Protein AF-A0A941W195-F1 (afdb_monomer_lite)

Secondary structure (DSSP, 8-state):
-PPEEEEEE---HHIIIIIHHHHHTSTTEEEEEEE-SSHHHHHHHHHHHT-SEEESSHHHHHT-TT-SEEEE---GGGHHHHHHHHHHTT-EEEEPSSS-SSHHHHHHHHHHHHHTT--EEE--GGGGSHHHHHHHHHHHTTTT-SEEEEEEEEEEE---TTSGGG-GGGT-SHIIIIIHHHHHHHHHHHTS--SEEEEEEEE-TTT-SEEEEEEEEEEGGGEEEEEEEESEEEEEEEEEEEESSEEEEESSSSS--SSS-EEEEEEE---TTS---EEEEEE----SSGGG-S--S-TT--S---B--TT--SSS-BSS--TT-EETTEEHHHHH--EEEHIIIII--S-BTTB---S--GGG-TT--HHHHHHHHHHHHHHHHHHHT-SEEEEEHHHHS---SSHHHHHHHHHHHHHHHHHHHHHH--EEEEEE---SSSGGGTT-STT-SSHHHHHHHHHHHHHHHHHHHHTT-SEEEEE-TTSEES-GGG--HHHHHHHHHHHHHHHHHHHHHHT--SEEEEE--S-SSSSEESS-SHHHHHHHHHHTT-BTTEEEEEEHHHHHHTT--HHHHHHHHHHTT-EEEEE--B--TTSSS---BPP--HHHHHHHHHHHHHTTS-SS--EEE-----TT--STTHHHHHHHHHHHHHHHHHHHHHHHHHH-HHHHHHHHHHTTTTSHHHHHHHTS-S-HHHHHHHHHTT---PPP----HHHHHHHHHHHHHHHHHTT-

Foldseek 3Di:
DAAAEEEEEALDPCCLVPVLVVQVLDPRHDDQEYEHCAQVSQVVSCVVSVHNYYYNHLLVVLQDPRHQAYEYPDQQQCLLVSLLSSLVSLHAYAYEPPNHPDPVSNVSSVVSNVVSVHHYHYPQPLCPAPVNVVVLVCQVVCQLHDWAEKEKEFEAADPPCPDLLLAVSSVHAFCRPPVVNQLVSVCSNLVFHFPDKDKDFDADPPRRHTAKMWMKTATPPNHIYTYITGHHDHGAIKMWIHHPFWIKIFRDRGPDDLQAKGWMWTFGDDDPPPGTDIDIDIDGRDDPVNPPPPPAPCPVLVAAAEAPALPDDPDLHFHQDDQQDDFPRDGPLVQFQEAEELCQLQVDQLDDPVDDGQADHCLPDPPDDVLVSLLSSLVNVLSVCLSPVHAEYEEALCSNFPDDPDPVVSLVRSVVSLVVNLVSCVVRVHAYQEYEHPQDPDPLCQQHQLLRPDVVSVVVSLVRRLSRLVSCQSRVHQEYEDERQNLAAQDPVPHDVVSSLVSVLVSVVSSLVSCVVVVRNHAYEYEAAQCPPHPGHQSQALVSVVVSCVVSVNPPRYAYEYEQQRQVLSVHGSLVRLLVRLVSVRHAAYAAAHDDNVDNDDQLAQDQDLLSLLSSSLSCVVSVGHPSYHHYSSHHDNSPLHDSCSSSVRVSNSSSSNSLSSQLSSLCVVVCPVVVLVCVVCVVLVDPVNVCVVVVVADPVNVVVVVVVVPDDDDDDDPCVVVVSVVSVVSSVVSSVVSD

pLDDT: mean 94.27, std 8.82, range [36.81, 98.94]

Structure (mmCIF, N/CA/C/O backbone):
data_AF-A0A941W195-F1
#
_entry.id   AF-A0A941W195-F1
#
loop_
_atom_site.group_PDB
_atom_site.id
_atom_site.type_symbol
_atom_site.label_atom_id
_atom_site.label_alt_id
_atom_site.label_comp_id
_atom_site.label_asym_id
_atom_site.label_entity_id
_atom_site.label_seq_id
_atom_site.pdbx_PDB_ins_code
_atom_site.Cartn_x
_atom_site.Cartn_y
_atom_site.Cartn_z
_atom_site.occupancy
_atom_site.B_iso_or_equiv
_atom_site.auth_seq_id
_atom_site.auth_comp_id
_atom_site.auth_asym_id
_atom_site.auth_atom_id
_atom_site.pdbx_PDB_model_num
ATOM 1 N N . MET A 1 1 ? 7.583 -22.662 -2.771 1.00 48.88 1 MET A N 1
ATOM 2 C CA . MET A 1 1 ? 7.085 -22.812 -4.161 1.00 48.88 1 MET A CA 1
ATOM 3 C C . MET A 1 1 ? 7.620 -24.105 -4.757 1.00 48.88 1 MET A C 1
ATOM 5 O O . MET A 1 1 ? 8.729 -24.483 -4.404 1.00 48.88 1 MET A O 1
ATOM 9 N N . SER A 1 2 ? 6.851 -24.781 -5.613 1.00 63.50 2 SER A N 1
ATOM 10 C CA . SER A 1 2 ? 7.271 -26.014 -6.296 1.00 63.50 2 SER A CA 1
ATOM 11 C C . SER A 1 2 ? 8.257 -25.731 -7.438 1.00 63.50 2 SER A C 1
ATOM 13 O O . SER A 1 2 ? 8.111 -24.731 -8.142 1.00 63.50 2 SER A O 1
ATOM 15 N N . SER A 1 3 ? 9.244 -26.607 -7.633 1.00 84.81 3 SER A N 1
ATOM 16 C CA . SER A 1 3 ? 10.155 -26.578 -8.786 1.00 84.81 3 SER A CA 1
ATOM 17 C C . SER A 1 3 ? 9.402 -26.824 -10.096 1.00 84.81 3 SER A C 1
ATOM 19 O O . SER A 1 3 ? 8.462 -27.616 -10.132 1.00 84.81 3 SER A O 1
ATOM 21 N N . LEU A 1 4 ? 9.821 -26.162 -11.177 1.00 93.56 4 LEU A N 1
ATOM 22 C CA . LEU A 1 4 ? 9.287 -26.390 -12.519 1.00 93.56 4 LEU A CA 1
ATOM 23 C C . LEU A 1 4 ? 9.918 -27.658 -13.105 1.00 93.56 4 LEU A C 1
ATOM 25 O O . LEU A 1 4 ? 11.149 -27.756 -13.161 1.00 93.56 4 LEU A O 1
ATOM 29 N N . ARG A 1 5 ? 9.098 -28.618 -13.546 1.00 97.56 5 ARG A N 1
ATOM 30 C CA . ARG A 1 5 ? 9.568 -29.905 -14.076 1.00 97.56 5 ARG A CA 1
ATOM 31 C C . ARG A 1 5 ? 9.775 -29.825 -15.583 1.00 97.56 5 ARG A C 1
ATOM 33 O O . ARG A 1 5 ? 8.848 -29.554 -16.348 1.00 97.56 5 ARG A O 1
ATOM 40 N N . TRP A 1 6 ? 11.002 -30.085 -16.013 1.00 98.31 6 TRP A N 1
ATOM 41 C CA . TRP A 1 6 ? 11.460 -29.914 -17.384 1.00 98.31 6 TRP A CA 1
ATOM 42 C C . TRP A 1 6 ? 11.621 -31.237 -18.126 1.00 98.31 6 TRP A C 1
ATOM 44 O O . TRP A 1 6 ? 12.252 -32.180 -17.639 1.00 98.31 6 TRP A O 1
ATOM 54 N N . GLY A 1 7 ? 11.120 -31.254 -19.357 1.00 98.12 7 GLY A N 1
ATOM 55 C CA . GLY A 1 7 ? 11.477 -32.224 -20.382 1.00 98.12 7 GLY A CA 1
ATOM 56 C C . GLY A 1 7 ? 12.455 -31.634 -21.398 1.00 98.12 7 GLY A C 1
ATOM 57 O O . GLY A 1 7 ? 12.379 -30.454 -21.725 1.00 98.12 7 GLY A O 1
ATOM 58 N N . VAL A 1 8 ? 13.365 -32.443 -21.935 1.00 98.06 8 VAL A N 1
ATOM 59 C CA . VAL A 1 8 ? 14.277 -32.014 -23.007 1.00 98.06 8 VAL A CA 1
ATOM 60 C C . VAL A 1 8 ? 14.009 -32.799 -24.282 1.00 98.06 8 VAL A C 1
ATOM 62 O O . VAL A 1 8 ? 14.077 -34.029 -24.296 1.00 98.06 8 VAL A O 1
ATOM 65 N N . ILE A 1 9 ? 13.718 -32.079 -25.363 1.00 96.38 9 ILE A N 1
ATOM 66 C CA . ILE A 1 9 ? 13.390 -32.639 -26.673 1.00 96.38 9 ILE A CA 1
ATOM 67 C C . ILE A 1 9 ? 14.659 -32.657 -27.530 1.00 96.38 9 ILE A C 1
ATOM 69 O O . ILE A 1 9 ? 14.914 -31.717 -28.271 1.00 96.38 9 ILE A O 1
ATOM 73 N N . SER A 1 10 ? 15.433 -33.742 -27.396 1.00 95.50 10 SER A N 1
ATOM 74 C CA . SER A 1 10 ? 16.657 -34.151 -28.116 1.00 95.50 10 SER A CA 1
ATOM 75 C C . SER A 1 10 ? 17.821 -34.467 -27.170 1.00 95.50 10 SER A C 1
ATOM 77 O O . SER A 1 10 ? 17.783 -34.231 -25.966 1.00 95.50 10 SER A O 1
ATOM 79 N N . THR A 1 11 ? 18.888 -35.013 -27.753 1.00 92.94 11 THR A N 1
ATOM 80 C CA . THR A 1 11 ? 20.178 -35.266 -27.103 1.00 92.94 11 THR A CA 1
ATOM 81 C C . THR A 1 11 ? 21.284 -34.454 -27.785 1.00 92.94 11 THR A C 1
ATOM 83 O O . THR A 1 11 ? 22.360 -34.982 -28.051 1.00 92.94 11 THR A O 1
ATOM 86 N N . ALA A 1 12 ? 20.995 -33.207 -28.173 1.00 91.44 12 ALA A N 1
ATOM 87 C CA . ALA A 1 12 ? 21.966 -32.335 -28.832 1.00 91.44 12 ALA A CA 1
ATOM 88 C C . ALA A 1 12 ? 23.100 -31.922 -27.882 1.00 91.44 12 ALA A C 1
ATOM 90 O O . ALA A 1 12 ? 22.872 -31.676 -26.694 1.00 91.44 12 ALA A O 1
ATOM 91 N N . ASP A 1 13 ? 24.314 -31.778 -28.419 1.00 88.81 13 ASP A N 1
ATOM 92 C CA . ASP A 1 13 ? 25.511 -31.494 -27.620 1.00 88.81 13 ASP A CA 1
ATOM 93 C C . ASP A 1 13 ? 25.397 -30.203 -26.806 1.00 88.81 13 ASP A C 1
ATOM 95 O O . ASP A 1 13 ? 25.802 -30.184 -25.647 1.00 88.81 13 ASP A O 1
ATOM 99 N N . ILE A 1 14 ? 24.791 -29.144 -27.358 1.00 87.31 14 ILE A N 1
ATOM 100 C CA . ILE A 1 14 ? 24.572 -27.888 -26.622 1.00 87.31 14 ILE A CA 1
ATOM 101 C C . ILE A 1 14 ? 23.695 -28.105 -25.384 1.00 87.31 14 ILE A C 1
ATOM 103 O O . ILE A 1 14 ? 24.039 -27.665 -24.282 1.00 87.31 14 ILE A O 1
ATOM 107 N N . GLY A 1 15 ? 22.610 -28.866 -25.545 1.00 89.38 15 GLY A N 1
ATOM 108 C CA . GLY A 1 15 ? 21.710 -29.208 -24.457 1.00 89.38 15 GLY A CA 1
ATOM 109 C C . GLY A 1 15 ? 22.424 -30.042 -23.405 1.00 89.38 15 GLY A C 1
ATOM 110 O O . GLY A 1 15 ? 22.420 -29.694 -22.228 1.00 89.38 15 GLY A O 1
ATOM 111 N N . MET A 1 16 ? 23.117 -31.097 -23.827 1.00 93.75 16 MET A N 1
ATOM 112 C CA . MET A 1 16 ? 23.765 -32.010 -22.892 1.00 93.75 16 MET A CA 1
ATOM 113 C C . MET A 1 16 ? 25.005 -31.427 -22.201 1.00 93.75 16 MET A C 1
ATOM 115 O O . MET A 1 16 ? 25.273 -31.783 -21.058 1.00 93.75 16 MET A O 1
ATOM 119 N N . ALA A 1 17 ? 25.787 -30.585 -22.878 1.00 89.50 17 ALA A N 1
ATOM 120 C CA . ALA A 1 17 ? 27.058 -30.079 -22.357 1.00 89.50 17 ALA A CA 1
ATOM 121 C C . ALA A 1 17 ? 26.919 -28.751 -21.602 1.00 89.50 17 ALA A C 1
ATOM 123 O O . ALA A 1 17 ? 27.748 -28.456 -20.740 1.00 89.50 17 ALA A O 1
ATOM 124 N N . LYS A 1 18 ? 25.910 -27.929 -21.927 1.00 88.56 18 LYS A N 1
ATOM 125 C CA . LYS A 1 18 ? 25.767 -26.574 -21.370 1.00 88.56 18 LYS A CA 1
ATOM 126 C C . LYS A 1 18 ? 24.442 -26.378 -20.646 1.00 88.56 18 LYS A C 1
ATOM 128 O O . LYS A 1 18 ? 24.455 -26.066 -19.455 1.00 88.56 18 LYS A O 1
ATOM 133 N N . VAL A 1 19 ? 23.320 -26.569 -21.340 1.00 91.19 19 VAL A N 1
ATOM 134 C CA . VAL A 1 19 ? 22.011 -26.113 -20.844 1.00 91.19 19 VAL A CA 1
ATOM 135 C C . VAL A 1 19 ? 21.456 -27.024 -19.754 1.00 91.19 19 VAL A C 1
ATOM 137 O O . VAL A 1 19 ? 21.142 -26.533 -18.675 1.00 91.19 19 VAL A O 1
ATOM 140 N N . ILE A 1 20 ? 21.427 -28.344 -19.954 1.00 94.75 20 ILE A N 1
ATOM 141 C CA . ILE A 1 20 ? 20.923 -29.291 -18.946 1.00 94.75 20 ILE A CA 1
ATOM 142 C C . ILE A 1 20 ? 21.718 -29.198 -17.636 1.00 94.75 20 ILE A C 1
ATOM 144 O O . ILE A 1 20 ? 21.089 -29.026 -16.590 1.00 94.75 20 ILE A O 1
ATOM 148 N N . PRO A 1 21 ? 23.070 -29.216 -17.639 1.00 92.12 21 PRO A N 1
ATOM 149 C CA . PRO A 1 21 ? 23.823 -29.027 -16.403 1.00 92.12 21 PRO A CA 1
ATOM 150 C C . PRO A 1 21 ? 23.532 -27.684 -15.719 1.00 92.12 21 PRO A C 1
ATOM 152 O O . PRO A 1 21 ? 23.555 -27.604 -14.493 1.00 92.12 21 PRO A O 1
ATOM 155 N N . ALA A 1 22 ? 23.276 -26.615 -16.482 1.00 88.19 22 ALA A N 1
ATOM 156 C CA . ALA A 1 22 ? 22.894 -25.325 -15.914 1.00 88.19 22 ALA A CA 1
ATOM 157 C C . ALA A 1 22 ? 21.492 -25.368 -15.285 1.00 88.19 22 ALA A C 1
ATOM 159 O O . ALA A 1 22 ? 21.325 -24.876 -14.170 1.00 88.19 22 ALA A O 1
ATOM 160 N N . MET A 1 23 ? 20.524 -26.013 -15.945 1.00 92.00 23 MET A N 1
ATOM 161 C CA . MET A 1 23 ? 19.169 -26.222 -15.425 1.00 92.00 23 MET A CA 1
ATOM 162 C C . MET A 1 23 ? 19.186 -27.042 -14.133 1.00 92.00 23 MET A C 1
ATOM 164 O O . MET A 1 23 ? 18.558 -26.644 -13.165 1.00 92.00 23 MET A O 1
ATOM 168 N N . GLN A 1 24 ? 19.966 -28.123 -14.062 1.00 91.62 24 GLN A N 1
ATOM 169 C CA . GLN A 1 24 ? 20.084 -28.949 -12.849 1.00 91.62 24 GLN A CA 1
ATOM 170 C C . GLN A 1 24 ? 20.725 -28.211 -11.664 1.00 91.62 24 GLN A C 1
ATOM 172 O O . GLN A 1 24 ? 20.506 -28.572 -10.512 1.00 91.62 24 GLN A O 1
ATOM 177 N N . ARG A 1 25 ? 21.523 -27.168 -11.930 1.00 86.25 25 ARG A N 1
ATOM 178 C CA . ARG A 1 25 ? 22.077 -26.276 -10.898 1.00 86.25 25 ARG A CA 1
ATOM 179 C C . ARG A 1 25 ? 21.153 -25.103 -10.554 1.00 86.25 25 ARG A C 1
ATOM 181 O O . ARG A 1 25 ? 21.534 -24.277 -9.719 1.00 86.25 25 ARG A O 1
ATOM 188 N N . ALA A 1 26 ? 20.018 -24.945 -11.229 1.00 84.62 26 ALA A N 1
ATOM 189 C CA . ALA A 1 26 ? 19.065 -23.878 -10.957 1.00 84.62 26 ALA A CA 1
ATOM 190 C C . ALA A 1 26 ? 18.037 -24.357 -9.927 1.00 84.62 26 ALA A C 1
ATOM 192 O O . ALA A 1 26 ? 17.415 -25.397 -10.096 1.00 84.62 26 ALA A O 1
ATOM 193 N N . GLU A 1 27 ? 17.846 -23.580 -8.863 1.00 81.88 27 GLU A N 1
ATOM 194 C CA . GLU A 1 27 ? 17.037 -23.966 -7.697 1.00 81.88 27 GLU A CA 1
ATOM 195 C C . GLU A 1 27 ? 15.581 -24.314 -8.037 1.00 81.88 27 GLU A C 1
ATOM 197 O O . GLU A 1 27 ? 14.978 -25.166 -7.394 1.00 81.88 27 GLU A O 1
ATOM 202 N N . ARG A 1 28 ? 15.025 -23.677 -9.073 1.00 87.81 28 ARG A N 1
ATOM 203 C CA . ARG A 1 28 ? 13.616 -23.818 -9.467 1.00 87.81 28 ARG A CA 1
ATOM 204 C C . ARG A 1 28 ? 13.411 -24.704 -10.693 1.00 87.81 28 ARG A C 1
ATOM 206 O O . ARG A 1 28 ? 12.317 -24.707 -11.251 1.00 87.81 28 ARG A O 1
ATOM 213 N N . CYS A 1 29 ? 14.444 -25.418 -11.134 1.00 93.50 29 CYS A N 1
ATOM 214 C CA . CYS A 1 29 ? 14.376 -26.279 -12.307 1.00 93.50 29 CYS A CA 1
ATOM 215 C C . CYS A 1 29 ? 14.683 -27.718 -11.913 1.00 93.50 29 CYS A C 1
ATOM 217 O O . CYS A 1 29 ? 15.772 -28.032 -11.443 1.00 93.50 29 CYS A O 1
ATOM 219 N N . GLU A 1 30 ? 13.741 -28.609 -12.186 1.00 95.75 30 GLU A N 1
ATOM 220 C CA . GLU A 1 30 ? 13.945 -30.044 -12.054 1.00 95.75 30 GLU A CA 1
ATOM 221 C C . GLU A 1 30 ? 13.910 -30.673 -13.446 1.00 95.75 30 GLU A C 1
ATOM 223 O O . GLU A 1 30 ? 12.869 -30.693 -14.095 1.00 95.75 30 GLU A O 1
ATOM 228 N N . VAL A 1 31 ? 15.042 -31.169 -13.952 1.00 97.12 31 VAL A N 1
ATOM 229 C CA . VAL A 1 31 ? 15.068 -31.867 -15.248 1.00 97.12 31 VAL A CA 1
ATOM 230 C C . VAL A 1 31 ? 14.638 -33.314 -15.031 1.00 97.12 31 VAL A C 1
ATOM 232 O O . VAL A 1 31 ? 15.440 -34.151 -14.621 1.00 97.12 31 VAL A O 1
ATOM 235 N N . VAL A 1 32 ? 13.366 -33.602 -15.304 1.00 97.38 32 VAL A N 1
ATOM 236 C CA . VAL A 1 32 ? 12.740 -34.903 -15.014 1.00 97.38 32 VAL A CA 1
ATOM 237 C C . VAL A 1 32 ? 12.773 -35.861 -16.203 1.00 97.38 32 VAL A C 1
ATOM 239 O O . VAL A 1 32 ? 12.658 -37.073 -16.021 1.00 97.38 32 VAL A O 1
ATOM 242 N N . ALA A 1 33 ? 12.931 -35.351 -17.426 1.00 97.69 33 ALA A N 1
ATOM 243 C CA . ALA A 1 33 ? 12.857 -36.174 -18.626 1.00 97.69 33 ALA A CA 1
ATOM 244 C C . ALA A 1 33 ? 13.739 -35.688 -19.778 1.00 97.69 33 ALA A C 1
ATOM 246 O O . ALA A 1 33 ? 13.915 -34.491 -19.993 1.00 97.69 33 ALA A O 1
ATOM 247 N N . ILE A 1 34 ? 14.218 -36.633 -20.584 1.00 97.94 34 ILE A N 1
ATOM 248 C CA . ILE A 1 34 ? 14.858 -36.373 -21.876 1.00 97.94 34 ILE A CA 1
ATOM 249 C C . ILE A 1 34 ? 14.333 -37.344 -22.932 1.00 97.94 34 ILE A C 1
ATOM 251 O O . ILE A 1 34 ? 14.078 -38.515 -22.653 1.00 97.94 34 ILE A O 1
ATOM 255 N N . ALA A 1 35 ? 14.168 -36.863 -24.156 1.00 97.44 35 ALA A N 1
ATOM 256 C CA . ALA A 1 35 ? 13.704 -37.661 -25.278 1.00 97.44 35 ALA A CA 1
ATOM 257 C C . ALA A 1 35 ? 14.686 -37.617 -26.446 1.00 97.44 35 ALA A C 1
ATOM 259 O O . ALA A 1 35 ? 15.408 -36.646 -26.670 1.00 97.44 35 ALA A O 1
ATOM 260 N N . SER A 1 36 ? 14.676 -38.683 -27.233 1.00 95.19 36 SER A N 1
ATOM 261 C CA . SER A 1 36 ? 15.346 -38.775 -28.529 1.00 95.19 36 SER A CA 1
ATOM 262 C C . SER A 1 36 ? 14.421 -39.514 -29.491 1.00 95.19 36 SER A C 1
ATOM 264 O O . SER A 1 36 ? 13.454 -40.124 -29.056 1.00 95.19 36 SER A O 1
ATOM 266 N N . ARG A 1 37 ? 14.744 -39.541 -30.787 1.00 91.56 37 ARG A N 1
ATOM 267 C CA . ARG A 1 37 ? 14.024 -40.359 -31.791 1.00 91.56 37 ARG A CA 1
ATOM 268 C C . ARG A 1 37 ? 14.329 -41.866 -31.685 1.00 91.56 37 ARG A C 1
ATOM 270 O O . ARG A 1 37 ? 14.026 -42.632 -32.590 1.00 91.56 37 ARG A O 1
ATOM 277 N N . GLY A 1 38 ? 15.019 -42.279 -30.624 1.00 90.81 38 GLY A N 1
ATOM 278 C CA . GLY A 1 38 ? 15.396 -43.659 -30.362 1.00 90.81 38 GLY A CA 1
ATOM 279 C C . GLY A 1 38 ? 15.669 -43.856 -28.877 1.00 90.81 38 GLY A C 1
ATOM 280 O O . GLY A 1 38 ? 16.463 -43.121 -28.279 1.00 90.81 38 GLY A O 1
ATOM 281 N N . ARG A 1 39 ? 15.013 -44.862 -28.288 1.00 93.25 39 ARG A N 1
ATOM 282 C CA . ARG A 1 39 ? 15.031 -45.129 -26.843 1.00 93.25 39 ARG A CA 1
ATOM 283 C C . ARG A 1 39 ? 16.443 -45.287 -26.288 1.00 93.25 39 ARG A C 1
ATOM 285 O O . ARG A 1 39 ? 16.752 -44.686 -25.268 1.00 93.25 39 ARG A O 1
ATOM 292 N N . GLU A 1 40 ? 17.311 -46.016 -26.984 1.00 94.38 40 GLU A N 1
ATOM 293 C CA . GLU A 1 40 ? 18.691 -46.264 -26.543 1.00 94.38 40 GLU A CA 1
ATOM 294 C C . GLU A 1 40 ? 19.488 -44.967 -26.342 1.00 94.38 40 GLU A C 1
ATOM 296 O O . GLU A 1 40 ? 20.134 -44.790 -25.310 1.00 94.38 40 GLU A O 1
ATOM 301 N N . ARG A 1 41 ? 19.391 -44.015 -27.284 1.00 94.50 41 ARG A N 1
ATOM 302 C CA . ARG A 1 41 ? 20.074 -42.713 -27.181 1.00 94.50 41 ARG A CA 1
ATOM 303 C C . ARG A 1 41 ? 19.532 -41.879 -26.027 1.00 94.50 41 ARG A C 1
ATOM 305 O O . ARG A 1 41 ? 20.314 -41.273 -25.300 1.00 94.50 41 ARG A O 1
ATOM 312 N N . ALA A 1 42 ? 18.210 -41.861 -25.850 1.00 95.12 42 ALA A N 1
ATOM 313 C CA . ALA A 1 42 ? 17.579 -41.155 -24.739 1.00 95.12 42 ALA A CA 1
ATOM 314 C C . ALA A 1 42 ? 17.998 -41.753 -23.387 1.00 95.12 42 ALA A C 1
ATOM 316 O O . ALA A 1 42 ? 18.342 -41.013 -22.471 1.00 95.12 42 ALA A O 1
ATOM 317 N N . THR A 1 43 ? 18.040 -43.085 -23.272 1.00 96.06 43 THR A N 1
ATOM 318 C CA . THR A 1 43 ? 18.481 -43.784 -22.056 1.00 96.06 43 THR A CA 1
ATOM 319 C C . THR A 1 43 ? 19.952 -43.516 -21.749 1.00 96.06 43 THR A C 1
ATOM 321 O O . THR A 1 43 ? 20.281 -43.210 -20.606 1.00 96.06 43 THR A O 1
ATOM 324 N N . ALA A 1 44 ? 20.831 -43.553 -22.754 1.00 94.31 44 ALA A N 1
ATOM 325 C CA . ALA A 1 44 ? 22.243 -43.218 -22.571 1.00 94.31 44 ALA A CA 1
ATOM 326 C C . ALA A 1 44 ? 22.434 -41.759 -22.117 1.00 94.31 44 ALA A C 1
ATOM 328 O O . ALA A 1 44 ? 23.221 -41.481 -21.211 1.00 94.31 44 ALA A O 1
ATOM 329 N N . ALA A 1 45 ? 21.681 -40.826 -22.707 1.00 94.56 45 ALA A N 1
ATOM 330 C CA . ALA A 1 45 ? 21.696 -39.416 -22.329 1.00 94.56 45 ALA A CA 1
ATOM 331 C C . ALA A 1 45 ? 21.194 -39.184 -20.897 1.00 94.56 45 ALA A C 1
ATOM 333 O O . ALA A 1 45 ? 21.836 -38.464 -20.130 1.00 94.56 45 ALA A O 1
ATOM 334 N N . ALA A 1 46 ? 20.081 -39.825 -20.536 1.00 96.06 46 ALA A N 1
ATOM 335 C CA . ALA A 1 46 ? 19.497 -39.757 -19.205 1.00 96.06 46 ALA A CA 1
ATOM 336 C C . ALA A 1 46 ? 20.459 -40.301 -18.142 1.00 96.06 46 ALA A C 1
ATOM 338 O O . ALA A 1 46 ? 20.707 -39.628 -17.145 1.00 96.06 46 ALA A O 1
ATOM 339 N N . ALA A 1 47 ? 21.077 -41.459 -18.401 1.00 94.94 47 ALA A N 1
ATOM 340 C CA . ALA A 1 47 ? 22.075 -42.052 -17.516 1.00 94.94 47 ALA A CA 1
ATOM 341 C C . ALA A 1 47 ? 23.297 -41.139 -17.331 1.00 94.94 47 ALA A C 1
ATOM 343 O O . ALA A 1 47 ? 23.758 -40.950 -16.208 1.00 94.94 47 ALA A O 1
ATOM 344 N N . ARG A 1 48 ? 23.793 -40.520 -18.413 1.00 94.94 48 ARG A N 1
ATOM 345 C CA . ARG A 1 48 ? 24.951 -39.610 -18.363 1.00 94.94 48 ARG A CA 1
ATOM 346 C C . ARG A 1 48 ? 24.704 -38.369 -17.505 1.00 94.94 48 ARG A C 1
ATOM 348 O O . ARG A 1 48 ? 25.640 -37.865 -16.895 1.00 94.94 48 ARG A O 1
ATOM 355 N N . LEU A 1 49 ? 23.477 -37.853 -17.508 1.00 94.69 49 LEU A N 1
ATOM 356 C CA . LEU A 1 49 ? 23.120 -36.590 -16.858 1.00 94.69 49 LEU A CA 1
ATOM 357 C C . LEU A 1 49 ? 22.329 -36.783 -15.557 1.00 94.69 49 LEU A C 1
ATOM 359 O O . LEU A 1 49 ? 21.972 -35.796 -14.928 1.00 94.69 49 LEU A O 1
ATOM 363 N N . GLY A 1 50 ? 22.045 -38.021 -15.144 1.00 95.62 50 GLY A N 1
ATOM 364 C CA . GLY A 1 50 ? 21.241 -38.299 -13.950 1.00 95.62 50 GLY A CA 1
ATOM 365 C C . GLY A 1 50 ? 19.775 -37.865 -14.079 1.00 95.62 50 GLY A C 1
ATOM 366 O O . GLY A 1 50 ? 19.175 -37.441 -13.098 1.00 95.62 50 GLY A O 1
ATOM 367 N N . ILE A 1 51 ? 19.202 -37.931 -15.284 1.00 97.19 51 ILE A N 1
ATOM 368 C CA . ILE A 1 51 ? 17.795 -37.587 -15.541 1.00 97.19 51 ILE A CA 1
ATOM 369 C C . ILE A 1 51 ? 16.940 -38.841 -15.306 1.00 97.19 51 ILE A C 1
ATOM 371 O O . ILE A 1 51 ? 17.250 -39.891 -15.874 1.00 97.19 51 ILE A O 1
ATOM 375 N N . PRO A 1 52 ? 15.858 -38.774 -14.511 1.00 95.00 52 PRO A N 1
ATOM 376 C CA . PRO A 1 52 ? 15.157 -39.973 -14.059 1.00 95.00 52 PRO A CA 1
ATOM 377 C C . PRO A 1 52 ? 14.367 -40.686 -15.163 1.00 95.00 52 PRO A C 1
ATOM 379 O O . PRO A 1 52 ? 14.106 -41.884 -15.044 1.00 95.00 52 PRO A O 1
ATOM 382 N N . ARG A 1 53 ? 13.976 -39.991 -16.243 1.00 96.94 53 ARG A N 1
ATOM 383 C CA . ARG A 1 53 ? 13.160 -40.571 -17.322 1.00 96.94 53 ARG A CA 1
ATOM 384 C C . ARG A 1 53 ? 13.750 -40.323 -18.703 1.00 96.94 53 ARG A C 1
ATOM 386 O O . ARG A 1 53 ? 14.183 -39.221 -19.033 1.00 96.94 53 ARG A O 1
ATOM 393 N N . ALA A 1 54 ? 13.693 -41.360 -19.531 1.00 97.00 54 ALA A N 1
ATOM 394 C CA . ALA A 1 54 ? 14.044 -41.317 -20.942 1.00 97.00 54 ALA A CA 1
ATOM 395 C C . ALA A 1 54 ? 12.830 -41.727 -21.778 1.00 97.00 54 ALA A C 1
ATOM 397 O O . ALA A 1 54 ? 12.200 -42.734 -21.454 1.00 97.00 54 ALA A O 1
ATOM 398 N N . TYR A 1 55 ? 12.536 -40.998 -22.853 1.00 96.81 55 TYR A N 1
ATOM 399 C CA . TYR A 1 55 ? 11.453 -41.311 -23.794 1.00 96.81 55 TYR A CA 1
ATOM 400 C C . TYR A 1 55 ? 11.999 -41.646 -25.187 1.00 96.81 55 TYR A C 1
ATOM 402 O O . TYR A 1 55 ? 13.016 -41.094 -25.618 1.00 96.81 55 TYR A O 1
ATOM 410 N N . GLY A 1 56 ? 11.357 -42.606 -25.865 1.00 95.69 56 GLY A N 1
ATOM 411 C CA . GLY A 1 56 ? 11.793 -43.109 -27.176 1.00 95.69 56 GLY A CA 1
ATOM 412 C C . GLY A 1 56 ? 11.306 -42.267 -28.355 1.00 95.69 56 GLY A C 1
ATOM 413 O O . GLY A 1 56 ? 11.794 -42.452 -29.469 1.00 95.69 56 GLY A O 1
ATOM 414 N N . SER A 1 57 ? 10.378 -41.348 -28.089 1.00 96.94 57 SER A N 1
ATOM 415 C CA . SER A 1 57 ? 9.876 -40.334 -29.010 1.00 96.94 57 SER A CA 1
ATOM 416 C C . SER A 1 57 ? 9.650 -39.012 -28.272 1.00 96.94 57 SER A C 1
ATOM 418 O O . SER A 1 57 ? 9.604 -38.956 -27.039 1.00 96.94 57 SER A O 1
ATOM 420 N N . TYR A 1 58 ? 9.535 -37.927 -29.030 1.00 97.94 58 TYR A N 1
ATOM 421 C CA . TYR A 1 58 ? 9.242 -36.606 -28.481 1.00 97.94 58 TYR A CA 1
ATOM 422 C C . TYR A 1 58 ? 7.763 -36.489 -28.078 1.00 97.94 58 TYR A C 1
ATOM 424 O O . TYR A 1 58 ? 7.459 -35.869 -27.062 1.00 97.94 58 TYR A O 1
ATOM 432 N N . GLU A 1 59 ? 6.856 -37.151 -28.800 1.00 97.50 59 GLU A N 1
ATOM 433 C CA . GLU A 1 59 ? 5.431 -37.250 -28.468 1.00 97.50 59 GLU A CA 1
ATOM 434 C C . GLU A 1 59 ? 5.193 -37.920 -27.112 1.00 97.50 59 GLU A C 1
ATOM 436 O O . GLU A 1 59 ? 4.409 -37.412 -26.314 1.00 97.50 59 GLU A O 1
ATOM 441 N N . GLU A 1 60 ? 5.899 -39.019 -26.815 1.00 96.69 60 GLU A N 1
ATOM 442 C CA . GLU A 1 60 ? 5.831 -39.678 -25.502 1.00 96.69 60 GLU A CA 1
ATOM 443 C C . GLU A 1 60 ? 6.192 -38.718 -24.360 1.00 96.69 60 GLU A C 1
ATOM 445 O O . GLU A 1 60 ? 5.552 -38.733 -23.308 1.00 96.69 60 GLU A O 1
ATOM 450 N N . LEU A 1 61 ? 7.204 -37.869 -24.568 1.00 97.94 61 LEU A N 1
ATOM 451 C CA . LEU A 1 61 ? 7.598 -36.859 -23.591 1.00 97.94 61 LEU A CA 1
ATOM 452 C C . LEU A 1 61 ? 6.508 -35.793 -23.447 1.00 97.94 61 LEU A C 1
ATOM 454 O O . LEU A 1 61 ? 6.114 -35.480 -22.326 1.00 97.94 61 LEU A O 1
ATOM 458 N N . LEU A 1 62 ? 5.982 -35.265 -24.553 1.00 97.94 62 LEU A N 1
ATOM 459 C CA . LEU A 1 62 ? 4.938 -34.235 -24.525 1.00 97.94 62 LEU A CA 1
ATOM 460 C C . LEU A 1 62 ? 3.631 -34.719 -23.878 1.00 97.94 62 LEU A C 1
ATOM 462 O O . LEU A 1 62 ? 2.976 -33.941 -23.186 1.00 97.94 62 LEU A O 1
ATOM 466 N N . ALA A 1 63 ? 3.293 -36.002 -24.020 1.00 97.06 63 ALA A N 1
ATOM 467 C CA . ALA A 1 63 ? 2.119 -36.613 -23.395 1.00 97.06 63 ALA A CA 1
ATOM 468 C C . ALA A 1 63 ? 2.240 -36.785 -21.865 1.00 97.06 63 ALA A C 1
ATOM 470 O O . ALA A 1 63 ? 1.248 -37.058 -21.189 1.00 97.06 63 ALA A O 1
ATOM 471 N N . SER A 1 64 ? 3.438 -36.633 -21.290 1.00 96.25 64 SER A N 1
ATOM 472 C CA . SER A 1 64 ? 3.663 -36.808 -19.853 1.00 96.25 64 SER A CA 1
ATOM 473 C C . SER A 1 64 ? 3.012 -35.689 -19.032 1.00 96.25 64 SER A C 1
ATOM 475 O O . SER A 1 64 ? 3.358 -34.514 -19.169 1.00 96.25 64 SER A O 1
ATOM 477 N N . ALA A 1 65 ? 2.135 -36.050 -18.090 1.00 93.25 65 ALA A N 1
ATOM 478 C CA . ALA A 1 65 ? 1.558 -35.118 -17.110 1.00 93.25 65 ALA A CA 1
ATOM 479 C C . ALA A 1 65 ? 2.582 -34.605 -16.073 1.00 93.25 65 ALA A C 1
ATOM 481 O O . ALA A 1 65 ? 2.303 -33.687 -15.305 1.00 93.25 65 ALA A O 1
ATOM 482 N N . GLU A 1 66 ? 3.779 -35.191 -16.045 1.00 93.56 66 GLU A N 1
ATOM 483 C CA . GLU A 1 66 ? 4.839 -34.821 -15.105 1.00 93.56 66 GLU A CA 1
ATOM 484 C C . GLU A 1 66 ? 5.786 -33.735 -15.616 1.00 93.56 66 GLU A C 1
ATOM 486 O O . GLU A 1 66 ? 6.757 -33.395 -14.948 1.00 93.56 66 GLU A O 1
ATOM 491 N N . ILE A 1 67 ? 5.533 -33.219 -16.816 1.00 97.62 67 ILE A N 1
ATOM 492 C CA . ILE A 1 67 ? 6.354 -32.191 -17.446 1.00 97.62 67 ILE A CA 1
ATOM 493 C C . ILE A 1 67 ? 5.528 -30.920 -17.542 1.00 97.62 67 ILE A C 1
ATOM 495 O O . ILE A 1 67 ? 4.433 -30.941 -18.102 1.00 97.62 67 ILE A O 1
ATOM 499 N N . ASP A 1 68 ? 6.072 -29.830 -17.020 1.00 97.38 68 ASP A N 1
ATOM 500 C CA . ASP A 1 68 ? 5.442 -28.510 -17.028 1.00 97.38 68 ASP A CA 1
ATOM 501 C C . ASP A 1 68 ? 5.981 -27.661 -18.193 1.00 97.38 68 ASP A C 1
ATOM 503 O O . ASP A 1 68 ? 5.250 -26.903 -18.833 1.00 97.38 68 ASP A O 1
ATOM 507 N N . ALA A 1 69 ? 7.271 -27.823 -18.504 1.00 98.00 69 ALA A N 1
ATOM 508 C CA . ALA A 1 69 ? 7.967 -27.078 -19.545 1.00 98.00 69 ALA A CA 1
ATOM 509 C C . ALA A 1 69 ? 8.920 -27.969 -20.349 1.00 98.00 69 ALA A C 1
ATOM 511 O O . ALA A 1 69 ? 9.443 -28.962 -19.842 1.00 98.00 69 ALA A O 1
ATOM 512 N N . VAL A 1 70 ? 9.189 -27.595 -21.598 1.00 98.44 70 VAL A N 1
ATOM 513 C CA . VAL A 1 70 ? 10.163 -28.265 -22.456 1.00 98.44 70 VAL A CA 1
ATOM 514 C C . VAL A 1 70 ? 11.247 -27.325 -22.951 1.00 98.44 70 VAL A C 1
ATOM 516 O O . VAL A 1 70 ? 10.992 -26.171 -23.293 1.00 98.44 70 VAL A O 1
ATOM 519 N N . TYR A 1 71 ? 12.464 -27.851 -23.019 1.00 98.38 71 TYR A N 1
ATOM 520 C CA . TYR A 1 71 ? 13.567 -27.248 -23.754 1.00 98.38 71 TYR A CA 1
ATOM 521 C C . TYR A 1 71 ? 13.725 -27.963 -25.100 1.00 98.38 71 TYR A C 1
ATOM 523 O O . TYR A 1 71 ? 13.780 -29.197 -25.142 1.00 98.38 71 TYR A O 1
ATOM 531 N N . VAL A 1 72 ? 13.795 -27.195 -26.191 1.00 98.06 72 VAL A N 1
ATOM 532 C CA . VAL A 1 72 ? 13.808 -27.697 -27.576 1.00 98.06 72 VAL A CA 1
ATOM 533 C C . VAL A 1 72 ? 15.146 -27.373 -28.261 1.00 98.06 72 VAL A C 1
ATOM 535 O O . VAL A 1 72 ? 15.215 -26.428 -29.043 1.00 98.06 72 VAL A O 1
ATOM 538 N N . PRO A 1 73 ? 16.226 -28.133 -27.983 1.00 96.00 73 PRO A N 1
ATOM 539 C CA . PRO A 1 73 ? 17.506 -28.020 -28.682 1.00 96.00 73 PRO A CA 1
ATOM 540 C C . PRO A 1 73 ? 17.531 -28.893 -29.938 1.00 96.00 73 PRO A C 1
ATOM 542 O O . PRO A 1 73 ? 18.268 -29.883 -30.020 1.00 96.00 73 PRO A O 1
ATOM 545 N N . LEU A 1 74 ? 16.673 -28.572 -30.898 1.00 95.19 74 LEU A N 1
ATOM 546 C CA . LEU A 1 74 ? 16.623 -29.256 -32.187 1.00 95.19 74 LEU A CA 1
ATOM 547 C C . LEU A 1 74 ? 17.367 -28.441 -33.260 1.00 95.19 74 LEU A C 1
ATOM 549 O O . LEU A 1 74 ? 17.828 -27.340 -32.992 1.00 95.19 74 LEU A O 1
ATOM 553 N N . PRO A 1 75 ? 17.574 -28.993 -34.463 1.00 93.81 75 PRO A N 1
ATOM 554 C CA . PRO A 1 75 ? 17.939 -28.192 -35.626 1.00 93.81 75 PRO A CA 1
ATOM 555 C C . PRO A 1 75 ? 16.860 -27.145 -35.956 1.00 93.81 75 PRO A C 1
ATOM 557 O O . PRO A 1 75 ? 15.679 -27.353 -35.657 1.00 93.81 75 PRO A O 1
ATOM 560 N N . ASN A 1 76 ? 17.258 -26.042 -36.599 1.00 95.00 76 ASN A N 1
ATOM 561 C CA . ASN A 1 76 ? 16.408 -24.861 -36.800 1.00 95.00 76 ASN A CA 1
ATOM 562 C C . ASN A 1 76 ? 15.116 -25.182 -37.569 1.00 95.00 76 ASN A C 1
ATOM 564 O O . ASN A 1 76 ? 14.063 -24.607 -37.290 1.00 95.00 76 ASN A O 1
ATOM 568 N N . ASP A 1 77 ? 15.177 -26.123 -38.515 1.00 95.81 77 ASP A N 1
ATOM 569 C CA . ASP A 1 77 ? 14.037 -26.585 -39.312 1.00 95.81 77 ASP A CA 1
ATOM 570 C C . ASP A 1 77 ? 12.943 -27.265 -38.477 1.00 95.81 77 ASP A C 1
ATOM 572 O O . ASP A 1 77 ? 11.771 -27.234 -38.850 1.00 95.81 77 ASP A O 1
ATOM 576 N N . ALA A 1 78 ? 13.299 -27.814 -37.315 1.00 96.62 78 ALA A N 1
ATOM 577 C CA . ALA A 1 78 ? 12.386 -28.552 -36.450 1.00 96.62 78 ALA A CA 1
ATOM 578 C C . ALA A 1 78 ? 11.803 -27.701 -35.302 1.00 96.62 78 ALA A C 1
ATOM 580 O O . ALA A 1 78 ? 10.855 -28.127 -34.641 1.00 96.62 78 ALA A O 1
ATOM 581 N N . HIS A 1 79 ? 12.322 -26.496 -35.051 1.00 97.75 79 HIS A N 1
ATOM 582 C CA . HIS A 1 79 ? 11.884 -25.650 -33.932 1.00 97.75 79 HIS A CA 1
ATOM 583 C C . HIS A 1 79 ? 10.381 -25.358 -33.940 1.00 97.75 79 HIS A C 1
ATOM 585 O O . HIS A 1 79 ? 9.714 -25.506 -32.911 1.00 97.75 79 HIS A O 1
ATOM 591 N N . ALA A 1 80 ? 9.845 -24.978 -35.102 1.00 98.12 80 ALA A N 1
ATOM 592 C CA . ALA A 1 80 ? 8.449 -24.580 -35.234 1.00 98.12 80 ALA A CA 1
ATOM 593 C C . ALA A 1 80 ? 7.490 -25.740 -34.950 1.00 98.12 80 ALA A C 1
ATOM 595 O O . ALA A 1 80 ? 6.584 -25.596 -34.132 1.00 98.12 80 ALA A O 1
ATOM 596 N N . GLU A 1 81 ? 7.731 -26.901 -35.565 1.00 98.00 81 GLU A N 1
ATOM 597 C CA . GLU A 1 81 ? 6.908 -28.098 -35.372 1.00 98.00 81 GLU A CA 1
ATOM 598 C C . GLU A 1 81 ? 6.830 -28.484 -33.891 1.00 98.00 81 GLU A C 1
ATOM 600 O O . GLU A 1 81 ? 5.742 -28.641 -33.336 1.00 98.00 81 GLU A O 1
ATOM 605 N N . TRP A 1 82 ? 7.984 -28.607 -33.232 1.00 98.38 82 TRP A N 1
ATOM 606 C CA . TRP A 1 82 ? 8.041 -29.125 -31.866 1.00 98.38 82 TRP A CA 1
ATOM 607 C C . TRP A 1 82 ? 7.621 -28.111 -30.815 1.00 98.38 82 TRP A C 1
ATOM 609 O O . TRP A 1 82 ? 7.081 -28.505 -29.785 1.00 98.38 82 TRP A O 1
ATOM 619 N N . THR A 1 83 ? 7.789 -26.820 -31.088 1.00 98.62 83 THR A N 1
ATOM 620 C CA . THR A 1 83 ? 7.223 -25.769 -30.238 1.00 98.62 83 THR A CA 1
ATOM 621 C C . THR A 1 83 ? 5.701 -25.758 -30.310 1.00 98.62 83 THR A C 1
ATOM 623 O O . THR A 1 83 ? 5.052 -25.695 -29.270 1.00 98.62 83 THR A O 1
ATOM 626 N N . ILE A 1 84 ? 5.123 -25.864 -31.511 1.00 98.62 84 ILE A N 1
ATOM 627 C CA . ILE A 1 84 ? 3.664 -25.885 -31.688 1.00 98.62 84 ILE A CA 1
ATOM 628 C C . ILE A 1 84 ? 3.071 -27.135 -31.030 1.00 98.62 84 ILE A C 1
ATOM 630 O O . ILE A 1 84 ? 2.166 -27.007 -30.210 1.00 98.62 84 ILE A O 1
ATOM 634 N N . LYS A 1 85 ? 3.643 -28.322 -31.276 1.00 98.56 85 LYS A N 1
ATOM 635 C CA . LYS A 1 85 ? 3.216 -29.567 -30.611 1.00 98.56 85 LYS A CA 1
ATOM 636 C C . LYS A 1 85 ? 3.335 -29.489 -29.085 1.00 98.56 85 LYS A C 1
ATOM 638 O O . LYS A 1 85 ? 2.478 -30.000 -28.369 1.00 98.56 85 LYS A O 1
ATOM 643 N N . ALA A 1 86 ? 4.392 -28.860 -28.566 1.00 98.56 86 ALA A N 1
ATOM 644 C CA . ALA A 1 86 ? 4.554 -28.670 -27.127 1.00 98.56 86 ALA A CA 1
ATOM 645 C C . ALA A 1 86 ? 3.486 -27.736 -26.543 1.00 98.56 86 ALA A C 1
ATOM 647 O O . ALA A 1 86 ? 2.941 -28.025 -25.477 1.00 98.56 86 ALA A O 1
ATOM 648 N N . ALA A 1 87 ? 3.152 -26.662 -27.260 1.00 98.19 87 ALA A N 1
ATOM 649 C CA . ALA A 1 87 ? 2.080 -25.755 -26.878 1.00 98.19 87 ALA A CA 1
ATOM 650 C C . ALA A 1 87 ? 0.713 -26.449 -26.879 1.00 98.19 87 ALA A C 1
ATOM 652 O O . ALA A 1 87 ? -0.024 -26.336 -25.905 1.00 98.19 87 ALA A O 1
ATOM 653 N N . GLU A 1 88 ? 0.404 -27.229 -27.917 1.00 98.12 88 GLU A N 1
ATOM 654 C CA . GLU A 1 88 ? -0.820 -28.041 -28.004 1.00 98.12 88 GLU A CA 1
ATOM 655 C C . GLU A 1 88 ? -0.927 -29.063 -26.860 1.00 98.12 88 GLU A C 1
ATOM 657 O O . GLU A 1 88 ? -2.021 -29.342 -26.375 1.00 98.12 88 GLU A O 1
ATOM 662 N N . ALA A 1 89 ? 0.209 -29.573 -26.373 1.00 98.00 89 ALA A N 1
ATOM 663 C CA . ALA A 1 89 ? 0.292 -30.437 -25.194 1.00 98.00 89 ALA A CA 1
ATOM 664 C C . ALA A 1 89 ? 0.272 -29.674 -23.848 1.00 98.00 89 ALA A C 1
ATOM 666 O O . ALA A 1 89 ? 0.479 -30.277 -22.789 1.00 98.00 89 ALA A O 1
ATOM 667 N N . GLY A 1 90 ? 0.056 -28.354 -23.868 1.00 97.56 90 GLY A N 1
ATOM 668 C CA . GLY A 1 90 ? -0.027 -27.504 -22.680 1.00 97.56 90 GLY A CA 1
ATOM 669 C C . GLY A 1 90 ? 1.309 -27.286 -21.964 1.00 97.56 90 GLY A C 1
ATOM 670 O O . GLY A 1 90 ? 1.317 -27.022 -20.764 1.00 97.56 90 GLY A O 1
ATOM 671 N N . LYS A 1 91 ? 2.446 -27.422 -22.661 1.00 98.19 91 LYS A N 1
ATOM 672 C CA . LYS A 1 91 ? 3.789 -27.263 -22.079 1.00 98.19 91 LYS A CA 1
ATOM 673 C C . LYS A 1 91 ? 4.345 -25.871 -22.360 1.00 98.19 91 LYS A C 1
ATOM 675 O O . LYS A 1 91 ? 4.261 -25.379 -23.483 1.00 98.19 91 LYS A O 1
ATOM 680 N N . HIS A 1 92 ? 4.969 -25.242 -21.365 1.00 98.31 92 HIS A N 1
ATOM 681 C CA . HIS A 1 92 ? 5.783 -24.045 -21.609 1.00 98.31 92 HIS A CA 1
ATOM 682 C C . HIS A 1 92 ? 7.013 -24.396 -22.453 1.00 98.31 92 HIS A C 1
ATOM 684 O O . HIS A 1 92 ? 7.547 -25.496 -22.327 1.00 98.31 92 HIS A O 1
ATOM 690 N N . VAL A 1 93 ? 7.483 -23.480 -23.302 1.00 98.62 93 VAL A N 1
ATOM 691 C CA . VAL A 1 93 ? 8.539 -23.779 -24.280 1.00 98.62 93 VAL A CA 1
ATOM 692 C C . VAL A 1 93 ? 9.716 -22.818 -24.149 1.00 98.62 93 VAL A C 1
ATOM 694 O O . VAL A 1 93 ? 9.563 -21.605 -24.294 1.00 98.62 93 VAL A O 1
ATOM 697 N N . LEU A 1 94 ? 10.906 -23.383 -23.942 1.00 97.94 94 LEU A N 1
ATOM 698 C CA . LEU A 1 94 ? 12.190 -22.737 -24.193 1.00 97.94 94 LEU A CA 1
ATOM 699 C C . LEU A 1 94 ? 12.763 -23.313 -25.494 1.00 97.94 94 LEU A C 1
ATOM 701 O O . LEU A 1 94 ? 13.261 -24.438 -25.518 1.00 97.94 94 LEU A O 1
ATOM 705 N N . CYS A 1 95 ? 12.665 -22.564 -26.585 1.00 97.94 95 CYS A N 1
ATOM 706 C CA . CYS A 1 95 ? 13.148 -22.987 -27.896 1.00 97.94 95 CYS A CA 1
ATOM 707 C C . CYS A 1 95 ? 14.579 -22.500 -28.120 1.00 97.94 95 CYS A C 1
ATOM 709 O O . CYS A 1 95 ? 14.889 -21.354 -27.788 1.00 97.94 95 CYS A O 1
ATOM 711 N N . GLU A 1 96 ? 15.447 -23.342 -28.688 1.00 95.06 96 GLU A N 1
ATOM 712 C CA . GLU A 1 96 ? 16.780 -22.887 -29.084 1.00 95.06 96 GLU A CA 1
ATOM 713 C C . GLU A 1 96 ? 16.729 -21.757 -30.116 1.00 95.06 96 GLU A C 1
ATOM 715 O O . GLU A 1 96 ? 15.749 -21.590 -30.847 1.00 95.06 96 GLU A O 1
ATOM 720 N N . LYS A 1 97 ? 17.803 -20.964 -30.146 1.00 94.56 97 LYS A N 1
ATOM 721 C CA . LYS A 1 97 ? 17.972 -19.898 -31.135 1.00 94.56 97 LYS A CA 1
ATOM 722 C C . LYS A 1 97 ? 18.517 -20.483 -32.448 1.00 94.56 97 LYS A C 1
ATOM 724 O O . LYS A 1 97 ? 19.359 -21.387 -32.401 1.00 94.56 97 LYS A O 1
ATOM 729 N N . PRO A 1 98 ? 18.152 -19.915 -33.607 1.00 94.88 98 PRO A N 1
ATOM 730 C CA . PRO A 1 98 ? 17.124 -18.900 -33.807 1.00 94.88 98 PRO A CA 1
ATOM 731 C C . PRO A 1 98 ? 15.728 -19.528 -33.698 1.00 94.88 98 PRO A C 1
ATOM 733 O O . PRO A 1 98 ? 15.549 -20.703 -34.011 1.00 94.88 98 PRO A O 1
ATOM 736 N N . LEU A 1 99 ? 14.730 -18.745 -33.288 1.00 95.75 99 LEU A N 1
ATOM 737 C CA . LEU A 1 99 ? 13.394 -19.255 -32.969 1.00 95.75 99 LEU A CA 1
ATOM 738 C C . LEU A 1 99 ? 12.768 -20.081 -34.107 1.00 95.75 99 LEU A C 1
ATOM 740 O O . LEU A 1 99 ? 12.142 -21.099 -33.844 1.00 95.75 99 LEU A O 1
ATOM 744 N N . ALA A 1 100 ? 12.937 -19.666 -35.365 1.00 96.50 100 ALA A N 1
ATOM 745 C CA . ALA A 1 100 ? 12.399 -20.373 -36.527 1.00 96.50 100 ALA A CA 1
ATOM 746 C C . ALA A 1 100 ? 13.196 -20.081 -37.808 1.00 96.50 100 ALA A C 1
ATOM 748 O O . ALA A 1 100 ? 13.982 -19.135 -37.860 1.00 96.50 100 ALA A O 1
ATOM 749 N N . MET A 1 101 ? 12.923 -20.843 -38.874 1.00 95.06 101 MET A N 1
ATOM 750 C CA . MET A 1 101 ? 13.510 -20.638 -40.208 1.00 95.06 101 MET A CA 1
ATOM 751 C C . MET A 1 101 ? 12.921 -19.450 -40.971 1.00 95.06 101 MET A C 1
ATOM 753 O O . MET A 1 101 ? 13.499 -18.987 -41.952 1.00 95.06 101 MET A O 1
ATOM 757 N N . SER A 1 102 ? 11.751 -18.967 -40.558 1.00 95.56 102 SER A N 1
ATOM 758 C CA . SER A 1 102 ? 11.078 -17.841 -41.199 1.00 95.56 102 SER A CA 1
ATOM 759 C C . SER A 1 102 ? 10.243 -17.038 -40.199 1.00 95.56 102 SER A C 1
ATOM 761 O O . SER A 1 102 ? 9.776 -17.598 -39.200 1.00 95.56 102 SER A O 1
ATOM 763 N N . PRO A 1 103 ? 9.970 -15.751 -40.487 1.00 93.88 103 PRO A N 1
ATOM 764 C CA . PRO A 1 103 ? 9.060 -14.942 -39.679 1.00 93.88 103 PRO A CA 1
ATOM 765 C C . PRO A 1 103 ? 7.668 -15.570 -39.547 1.00 93.88 103 PRO A C 1
ATOM 767 O O . PRO A 1 103 ? 7.113 -15.615 -38.455 1.00 93.88 103 PRO A O 1
ATOM 770 N N . THR A 1 104 ? 7.129 -16.142 -40.630 1.00 97.62 104 THR A N 1
ATOM 771 C CA . THR A 1 104 ? 5.808 -16.790 -40.622 1.00 97.62 104 THR A CA 1
ATOM 772 C C . THR A 1 104 ? 5.743 -17.956 -39.639 1.00 97.62 104 THR A C 1
ATOM 774 O O . THR A 1 104 ? 4.759 -18.089 -38.913 1.00 97.62 104 THR A O 1
ATOM 777 N N . GLN A 1 105 ? 6.786 -18.786 -39.580 1.00 97.94 105 GLN A N 1
ATOM 778 C CA . GLN A 1 105 ? 6.859 -19.871 -38.602 1.00 97.94 105 GLN A CA 1
ATOM 779 C C . GLN A 1 105 ? 6.996 -19.344 -37.170 1.00 97.94 105 GLN A C 1
ATOM 781 O O . GLN A 1 105 ? 6.297 -19.828 -36.284 1.00 97.94 105 GLN A O 1
ATOM 786 N N . ALA A 1 106 ? 7.828 -18.323 -36.941 1.00 97.00 106 ALA A N 1
ATOM 787 C CA . ALA A 1 106 ? 7.946 -17.696 -35.624 1.00 97.00 106 ALA A CA 1
ATOM 788 C C . ALA A 1 106 ? 6.591 -17.146 -35.137 1.00 97.00 106 ALA A C 1
ATOM 790 O O . ALA A 1 106 ? 6.191 -17.382 -33.998 1.00 97.00 106 ALA A O 1
ATOM 791 N N . GLU A 1 107 ? 5.828 -16.486 -36.012 1.00 97.38 107 GLU A N 1
ATOM 792 C CA . GLU A 1 107 ? 4.472 -16.032 -35.695 1.00 97.38 107 GLU A CA 1
ATOM 793 C C . GLU A 1 107 ? 3.508 -17.187 -35.396 1.00 97.38 107 GLU A C 1
ATOM 795 O O . GLU A 1 107 ? 2.663 -17.069 -34.510 1.00 97.38 107 GLU A O 1
ATOM 800 N N . GLN A 1 108 ? 3.602 -18.304 -36.128 1.00 98.19 108 GLN A N 1
ATOM 801 C CA . GLN A 1 108 ? 2.793 -19.496 -35.857 1.00 98.19 108 GLN A CA 1
ATOM 802 C C . GLN A 1 108 ? 3.084 -20.059 -34.463 1.00 98.19 108 GLN A C 1
ATOM 804 O O . GLN A 1 108 ? 2.142 -20.362 -33.734 1.00 98.19 108 GLN A O 1
ATOM 809 N N . MET A 1 109 ? 4.357 -20.126 -34.066 1.00 98.50 109 MET A N 1
ATOM 810 C CA . MET A 1 109 ? 4.764 -20.560 -32.726 1.00 98.50 109 MET A CA 1
ATOM 811 C C . MET A 1 109 ? 4.190 -19.641 -31.642 1.00 98.50 109 MET A C 1
ATOM 813 O O . MET A 1 109 ? 3.595 -20.122 -30.681 1.00 98.50 109 MET A O 1
ATOM 817 N N . VAL A 1 110 ? 4.303 -18.317 -31.817 1.00 97.81 110 VAL A N 1
ATOM 818 C CA . VAL A 1 110 ? 3.746 -17.330 -30.875 1.00 97.81 110 VAL A CA 1
ATOM 819 C C . VAL A 1 110 ? 2.228 -17.481 -30.753 1.00 97.81 110 VAL A C 1
ATOM 821 O O . VAL A 1 110 ? 1.707 -17.521 -29.637 1.00 97.81 110 VAL A O 1
ATOM 824 N N . ARG A 1 111 ? 1.514 -17.611 -31.881 1.00 97.88 111 ARG A N 1
ATOM 825 C CA . ARG A 1 111 ? 0.054 -17.806 -31.892 1.00 97.88 111 ARG A CA 1
ATOM 826 C C . ARG A 1 111 ? -0.359 -19.102 -31.194 1.00 97.88 111 ARG A C 1
ATOM 828 O O . ARG A 1 111 ? -1.300 -19.071 -30.407 1.00 97.88 111 ARG A O 1
ATOM 835 N N . ALA A 1 112 ? 0.342 -20.208 -31.443 1.00 98.38 112 ALA A N 1
ATOM 836 C CA . ALA A 1 112 ? 0.051 -21.496 -30.815 1.00 98.38 112 ALA A CA 1
ATOM 837 C C . ALA A 1 112 ? 0.240 -21.444 -29.290 1.00 98.38 112 ALA A C 1
ATOM 839 O O . ALA A 1 112 ? -0.660 -21.829 -28.545 1.00 98.38 112 ALA A O 1
ATOM 840 N N . CYS A 1 113 ? 1.362 -20.891 -28.814 1.00 98.25 113 CYS A N 1
ATOM 841 C CA . CYS A 1 113 ? 1.616 -20.751 -27.379 1.00 98.25 113 CYS A CA 1
ATOM 842 C C . CYS A 1 113 ? 0.598 -19.831 -26.692 1.00 98.25 113 CYS A C 1
ATOM 844 O O . CYS A 1 113 ? 0.090 -20.169 -25.623 1.00 98.25 113 CYS A O 1
ATOM 846 N N . ALA A 1 114 ? 0.250 -18.703 -27.321 1.00 95.19 114 ALA A N 1
ATOM 847 C CA . ALA A 1 114 ? -0.765 -17.791 -26.798 1.00 95.19 114 ALA A CA 1
ATOM 848 C C . ALA A 1 114 ? -2.150 -18.453 -26.713 1.00 95.19 114 ALA A C 1
ATOM 850 O O . ALA A 1 114 ? -2.822 -18.322 -25.692 1.00 95.19 114 ALA A O 1
ATOM 851 N N . ALA A 1 115 ? -2.555 -19.202 -27.745 1.00 96.56 115 ALA A N 1
ATOM 852 C CA . ALA A 1 115 ? -3.832 -19.916 -27.768 1.00 96.56 115 ALA A CA 1
ATOM 853 C C . ALA A 1 115 ? -3.926 -21.005 -26.686 1.00 96.56 115 ALA A C 1
ATOM 855 O O . ALA A 1 115 ? -4.990 -21.201 -26.105 1.00 96.56 115 ALA A O 1
ATOM 856 N N . ALA A 1 116 ? -2.814 -21.679 -26.384 1.00 97.19 116 ALA A N 1
ATOM 857 C CA . ALA A 1 116 ? -2.740 -22.689 -25.331 1.00 97.19 116 ALA A CA 1
ATOM 858 C C . ALA A 1 116 ? -2.510 -22.109 -23.919 1.00 97.19 116 ALA A C 1
ATOM 860 O O . ALA A 1 116 ? -2.461 -22.862 -22.949 1.00 97.19 116 ALA A O 1
ATOM 861 N N . GLY A 1 117 ? -2.347 -20.787 -23.778 1.00 96.19 117 GLY A N 1
ATOM 862 C CA . GLY A 1 117 ? -2.071 -20.146 -22.488 1.00 96.19 117 GLY A CA 1
ATOM 863 C C . GLY A 1 117 ? -0.683 -20.462 -21.912 1.00 96.19 117 GLY A C 1
ATOM 864 O O . GLY A 1 117 ? -0.466 -20.320 -20.709 1.00 96.19 117 GLY A O 1
ATOM 865 N N . VAL A 1 118 ? 0.272 -20.885 -22.747 1.00 97.81 118 VAL A N 1
ATOM 866 C CA . VAL A 1 118 ? 1.629 -21.266 -22.326 1.00 97.81 118 VAL A CA 1
ATOM 867 C C . VAL A 1 118 ? 2.667 -20.208 -22.705 1.00 97.81 118 VAL A C 1
ATOM 869 O O . VAL A 1 118 ? 2.507 -19.450 -23.660 1.00 97.81 118 VAL A O 1
ATOM 872 N N . LYS A 1 119 ? 3.772 -20.144 -21.954 1.00 97.44 119 LYS A N 1
ATOM 873 C CA . LYS A 1 119 ? 4.876 -19.216 -22.232 1.00 97.44 119 LYS A CA 1
ATOM 874 C C . LYS A 1 119 ? 5.809 -19.772 -23.315 1.00 97.44 119 LYS A C 1
ATOM 876 O O . LYS A 1 119 ? 6.106 -20.965 -23.320 1.00 97.44 119 LYS A O 1
ATOM 881 N N . LEU A 1 120 ? 6.299 -18.886 -24.183 1.00 97.94 120 LEU A N 1
ATOM 882 C CA . LEU A 1 120 ? 7.333 -19.149 -25.186 1.00 97.94 120 LEU A CA 1
ATOM 883 C C . LEU A 1 120 ? 8.528 -18.229 -24.934 1.00 97.94 120 LEU A C 1
ATOM 885 O O . LEU A 1 120 ? 8.353 -17.017 -24.805 1.00 97.94 120 LEU A O 1
ATOM 889 N N . ALA A 1 121 ? 9.730 -18.796 -24.897 1.00 96.38 121 ALA A N 1
ATOM 890 C CA . ALA A 1 121 ? 10.982 -18.057 -24.827 1.00 96.38 121 ALA A CA 1
ATOM 891 C C . ALA A 1 121 ? 11.994 -18.605 -25.841 1.00 96.38 121 ALA A C 1
ATOM 893 O O . ALA A 1 121 ? 12.098 -19.814 -26.039 1.00 96.38 121 ALA A O 1
ATOM 894 N N . GLU A 1 122 ? 12.759 -17.707 -26.455 1.00 95.38 122 GLU A N 1
ATOM 895 C CA . GLU A 1 122 ? 13.907 -18.041 -27.301 1.00 95.38 122 GLU A CA 1
ATOM 896 C C . GLU A 1 122 ? 15.187 -18.067 -26.450 1.00 95.38 122 GLU A C 1
ATOM 898 O O . GLU A 1 122 ? 15.404 -17.175 -25.626 1.00 95.38 122 GLU A O 1
ATOM 903 N N . ALA A 1 123 ? 16.046 -19.071 -26.638 1.00 93.81 123 ALA A N 1
ATOM 904 C CA . ALA A 1 123 ? 17.189 -19.368 -25.770 1.00 93.81 123 ALA A CA 1
ATOM 905 C C . ALA A 1 123 ? 18.414 -18.441 -25.958 1.00 93.81 123 ALA A C 1
ATOM 907 O O . ALA A 1 123 ? 19.560 -18.887 -26.019 1.00 93.81 123 ALA A O 1
ATOM 908 N N . PHE A 1 124 ? 18.211 -17.122 -25.987 1.00 94.00 124 PHE A N 1
ATOM 909 C CA . PHE A 1 124 ? 19.294 -16.131 -25.972 1.00 94.00 124 PHE A CA 1
ATOM 910 C C . PHE A 1 124 ? 19.851 -15.898 -24.558 1.00 94.00 124 PHE A C 1
ATOM 912 O O . PHE A 1 124 ? 19.653 -14.852 -23.938 1.00 94.00 124 PHE A O 1
ATOM 919 N N . MET A 1 125 ? 20.600 -16.879 -24.056 1.00 90.31 125 MET A N 1
ATOM 920 C CA . MET A 1 125 ? 21.120 -16.923 -22.682 1.00 90.31 125 MET A CA 1
ATOM 921 C C . MET A 1 125 ? 21.966 -15.712 -22.261 1.00 90.31 125 MET A C 1
ATOM 923 O O . MET A 1 125 ? 21.908 -15.299 -21.104 1.00 90.31 125 MET A O 1
ATOM 927 N N . TYR A 1 126 ? 22.734 -15.123 -23.183 1.00 91.56 126 TYR A N 1
ATOM 928 C CA . TYR A 1 126 ? 23.667 -14.033 -22.876 1.00 91.56 126 TYR A CA 1
ATOM 929 C C . TYR A 1 126 ? 22.970 -12.801 -22.275 1.00 91.56 126 TYR A C 1
ATOM 931 O O . TYR A 1 126 ? 23.568 -12.097 -21.464 1.00 91.56 126 TYR A O 1
ATOM 939 N N . ARG A 1 127 ? 21.688 -12.580 -22.610 1.00 91.31 127 ARG A N 1
ATOM 940 C CA . ARG A 1 127 ? 20.872 -11.462 -22.109 1.00 91.31 127 ARG A CA 1
ATOM 941 C C . ARG A 1 127 ? 20.748 -11.439 -20.589 1.00 91.31 127 ARG A C 1
ATOM 943 O O . ARG A 1 127 ? 20.543 -10.379 -20.010 1.00 91.31 127 ARG A O 1
ATOM 950 N N . HIS A 1 128 ? 20.851 -12.606 -19.963 1.00 87.88 128 HIS A N 1
ATOM 951 C CA . HIS A 1 128 ? 20.689 -12.775 -18.524 1.00 87.88 128 HIS A CA 1
ATOM 952 C C . HIS A 1 128 ? 22.019 -12.713 -17.768 1.00 87.88 128 HIS A C 1
ATOM 954 O O . HIS A 1 128 ? 22.030 -12.809 -16.543 1.00 87.88 128 HIS A O 1
ATOM 960 N N . HIS A 1 129 ? 23.146 -12.576 -18.471 1.00 88.75 129 HIS A N 1
ATOM 961 C CA . HIS A 1 129 ? 24.439 -12.471 -17.816 1.00 88.75 129 HIS A CA 1
ATOM 962 C C . HIS A 1 129 ? 24.609 -11.080 -17.174 1.00 88.75 129 HIS A C 1
ATOM 964 O O . HIS A 1 129 ? 24.294 -10.082 -17.830 1.00 88.75 129 HIS A O 1
ATOM 970 N N . PRO A 1 130 ? 25.154 -10.974 -15.944 1.00 86.69 130 PRO A N 1
ATOM 971 C CA . PRO A 1 130 ? 25.342 -9.694 -15.255 1.00 86.69 130 PRO A CA 1
ATOM 972 C C . PRO A 1 130 ? 26.074 -8.632 -16.080 1.00 86.69 130 PRO A C 1
ATOM 974 O O . PRO A 1 130 ? 25.703 -7.463 -16.037 1.00 86.69 130 PRO A O 1
ATOM 977 N N . SER A 1 131 ? 27.053 -9.034 -16.900 1.00 92.38 131 SER A N 1
ATOM 978 C CA . SER A 1 131 ? 27.761 -8.102 -17.790 1.00 92.38 131 SER A CA 1
ATOM 979 C C . SER A 1 131 ? 26.831 -7.402 -18.784 1.00 92.38 131 SER A C 1
ATOM 981 O O . SER A 1 131 ? 27.015 -6.220 -19.072 1.00 92.38 131 SER A O 1
ATOM 983 N N . TRP A 1 132 ? 25.809 -8.097 -19.287 1.00 94.56 132 TRP A N 1
ATOM 984 C CA . TRP A 1 132 ? 24.842 -7.540 -20.229 1.00 94.56 132 TRP A CA 1
ATOM 985 C C . TRP A 1 132 ? 23.739 -6.753 -19.551 1.00 94.56 132 TRP A C 1
ATOM 987 O O . TRP A 1 132 ? 23.355 -5.707 -20.070 1.00 94.56 132 TRP A O 1
ATOM 997 N N . VAL A 1 133 ? 23.283 -7.208 -18.383 1.00 90.31 133 VAL A N 1
ATOM 998 C CA . VAL A 1 133 ? 22.372 -6.431 -17.532 1.00 90.31 133 VAL A CA 1
ATOM 999 C C . VAL A 1 133 ? 22.996 -5.067 -17.231 1.00 90.31 133 VAL A C 1
ATOM 1001 O O . VAL A 1 133 ? 22.365 -4.032 -17.447 1.00 90.31 133 VAL A O 1
ATOM 1004 N N . GLU A 1 134 ? 24.270 -5.060 -16.840 1.00 90.75 134 GLU A N 1
ATOM 1005 C CA . GLU A 1 134 ? 25.012 -3.840 -16.546 1.00 90.75 134 GLU A CA 1
ATOM 1006 C C . GLU A 1 134 ? 25.291 -3.000 -17.796 1.00 90.75 134 GLU A C 1
ATOM 1008 O O . GLU A 1 134 ? 25.080 -1.791 -17.786 1.00 90.75 134 GLU A O 1
ATOM 1013 N N . THR A 1 135 ? 25.697 -3.620 -18.907 1.00 95.38 135 THR A N 1
ATOM 1014 C CA . THR A 1 135 ? 25.920 -2.899 -20.172 1.00 95.38 135 THR A CA 1
ATOM 1015 C C . THR A 1 135 ? 24.654 -2.177 -20.636 1.00 95.38 135 THR A C 1
ATOM 1017 O O . THR A 1 135 ? 24.708 -1.002 -20.996 1.00 95.38 135 THR A O 1
ATOM 1020 N N . VAL A 1 136 ? 23.495 -2.842 -20.583 1.00 94.56 136 VAL A N 1
ATOM 1021 C CA . VAL A 1 136 ? 22.204 -2.231 -20.932 1.00 94.56 136 VAL A CA 1
ATOM 1022 C C . VAL A 1 136 ? 21.851 -1.106 -19.958 1.00 94.56 136 VAL A C 1
ATOM 1024 O O . VAL A 1 136 ? 21.404 -0.047 -20.401 1.00 94.56 136 VAL A O 1
ATOM 1027 N N . ARG A 1 137 ? 22.086 -1.290 -18.650 1.00 92.81 137 ARG A N 1
ATOM 1028 C CA . ARG A 1 137 ? 21.884 -0.239 -17.640 1.00 92.81 137 ARG A CA 1
ATOM 1029 C C . ARG A 1 137 ? 22.731 0.999 -17.942 1.00 92.81 137 ARG A C 1
ATOM 1031 O O . ARG A 1 137 ? 22.193 2.099 -17.928 1.00 92.81 137 ARG A O 1
ATOM 1038 N N . LEU A 1 138 ? 24.016 0.826 -18.257 1.00 90.75 138 LEU A N 1
ATOM 1039 C CA . LEU A 1 138 ? 24.950 1.915 -18.576 1.00 90.75 138 LEU A CA 1
ATOM 1040 C C . LEU A 1 138 ? 24.555 2.668 -19.852 1.00 90.75 138 LEU A C 1
ATOM 1042 O O . LEU A 1 138 ? 24.567 3.898 -19.880 1.00 90.75 138 LEU A O 1
ATOM 1046 N N . VAL A 1 139 ? 24.161 1.944 -20.902 1.00 91.88 139 VAL A N 1
ATOM 1047 C CA . VAL A 1 139 ? 23.643 2.561 -22.133 1.00 91.88 139 VAL A CA 1
ATOM 1048 C C . VAL A 1 139 ? 22.399 3.401 -21.829 1.00 91.88 139 VAL A C 1
ATOM 1050 O O . VAL A 1 139 ? 22.303 4.539 -22.282 1.00 91.88 139 VAL A O 1
ATOM 1053 N N . ARG A 1 140 ? 21.467 2.873 -21.025 1.00 88.69 140 ARG A N 1
ATOM 1054 C CA . ARG A 1 140 ? 20.210 3.556 -20.677 1.00 88.69 140 ARG A CA 1
ATOM 1055 C C . ARG A 1 140 ? 20.384 4.702 -19.684 1.00 88.69 140 ARG A C 1
ATOM 1057 O O . ARG A 1 140 ? 19.622 5.656 -19.746 1.00 88.69 140 ARG A O 1
ATOM 1064 N N . SER A 1 141 ? 21.385 4.646 -18.805 1.00 85.06 141 SER A N 1
ATOM 1065 C CA . SER A 1 141 ? 21.660 5.716 -17.838 1.00 85.06 141 SER A CA 1
ATOM 1066 C C . SER A 1 141 ? 22.264 6.967 -18.481 1.00 85.06 141 SER A C 1
ATOM 1068 O O . SER A 1 141 ? 22.490 7.954 -17.789 1.00 85.06 141 SER A O 1
ATOM 1070 N N . GLY A 1 142 ? 22.596 6.920 -19.776 1.00 87.56 142 GLY A N 1
ATOM 1071 C CA . GLY A 1 142 ? 23.207 8.033 -20.496 1.00 87.56 142 GLY A CA 1
ATOM 1072 C C . GLY A 1 142 ? 24.686 8.250 -20.174 1.00 87.56 142 GLY A C 1
ATOM 1073 O O . GLY A 1 142 ? 25.226 9.291 -20.538 1.00 87.56 142 GLY A O 1
ATOM 1074 N N . VAL A 1 143 ? 25.372 7.286 -19.541 1.00 87.69 143 VAL A N 1
ATOM 1075 C CA . VAL A 1 143 ? 26.791 7.446 -19.153 1.00 87.69 143 VAL A CA 1
ATOM 1076 C C . VAL A 1 143 ? 27.706 7.664 -20.365 1.00 87.69 143 VAL A C 1
ATOM 1078 O O . VAL A 1 143 ? 28.679 8.407 -20.292 1.00 87.69 143 VAL A O 1
ATOM 1081 N N . ILE A 1 144 ? 27.359 7.058 -21.505 1.00 91.50 144 ILE A N 1
ATOM 1082 C CA . ILE A 1 144 ? 28.038 7.255 -22.794 1.00 91.50 144 ILE A CA 1
ATOM 1083 C C . ILE A 1 144 ? 27.310 8.259 -23.700 1.00 91.50 144 ILE A C 1
ATOM 1085 O O . ILE A 1 144 ? 27.627 8.377 -24.884 1.00 91.50 144 ILE A O 1
ATOM 1089 N N . GLY A 1 14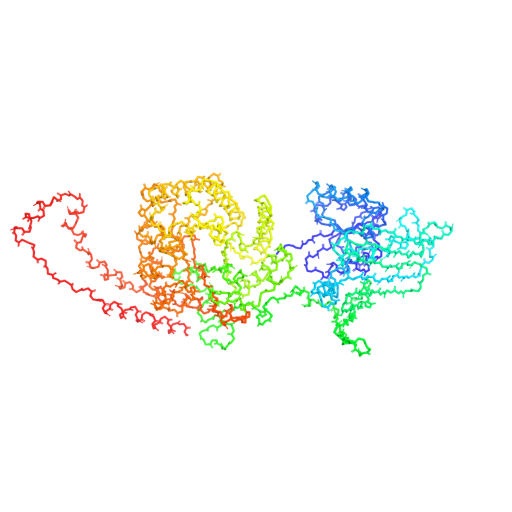5 ? 26.324 8.979 -23.164 1.00 92.81 145 GLY A N 1
ATOM 1090 C CA . GLY A 1 145 ? 25.409 9.813 -23.933 1.00 92.81 145 GLY A CA 1
ATOM 1091 C C . GLY A 1 145 ? 24.419 8.976 -24.746 1.00 92.81 145 GLY A C 1
ATOM 1092 O O . GLY A 1 145 ? 24.130 7.826 -24.415 1.00 92.81 145 GLY A O 1
ATOM 1093 N N . ARG A 1 146 ? 23.887 9.547 -25.831 1.00 94.00 146 ARG A N 1
ATOM 1094 C CA . ARG A 1 146 ? 22.945 8.843 -26.714 1.00 94.00 146 ARG A CA 1
ATOM 1095 C C . ARG A 1 146 ? 23.695 7.794 -27.531 1.00 94.00 146 ARG A C 1
ATOM 1097 O O . ARG A 1 146 ? 24.660 8.145 -28.202 1.00 94.00 146 ARG A O 1
ATOM 1104 N N . LEU A 1 147 ? 23.240 6.540 -27.529 1.00 97.19 147 LEU A N 1
ATOM 1105 C CA . LEU A 1 147 ? 23.831 5.478 -28.352 1.00 97.19 147 LEU A CA 1
ATOM 1106 C C . LEU A 1 147 ? 23.744 5.847 -29.845 1.00 97.19 147 LEU A C 1
ATOM 1108 O O . LEU A 1 147 ? 22.693 6.265 -30.331 1.00 97.19 147 LEU A O 1
ATOM 1112 N N . GLN A 1 148 ? 24.857 5.742 -30.566 1.00 97.62 148 GLN A N 1
ATOM 1113 C CA . GLN A 1 148 ? 24.961 6.067 -31.993 1.00 97.62 148 GLN A CA 1
ATOM 1114 C C . GLN A 1 148 ? 25.316 4.838 -32.823 1.00 97.62 148 GLN A C 1
ATOM 1116 O O . GLN A 1 148 ? 24.690 4.612 -33.852 1.00 97.62 148 GLN A O 1
ATOM 1121 N N . ALA A 1 149 ? 26.282 4.033 -32.376 1.00 98.25 149 ALA A N 1
ATOM 1122 C CA . ALA A 1 149 ? 26.734 2.875 -33.134 1.00 98.25 149 ALA A CA 1
ATOM 1123 C C . ALA A 1 149 ? 26.947 1.634 -32.261 1.00 98.25 149 ALA A C 1
ATOM 1125 O O . ALA A 1 149 ? 27.484 1.722 -31.156 1.00 98.25 149 ALA A O 1
ATOM 1126 N N . VAL A 1 150 ? 26.576 0.471 -32.796 1.00 98.62 150 VAL A N 1
ATOM 1127 C CA . VAL A 1 150 ? 26.884 -0.853 -32.239 1.00 98.62 150 VAL A CA 1
ATOM 1128 C C . VAL A 1 150 ? 27.699 -1.632 -33.262 1.00 98.62 150 VAL A C 1
ATOM 1130 O O . VAL A 1 150 ? 27.177 -1.997 -34.313 1.00 98.62 150 VAL A O 1
ATOM 1133 N N . GLN A 1 151 ? 28.961 -1.912 -32.959 1.00 98.56 151 GLN A N 1
ATOM 1134 C CA . GLN A 1 151 ? 29.820 -2.756 -33.784 1.00 98.56 151 GLN A CA 1
ATOM 1135 C C . GLN A 1 151 ? 29.975 -4.123 -33.133 1.00 98.56 151 GLN A C 1
ATOM 1137 O O . GLN A 1 151 ? 30.363 -4.200 -31.970 1.00 98.56 151 GLN A O 1
ATOM 1142 N N . SER A 1 152 ? 29.688 -5.201 -33.860 1.00 98.19 152 SER A N 1
ATOM 1143 C CA . SER A 1 152 ? 29.882 -6.555 -33.335 1.00 98.19 152 SER A CA 1
ATOM 1144 C C . SER A 1 152 ? 30.559 -7.489 -34.329 1.00 98.19 152 SER A C 1
ATOM 1146 O O . SER A 1 152 ? 30.321 -7.437 -35.533 1.00 98.19 152 SER A O 1
ATOM 1148 N N . PHE A 1 153 ? 31.421 -8.357 -33.817 1.00 98.31 153 PHE A N 1
ATOM 1149 C CA . PHE A 1 153 ? 32.041 -9.421 -34.593 1.00 98.31 153 PHE A CA 1
ATOM 1150 C C . PHE A 1 153 ? 31.781 -10.738 -33.880 1.00 98.31 153 PHE A C 1
ATOM 1152 O O . PHE A 1 153 ? 31.907 -10.791 -32.655 1.00 98.31 153 PHE A O 1
ATOM 1159 N N . PHE A 1 154 ? 31.423 -11.786 -34.620 1.00 98.19 154 PHE A N 1
ATOM 1160 C CA . PHE A 1 154 ? 31.309 -13.127 -34.057 1.00 98.19 154 PHE A CA 1
ATOM 1161 C C . PHE A 1 154 ? 31.681 -14.193 -35.087 1.00 98.19 154 PHE A C 1
ATOM 1163 O O . PHE A 1 154 ? 31.038 -14.315 -36.126 1.00 98.19 154 PHE A O 1
ATOM 1170 N N . SER A 1 155 ? 32.710 -14.983 -34.812 1.00 98.12 155 SER A N 1
ATOM 1171 C CA . SER A 1 155 ? 33.167 -16.029 -35.716 1.00 98.12 155 SER A CA 1
ATOM 1172 C C . SER A 1 155 ? 33.680 -17.271 -35.014 1.00 98.12 155 SER A C 1
ATOM 1174 O O . SER A 1 155 ? 34.048 -17.238 -33.840 1.00 98.12 155 SER A O 1
ATOM 1176 N N . TYR A 1 156 ? 33.716 -18.361 -35.774 1.00 96.69 156 TYR A N 1
ATOM 1177 C CA . TYR A 1 156 ? 34.496 -19.566 -35.514 1.00 96.69 156 TYR A CA 1
ATOM 1178 C C . TYR A 1 156 ? 34.726 -20.319 -36.831 1.00 96.69 156 TYR A C 1
ATOM 1180 O O . TYR A 1 156 ? 34.149 -19.972 -37.863 1.00 96.69 156 TYR A O 1
ATOM 1188 N N . TYR A 1 157 ? 35.571 -21.349 -36.804 1.00 95.81 157 TYR A N 1
ATOM 1189 C CA . TYR A 1 157 ? 35.880 -22.155 -37.982 1.00 95.81 157 TYR A CA 1
ATOM 1190 C C . TYR A 1 157 ? 35.242 -23.543 -37.870 1.00 95.81 157 TYR A C 1
ATOM 1192 O O . TYR A 1 157 ? 35.472 -24.248 -36.888 1.00 95.81 157 TYR A O 1
ATOM 1200 N N . ASN A 1 158 ? 34.435 -23.933 -38.859 1.00 93.62 158 ASN A N 1
ATOM 1201 C CA . ASN A 1 158 ? 33.862 -25.277 -38.964 1.00 93.62 158 ASN A CA 1
ATOM 1202 C C . ASN A 1 158 ? 33.516 -25.618 -40.416 1.00 93.62 158 ASN A C 1
ATOM 1204 O O . ASN A 1 158 ? 32.467 -25.214 -40.910 1.00 93.62 158 ASN A O 1
ATOM 1208 N N . ASP A 1 159 ? 34.351 -26.403 -41.077 1.00 92.94 159 ASP A N 1
ATOM 1209 C CA . ASP A 1 159 ? 34.175 -26.862 -42.455 1.00 92.94 159 ASP A CA 1
ATOM 1210 C C . ASP A 1 159 ? 33.618 -28.292 -42.565 1.00 92.94 159 ASP A C 1
ATOM 1212 O O . ASP A 1 159 ? 33.478 -28.798 -43.674 1.00 92.94 159 ASP A O 1
ATOM 1216 N N . ASP A 1 160 ? 33.241 -28.932 -41.450 1.00 94.12 160 ASP A N 1
ATOM 1217 C CA . ASP A 1 160 ? 32.714 -30.301 -41.459 1.00 94.12 160 ASP A CA 1
ATOM 1218 C C . ASP A 1 160 ? 31.368 -30.376 -42.214 1.00 94.12 160 ASP A C 1
ATOM 1220 O O . ASP A 1 160 ? 30.352 -29.877 -41.704 1.00 94.12 160 ASP A O 1
ATOM 1224 N N . PRO A 1 161 ? 31.307 -31.027 -43.394 1.00 89.94 161 PRO A N 1
ATOM 1225 C CA . PRO A 1 161 ? 30.080 -31.131 -44.184 1.00 89.94 161 PRO A CA 1
ATOM 1226 C C . PRO A 1 161 ? 28.998 -31.964 -43.482 1.00 89.94 161 PRO A C 1
ATOM 1228 O O . PRO A 1 161 ? 27.809 -31.853 -43.794 1.00 89.94 161 PRO A O 1
ATOM 1231 N N . ALA A 1 162 ? 29.372 -32.810 -42.516 1.00 91.94 162 ALA A N 1
ATOM 1232 C CA . ALA A 1 162 ? 28.415 -33.605 -41.762 1.00 91.94 162 ALA A CA 1
ATOM 1233 C C . ALA A 1 162 ? 27.673 -32.780 -40.697 1.00 91.94 162 ALA A C 1
ATOM 1235 O O . ALA A 1 162 ? 26.624 -33.224 -40.224 1.00 91.94 162 ALA A O 1
ATOM 1236 N N . ASN A 1 163 ? 28.162 -31.592 -40.339 1.00 92.94 163 ASN A N 1
ATOM 1237 C CA . ASN A 1 163 ? 27.566 -30.761 -39.302 1.00 92.94 163 ASN A CA 1
ATOM 1238 C C . ASN A 1 163 ? 26.244 -30.128 -39.764 1.00 92.94 163 ASN A C 1
ATOM 1240 O O . ASN A 1 163 ? 26.164 -29.570 -40.854 1.00 92.94 163 ASN A O 1
ATOM 1244 N N . ILE A 1 164 ? 25.218 -30.124 -38.905 1.00 92.19 164 ILE A N 1
ATOM 1245 C CA . ILE A 1 164 ? 23.904 -29.528 -39.218 1.00 92.19 164 ILE A CA 1
ATOM 1246 C C . ILE A 1 164 ? 23.990 -28.040 -39.582 1.00 92.19 164 ILE A C 1
ATOM 1248 O O . ILE A 1 164 ? 23.212 -27.557 -40.396 1.00 92.19 164 ILE A O 1
ATOM 1252 N N . ARG A 1 165 ? 24.975 -27.317 -39.035 1.00 92.88 165 ARG A N 1
ATOM 1253 C CA . ARG A 1 165 ? 25.197 -25.896 -39.337 1.00 92.88 165 ARG A CA 1
ATOM 1254 C C . ARG A 1 165 ? 25.740 -25.662 -40.743 1.00 92.88 165 ARG A C 1
ATOM 1256 O O . ARG A 1 165 ? 25.697 -24.533 -41.217 1.00 92.88 165 ARG A O 1
ATOM 1263 N N . ASN A 1 166 ? 26.229 -26.720 -41.388 1.00 94.56 166 ASN A N 1
ATOM 1264 C CA . ASN A 1 166 ? 26.723 -26.717 -42.756 1.00 94.56 166 ASN A CA 1
ATOM 1265 C C . ASN A 1 166 ? 25.693 -27.274 -43.765 1.00 94.56 166 ASN A C 1
ATOM 1267 O O . ASN A 1 166 ? 26.021 -27.492 -44.927 1.00 94.56 166 ASN A O 1
ATOM 1271 N N . ARG A 1 167 ? 24.436 -27.491 -43.344 1.00 94.25 167 ARG A N 1
ATOM 1272 C CA . ARG A 1 167 ? 23.355 -28.022 -44.189 1.00 94.25 167 ARG A CA 1
ATOM 1273 C C . ARG A 1 167 ? 22.244 -26.995 -44.361 1.00 94.25 167 ARG A C 1
ATOM 1275 O O . ARG A 1 167 ? 21.599 -26.604 -43.389 1.00 94.25 167 ARG A O 1
ATOM 1282 N N . LEU A 1 168 ? 21.989 -26.591 -45.604 1.00 93.00 168 LEU A N 1
ATOM 1283 C CA . LEU A 1 168 ? 20.988 -25.569 -45.925 1.00 93.00 168 LEU A CA 1
ATOM 1284 C C . LEU A 1 168 ? 19.574 -25.962 -45.465 1.00 93.00 168 LEU A C 1
ATOM 1286 O O . LEU A 1 168 ? 18.858 -25.146 -44.893 1.00 93.00 168 LEU A O 1
ATOM 1290 N N . GLU A 1 169 ? 19.201 -27.226 -45.657 1.00 93.44 169 GLU A N 1
ATOM 1291 C CA . GLU A 1 169 ? 17.902 -27.788 -45.258 1.00 93.44 169 GLU A CA 1
ATOM 1292 C C . GLU A 1 169 ? 17.633 -27.726 -43.747 1.00 93.44 169 GLU A C 1
ATOM 1294 O O . GLU A 1 169 ? 16.477 -27.638 -43.346 1.00 93.44 169 GLU A O 1
ATOM 1299 N N . ASN A 1 170 ? 18.682 -27.695 -42.916 1.00 94.06 170 ASN A N 1
ATOM 1300 C CA . ASN A 1 170 ? 18.566 -27.544 -41.463 1.00 94.06 170 ASN A CA 1
ATOM 1301 C C . ASN A 1 170 ? 18.644 -26.087 -40.989 1.00 94.06 170 ASN A C 1
ATOM 1303 O O . ASN A 1 170 ? 18.731 -25.833 -39.786 1.00 94.06 170 ASN A O 1
ATOM 1307 N N . GLY A 1 171 ? 18.683 -25.125 -41.914 1.00 93.50 171 GLY A N 1
ATOM 1308 C CA . GLY A 1 171 ? 18.937 -23.728 -41.578 1.00 93.50 171 GLY A CA 1
ATOM 1309 C C . GLY A 1 171 ? 20.365 -23.427 -41.185 1.00 93.50 171 GLY A C 1
ATOM 1310 O O . GLY A 1 171 ? 20.586 -22.579 -40.322 1.00 93.50 171 GLY A O 1
ATOM 1311 N N . GLY A 1 172 ? 21.318 -24.142 -41.780 1.00 93.62 172 GLY A N 1
ATOM 1312 C CA . GLY A 1 172 ? 22.735 -23.860 -41.634 1.00 93.62 172 GLY A CA 1
ATOM 1313 C C . GLY A 1 172 ? 23.139 -22.505 -42.220 1.00 93.62 172 GLY A C 1
ATOM 1314 O O . GLY A 1 172 ? 22.458 -21.951 -43.084 1.00 93.62 172 GLY A O 1
ATOM 1315 N N . GLY A 1 173 ? 24.274 -21.993 -41.751 1.00 96.81 173 GLY A N 1
ATOM 1316 C CA . GLY A 1 173 ? 24.825 -20.702 -42.153 1.00 96.81 173 GLY A CA 1
ATOM 1317 C C . GLY A 1 173 ? 25.195 -19.800 -40.977 1.00 96.81 173 GLY A C 1
ATOM 1318 O O . GLY A 1 173 ? 24.714 -19.968 -39.851 1.00 96.81 173 GLY A O 1
ATOM 1319 N N . ALA A 1 174 ? 26.083 -18.840 -41.233 1.00 97.25 174 ALA A N 1
ATOM 1320 C CA . ALA A 1 174 ? 26.614 -17.938 -40.219 1.00 97.25 174 ALA A CA 1
ATOM 1321 C C . ALA A 1 174 ? 25.528 -17.045 -39.615 1.00 97.25 174 ALA A C 1
ATOM 1323 O O . ALA A 1 174 ? 25.503 -16.870 -38.397 1.00 97.25 174 ALA A O 1
ATOM 1324 N N . ILE A 1 175 ? 24.600 -16.529 -40.425 1.00 96.44 175 ILE A N 1
ATOM 1325 C CA . ILE A 1 175 ? 23.502 -15.678 -39.957 1.00 96.44 175 ILE A CA 1
ATOM 1326 C C . ILE A 1 175 ? 22.586 -16.432 -38.999 1.00 96.44 175 ILE A C 1
ATOM 1328 O O . ILE A 1 175 ? 22.292 -15.923 -37.918 1.00 96.44 175 ILE A O 1
ATOM 1332 N N . MET A 1 176 ? 22.167 -17.642 -39.365 1.00 94.88 176 MET A N 1
ATOM 1333 C CA . MET A 1 176 ? 21.230 -18.420 -38.554 1.00 94.88 176 MET A CA 1
ATOM 1334 C C . MET A 1 176 ? 21.873 -18.952 -37.273 1.00 94.88 176 MET A C 1
ATOM 1336 O O . MET A 1 176 ? 21.205 -19.026 -36.248 1.00 94.88 176 MET A O 1
ATOM 1340 N N . ASP A 1 177 ? 23.163 -19.292 -37.284 1.00 94.44 177 ASP A N 1
ATOM 1341 C CA . ASP A 1 177 ? 23.825 -19.790 -36.078 1.00 94.44 177 ASP A CA 1
ATOM 1342 C C . ASP A 1 177 ? 24.307 -18.664 -35.151 1.00 94.44 177 ASP A C 1
ATOM 1344 O O . ASP A 1 177 ? 23.995 -18.666 -33.962 1.00 94.44 177 ASP A O 1
ATOM 1348 N N . ILE A 1 178 ? 25.073 -17.700 -35.658 1.00 95.75 178 ILE A N 1
ATOM 1349 C CA . ILE A 1 178 ? 25.761 -16.712 -34.812 1.00 95.75 178 ILE A CA 1
ATOM 1350 C C . ILE A 1 178 ? 25.416 -15.259 -35.146 1.00 95.75 178 ILE A C 1
ATOM 1352 O O . ILE A 1 178 ? 25.403 -14.420 -34.247 1.00 95.75 178 ILE A O 1
ATOM 1356 N N . GLY A 1 179 ? 25.048 -14.946 -36.389 1.00 96.94 179 GLY A N 1
ATOM 1357 C CA . GLY A 1 179 ? 24.601 -13.605 -36.775 1.00 96.94 179 GLY A CA 1
ATOM 1358 C C . GLY A 1 179 ? 23.291 -13.193 -36.099 1.00 96.94 179 GLY A C 1
ATOM 1359 O O . GLY A 1 179 ? 23.085 -12.012 -35.818 1.00 96.94 179 GLY A O 1
ATOM 1360 N N . CYS A 1 180 ? 22.443 -14.155 -35.730 1.00 96.50 180 CYS A N 1
ATOM 1361 C CA . CYS A 1 180 ? 21.223 -13.904 -34.971 1.00 96.50 180 CYS A CA 1
ATOM 1362 C C . CYS A 1 180 ? 21.508 -13.268 -33.599 1.00 96.50 180 CYS A C 1
ATOM 1364 O O . CYS A 1 180 ? 20.689 -12.481 -33.132 1.00 96.50 180 CYS A O 1
ATOM 1366 N N . TYR A 1 181 ? 22.674 -13.519 -32.982 1.00 97.44 181 TYR A N 1
ATOM 1367 C CA . TYR A 1 181 ? 23.093 -12.825 -31.757 1.00 97.44 181 TYR A CA 1
ATOM 1368 C C . TYR A 1 181 ? 23.355 -11.344 -32.010 1.00 97.44 181 TYR A C 1
ATOM 1370 O O . TYR A 1 181 ? 22.909 -10.510 -31.228 1.00 97.44 181 TYR A O 1
ATOM 1378 N N . CYS A 1 182 ? 24.033 -11.008 -33.109 1.00 97.62 182 CYS A N 1
ATOM 1379 C CA . CYS A 1 182 ? 24.301 -9.624 -33.488 1.00 97.62 182 CYS A CA 1
ATOM 1380 C C . CYS A 1 182 ? 22.991 -8.857 -33.708 1.00 97.62 182 CYS A C 1
ATOM 1382 O O . CYS A 1 182 ? 22.795 -7.795 -33.127 1.00 97.62 182 CYS A O 1
ATOM 1384 N N . VAL A 1 183 ? 22.047 -9.435 -34.459 1.00 96.81 183 VAL A N 1
ATOM 1385 C CA . VAL A 1 183 ? 20.726 -8.825 -34.696 1.00 96.81 183 VAL A CA 1
ATOM 1386 C C . VAL A 1 183 ? 19.935 -8.684 -33.391 1.00 96.81 183 VAL A C 1
ATOM 1388 O O . VAL A 1 183 ? 19.373 -7.625 -33.099 1.00 96.81 183 VAL A O 1
ATOM 1391 N N . ASN A 1 184 ? 19.901 -9.744 -32.581 1.00 96.75 184 ASN A N 1
ATOM 1392 C CA . ASN A 1 184 ? 19.183 -9.771 -31.310 1.00 96.75 184 ASN A CA 1
ATOM 1393 C C . ASN A 1 184 ? 19.740 -8.749 -30.304 1.00 96.75 184 ASN A C 1
ATOM 1395 O O . ASN A 1 184 ? 18.971 -8.107 -29.582 1.00 96.75 184 ASN A O 1
ATOM 1399 N N . LEU A 1 185 ? 21.062 -8.577 -30.287 1.00 97.31 185 LEU A N 1
ATOM 1400 C CA . LEU A 1 185 ? 21.769 -7.617 -29.455 1.00 97.31 185 LEU A CA 1
ATOM 1401 C C . LEU A 1 185 ? 21.464 -6.177 -29.863 1.00 97.31 185 LEU A C 1
ATOM 1403 O O . LEU A 1 185 ? 21.174 -5.350 -29.000 1.00 97.31 185 LEU A O 1
ATOM 1407 N N . SER A 1 186 ? 21.500 -5.868 -31.156 1.00 97.12 186 SER A N 1
ATOM 1408 C CA . SER A 1 186 ? 21.254 -4.504 -31.630 1.00 97.12 186 SER A CA 1
ATOM 1409 C C . SER A 1 186 ? 19.836 -4.046 -31.293 1.00 97.12 186 SER A C 1
ATOM 1411 O O . SER A 1 186 ? 19.659 -2.948 -30.769 1.00 97.12 186 SER A O 1
ATOM 1413 N N . ARG A 1 187 ? 18.840 -4.930 -31.454 1.00 96.56 187 ARG A N 1
ATOM 1414 C CA . ARG A 1 187 ? 17.454 -4.679 -31.015 1.00 96.56 187 ARG A CA 1
ATOM 1415 C C . ARG A 1 187 ? 17.351 -4.452 -29.505 1.00 96.56 187 ARG A C 1
ATOM 1417 O O . ARG A 1 187 ? 16.620 -3.570 -29.067 1.00 96.56 187 ARG A O 1
ATOM 1424 N N . LEU A 1 188 ? 18.098 -5.214 -28.699 1.00 95.25 188 LEU A N 1
ATOM 1425 C CA . LEU A 1 188 ? 18.129 -5.050 -27.239 1.00 95.25 188 LEU A CA 1
ATOM 1426 C C . LEU A 1 188 ? 18.680 -3.678 -26.817 1.00 95.25 188 LEU A C 1
ATOM 1428 O O . LEU A 1 188 ? 18.131 -3.052 -25.910 1.00 95.25 188 LEU A O 1
ATOM 1432 N N . LEU A 1 189 ? 19.763 -3.232 -27.455 1.00 96.62 189 LEU A N 1
ATOM 1433 C CA . LEU A 1 189 ? 20.466 -2.000 -27.095 1.00 96.62 189 LEU A CA 1
ATOM 1434 C C . LEU A 1 189 ? 19.734 -0.742 -27.562 1.00 96.62 189 LEU A C 1
ATOM 1436 O O . LEU A 1 189 ? 19.639 0.216 -26.799 1.00 96.62 189 LEU A O 1
ATOM 1440 N N . PHE A 1 190 ? 19.196 -0.753 -28.784 1.00 95.69 190 PHE A N 1
ATOM 1441 C CA . PHE A 1 190 ? 18.404 0.364 -29.306 1.00 95.69 190 PHE A CA 1
ATOM 1442 C C . PHE A 1 190 ? 16.949 0.353 -28.825 1.00 95.69 190 PHE A C 1
ATOM 1444 O O . PHE A 1 190 ? 16.269 1.364 -28.964 1.00 95.69 190 PHE A O 1
ATOM 1451 N N . ALA A 1 191 ? 16.472 -0.762 -28.255 1.00 93.75 191 ALA A N 1
ATOM 1452 C CA . ALA A 1 191 ? 15.081 -0.957 -27.837 1.00 93.75 191 ALA A CA 1
ATOM 1453 C C . ALA A 1 191 ? 14.064 -0.642 -28.955 1.00 93.75 191 ALA A C 1
ATOM 1455 O O . ALA A 1 191 ? 12.988 -0.104 -28.706 1.00 93.75 191 ALA A O 1
ATOM 1456 N N . ALA A 1 192 ? 14.424 -0.977 -30.194 1.00 93.25 192 ALA A N 1
ATOM 1457 C CA . ALA A 1 192 ? 13.645 -0.701 -31.393 1.00 93.25 192 ALA A CA 1
ATOM 1458 C C . ALA A 1 192 ? 13.875 -1.789 -32.452 1.00 93.25 192 ALA A C 1
ATOM 1460 O O . ALA A 1 192 ? 14.823 -2.572 -32.359 1.00 93.25 192 ALA A O 1
ATOM 1461 N N . GLU A 1 193 ? 13.019 -1.815 -33.472 1.00 95.25 193 GLU A N 1
ATOM 1462 C CA . GLU A 1 193 ? 13.235 -2.607 -34.685 1.00 95.25 193 GLU A CA 1
ATOM 1463 C C . GLU A 1 193 ? 14.073 -1.823 -35.705 1.00 95.25 193 GLU A C 1
ATOM 1465 O O . GLU A 1 193 ? 13.967 -0.591 -35.755 1.00 95.25 193 GLU A O 1
ATOM 1470 N N . PRO A 1 194 ? 14.896 -2.501 -36.526 1.00 96.38 194 PRO A N 1
ATOM 1471 C CA . PRO A 1 194 ? 15.636 -1.831 -37.582 1.00 96.38 194 PRO A CA 1
ATOM 1472 C C . PRO A 1 194 ? 14.699 -1.326 -38.692 1.00 96.38 194 PRO A C 1
ATOM 1474 O O . PRO A 1 194 ? 13.743 -2.001 -39.073 1.00 96.38 194 PRO A O 1
ATOM 1477 N N . THR A 1 195 ? 14.992 -0.147 -39.236 1.00 96.94 195 THR A N 1
ATOM 1478 C CA . THR A 1 195 ? 14.247 0.501 -40.330 1.00 96.94 195 THR A CA 1
ATOM 1479 C C . THR A 1 195 ? 14.852 0.247 -41.709 1.00 96.94 195 THR A C 1
ATOM 1481 O O . THR A 1 195 ? 14.175 0.447 -42.715 1.00 96.94 195 THR A O 1
ATOM 1484 N N . GLY A 1 196 ? 16.111 -0.192 -41.765 1.00 95.31 196 GLY A N 1
ATOM 1485 C CA . GLY A 1 196 ? 16.852 -0.442 -43.000 1.00 95.31 196 GLY A CA 1
ATOM 1486 C C . GLY A 1 196 ? 17.966 -1.462 -42.783 1.00 95.31 196 GLY A C 1
ATOM 1487 O O . GLY A 1 196 ? 18.476 -1.598 -41.668 1.00 95.31 196 GLY A O 1
ATOM 1488 N N . ILE A 1 197 ? 18.305 -2.213 -43.835 1.00 97.06 197 ILE A N 1
ATOM 1489 C CA . ILE A 1 197 ? 19.347 -3.246 -43.807 1.00 97.06 197 ILE A CA 1
ATOM 1490 C C . ILE A 1 197 ? 20.116 -3.240 -45.128 1.00 97.06 197 ILE A C 1
ATOM 1492 O O . ILE A 1 197 ? 19.513 -3.367 -46.193 1.00 97.06 197 ILE A O 1
ATOM 1496 N N . GLU A 1 198 ? 21.443 -3.204 -45.046 1.00 98.00 198 GLU A N 1
ATOM 1497 C CA . GLU A 1 198 ? 22.348 -3.498 -46.160 1.00 98.00 198 GLU A CA 1
ATOM 1498 C C . GLU A 1 198 ? 23.316 -4.614 -45.757 1.00 98.00 198 GLU A C 1
ATOM 1500 O O . GLU A 1 198 ? 23.830 -4.615 -44.638 1.00 98.00 198 GLU A O 1
ATOM 1505 N N . ALA A 1 199 ? 23.565 -5.584 -46.641 1.00 97.81 199 ALA A N 1
ATOM 1506 C CA . ALA A 1 199 ? 24.417 -6.728 -46.323 1.00 97.81 199 ALA A CA 1
ATOM 1507 C C . ALA A 1 199 ? 25.228 -7.231 -47.521 1.00 97.81 199 ALA A C 1
ATOM 1509 O O . ALA A 1 199 ? 24.746 -7.272 -48.654 1.00 97.81 199 ALA A O 1
ATOM 1510 N N . VAL A 1 200 ? 26.443 -7.699 -47.236 1.00 98.31 200 VAL A N 1
ATOM 1511 C CA . VAL A 1 200 ? 27.293 -8.464 -48.152 1.00 98.31 200 VAL A CA 1
ATOM 1512 C C . VAL A 1 200 ? 27.393 -9.887 -47.617 1.00 98.31 200 VAL A C 1
ATOM 1514 O O . VAL A 1 200 ? 27.820 -10.104 -46.484 1.00 98.31 200 VAL A O 1
ATOM 1517 N N . VAL A 1 201 ? 26.987 -10.855 -48.439 1.00 98.06 201 VAL A N 1
ATOM 1518 C CA . VAL A 1 201 ? 26.886 -12.267 -48.054 1.00 98.06 201 VAL A CA 1
ATOM 1519 C C . VAL A 1 201 ? 27.759 -13.106 -48.975 1.00 98.06 201 VAL A C 1
ATOM 1521 O O . VAL A 1 201 ? 27.497 -13.188 -50.177 1.00 98.06 201 VAL A O 1
ATOM 1524 N N . HIS A 1 202 ? 28.765 -13.770 -48.412 1.00 97.88 202 HIS A N 1
ATOM 1525 C CA . HIS A 1 202 ? 29.532 -14.796 -49.102 1.00 97.88 202 HIS A CA 1
ATOM 1526 C C . HIS A 1 202 ? 28.982 -16.176 -48.743 1.00 97.88 202 HIS A C 1
ATOM 1528 O O . HIS A 1 202 ? 28.887 -16.535 -47.565 1.00 97.88 202 HIS A O 1
ATOM 1534 N N . ARG A 1 203 ? 28.600 -16.938 -49.769 1.00 97.88 203 ARG A N 1
ATOM 1535 C CA . ARG A 1 203 ? 28.058 -18.289 -49.626 1.00 97.88 203 ARG A CA 1
ATOM 1536 C C . ARG A 1 203 ? 29.075 -19.322 -50.060 1.00 97.88 203 ARG A C 1
ATOM 1538 O O . ARG A 1 203 ? 29.833 -19.088 -50.999 1.00 97.88 203 ARG A O 1
ATOM 1545 N N . ASP A 1 204 ? 29.032 -20.460 -49.388 1.00 96.25 204 ASP A N 1
ATOM 1546 C CA . ASP A 1 204 ? 29.756 -21.641 -49.826 1.00 96.25 204 ASP A CA 1
ATOM 1547 C C . ASP A 1 204 ? 29.187 -22.110 -51.182 1.00 96.25 204 ASP A C 1
ATOM 1549 O O . ASP A 1 204 ? 27.962 -22.226 -51.310 1.00 96.25 204 ASP A O 1
ATOM 1553 N N . PRO A 1 205 ? 30.026 -22.340 -52.207 1.00 93.12 205 PRO A N 1
ATOM 1554 C CA . PRO A 1 205 ? 29.551 -22.698 -53.540 1.00 93.12 205 PRO A CA 1
ATOM 1555 C C . PRO A 1 205 ? 28.925 -24.096 -53.609 1.00 93.12 205 PRO A C 1
ATOM 1557 O O . PRO A 1 205 ? 28.107 -24.337 -54.495 1.00 93.12 205 PRO A O 1
ATOM 1560 N N . GLU A 1 206 ? 29.288 -25.006 -52.701 1.00 92.19 206 GLU A N 1
ATOM 1561 C CA . GLU A 1 206 ? 28.774 -26.378 -52.680 1.00 92.19 206 GLU A CA 1
ATOM 1562 C C . GLU A 1 206 ? 27.576 -26.503 -51.735 1.00 92.19 206 GLU A C 1
ATOM 1564 O O . GLU A 1 206 ? 26.538 -27.049 -52.108 1.00 92.19 206 GLU A O 1
ATOM 1569 N N . MET A 1 207 ? 27.695 -25.964 -50.518 1.00 92.62 207 MET A N 1
ATOM 1570 C CA . MET A 1 207 ? 26.671 -26.105 -49.475 1.00 92.62 207 MET A CA 1
ATOM 1571 C C . MET A 1 207 ? 25.545 -25.066 -49.588 1.00 92.62 207 MET A C 1
ATOM 1573 O O . MET A 1 207 ? 24.473 -25.257 -49.015 1.00 92.62 207 MET A O 1
ATOM 1577 N N . GLY A 1 208 ? 25.776 -23.943 -50.277 1.00 94.50 208 GLY A N 1
ATOM 1578 C CA . GLY A 1 208 ? 24.786 -22.880 -50.501 1.00 94.50 208 GLY A CA 1
ATOM 1579 C C . GLY A 1 208 ? 24.418 -22.037 -49.270 1.00 94.50 208 GLY A C 1
ATOM 1580 O O . GLY A 1 208 ? 23.658 -21.074 -49.391 1.00 94.50 208 GLY A O 1
ATOM 1581 N N . ILE A 1 209 ? 24.953 -22.364 -48.095 1.00 96.44 209 ILE A N 1
ATOM 1582 C CA . ILE A 1 209 ? 24.800 -21.601 -46.848 1.00 96.44 209 ILE A CA 1
ATOM 1583 C C . ILE A 1 209 ? 25.661 -20.334 -46.865 1.00 96.44 209 ILE A C 1
ATOM 1585 O O . ILE A 1 209 ? 26.688 -20.279 -47.546 1.00 96.44 209 ILE A O 1
ATOM 1589 N N . ASP A 1 210 ? 25.297 -19.325 -46.076 1.00 97.50 210 ASP A N 1
ATOM 1590 C CA . ASP A 1 210 ? 26.189 -18.193 -45.840 1.00 97.50 210 ASP A CA 1
ATOM 1591 C C . ASP A 1 210 ? 27.330 -18.574 -44.883 1.00 97.50 210 ASP A C 1
ATOM 1593 O O . ASP A 1 210 ? 27.110 -19.173 -43.833 1.00 97.50 210 ASP A O 1
ATOM 1597 N N . ILE A 1 211 ? 28.566 -18.237 -45.250 1.00 97.94 211 ILE A N 1
ATOM 1598 C CA . ILE A 1 211 ? 29.772 -18.586 -44.477 1.00 97.94 211 ILE A CA 1
ATOM 1599 C C . ILE A 1 211 ? 30.511 -17.369 -43.920 1.00 97.94 211 ILE A C 1
ATOM 1601 O O . ILE A 1 211 ? 31.267 -17.483 -42.949 1.00 97.94 211 ILE A O 1
ATOM 1605 N N . LEU A 1 212 ? 30.280 -16.201 -44.516 1.00 98.25 212 LEU A N 1
ATOM 1606 C CA . LEU A 1 212 ? 30.756 -14.906 -44.054 1.00 98.25 212 LEU A CA 1
ATOM 1607 C C . LEU A 1 212 ? 29.736 -13.849 -44.473 1.00 98.25 212 LEU A C 1
ATOM 1609 O O . LEU A 1 212 ? 29.487 -13.661 -45.665 1.00 98.25 212 LEU A O 1
ATOM 1613 N N . THR A 1 213 ? 29.179 -13.151 -43.491 1.00 98.56 213 THR A N 1
ATOM 1614 C CA . THR A 1 213 ? 28.189 -12.099 -43.713 1.00 98.56 213 THR A CA 1
ATOM 1615 C C . THR A 1 213 ? 28.568 -10.855 -42.926 1.00 98.56 213 THR A C 1
ATOM 1617 O O . THR A 1 213 ? 28.760 -10.930 -41.712 1.00 98.56 213 THR A O 1
ATOM 1620 N N . SER A 1 214 ? 28.614 -9.711 -43.607 1.00 98.50 214 SER A N 1
ATOM 1621 C CA . SER A 1 214 ? 28.708 -8.386 -42.987 1.00 98.50 214 SER A CA 1
ATOM 1622 C C . SER A 1 214 ? 27.443 -7.594 -43.296 1.00 98.50 214 SER A C 1
ATOM 1624 O O . SER A 1 214 ? 27.011 -7.568 -44.448 1.00 98.50 214 SER A O 1
ATOM 1626 N N . ALA A 1 215 ? 26.850 -6.950 -42.293 1.00 98.25 215 ALA A N 1
ATOM 1627 C CA . ALA A 1 215 ? 25.617 -6.186 -42.461 1.00 98.25 215 ALA A CA 1
ATOM 1628 C C . ALA A 1 215 ? 25.600 -4.904 -41.623 1.00 98.25 215 ALA A C 1
ATOM 1630 O O . ALA A 1 215 ? 26.197 -4.845 -40.546 1.00 98.25 215 ALA A O 1
ATOM 1631 N N . VAL A 1 216 ? 24.878 -3.901 -42.122 1.00 98.62 216 VAL A N 1
ATOM 1632 C CA . VAL A 1 216 ? 24.532 -2.665 -41.421 1.00 98.62 216 VAL A CA 1
ATOM 1633 C C . VAL A 1 216 ? 23.017 -2.615 -41.249 1.00 98.62 216 VAL A C 1
ATOM 1635 O O . VAL A 1 216 ? 22.269 -2.787 -42.207 1.00 98.62 216 VAL A O 1
ATOM 1638 N N . LEU A 1 217 ? 22.580 -2.398 -40.013 1.00 98.44 217 LEU A N 1
ATOM 1639 C CA . LEU A 1 217 ? 21.197 -2.189 -39.611 1.00 98.44 217 LEU A CA 1
ATOM 1640 C C . LEU A 1 217 ? 21.023 -0.726 -39.207 1.00 98.44 217 LEU A C 1
ATOM 1642 O O . LEU A 1 217 ? 21.797 -0.210 -38.397 1.00 98.44 217 LEU A O 1
ATOM 1646 N N . GLU A 1 218 ? 19.990 -0.079 -39.721 1.00 98.25 218 GLU A N 1
ATOM 1647 C CA . GLU A 1 218 ? 19.595 1.269 -39.318 1.00 98.25 218 GLU A CA 1
ATOM 1648 C C . GLU A 1 218 ? 18.476 1.202 -38.286 1.00 98.25 218 GLU A C 1
ATOM 1650 O O . GLU A 1 218 ? 17.570 0.384 -38.417 1.00 98.25 218 GLU A O 1
ATOM 1655 N N . PHE A 1 219 ? 18.517 2.067 -37.278 1.00 97.50 219 PHE A N 1
ATOM 1656 C CA . PHE A 1 219 ? 17.505 2.176 -36.233 1.00 97.50 219 PHE A CA 1
ATOM 1657 C C . PHE A 1 219 ? 16.938 3.603 -36.168 1.00 97.50 219 PHE A C 1
ATOM 1659 O O . PHE A 1 219 ? 17.601 4.566 -36.577 1.00 97.50 219 PHE A O 1
ATOM 1666 N N . PRO A 1 220 ? 15.726 3.778 -35.608 1.00 91.12 220 PRO A N 1
ATOM 1667 C CA . PRO A 1 220 ? 15.148 5.098 -35.383 1.00 91.12 220 PRO A CA 1
ATOM 1668 C C . PRO A 1 220 ? 16.101 6.050 -34.641 1.00 91.12 220 PRO A C 1
ATOM 1670 O O . PRO A 1 220 ? 16.861 5.643 -33.763 1.00 91.12 220 PRO A O 1
ATOM 1673 N N . GLY A 1 221 ? 16.060 7.340 -34.988 1.00 86.31 221 GLY A N 1
ATOM 1674 C CA . GLY A 1 221 ? 16.918 8.360 -34.367 1.00 86.31 221 GLY A CA 1
ATOM 1675 C C . GLY A 1 221 ? 18.359 8.401 -34.892 1.00 86.31 221 GLY A C 1
ATOM 1676 O O . GLY A 1 221 ? 19.208 9.046 -34.275 1.00 86.31 221 GLY A O 1
ATOM 1677 N N . GLY A 1 222 ? 18.632 7.735 -36.021 1.00 90.12 222 GLY A N 1
ATOM 1678 C CA . GLY A 1 222 ? 19.938 7.737 -36.690 1.00 90.12 222 GLY A CA 1
ATOM 1679 C C . GLY A 1 222 ? 20.965 6.786 -36.070 1.00 90.12 222 GLY A C 1
ATOM 1680 O O . GLY A 1 222 ? 22.148 6.885 -36.382 1.00 90.12 222 GLY A O 1
ATOM 1681 N N . GLY A 1 223 ? 20.533 5.891 -35.176 1.00 96.25 223 GLY A N 1
ATOM 1682 C CA . GLY A 1 223 ? 21.386 4.843 -34.624 1.00 96.25 223 GLY A CA 1
ATOM 1683 C C . GLY A 1 223 ? 21.696 3.773 -35.667 1.00 96.25 223 GLY A C 1
ATOM 1684 O O . GLY A 1 223 ? 20.843 3.426 -36.482 1.00 96.25 223 GLY A O 1
ATOM 1685 N N . GLN A 1 224 ? 22.908 3.229 -35.642 1.00 98.12 224 GLN A N 1
ATOM 1686 C CA . GLN A 1 224 ? 23.333 2.188 -36.574 1.00 98.12 224 GLN A CA 1
ATOM 1687 C C . GLN A 1 224 ? 23.943 0.998 -35.839 1.00 98.12 224 GLN A C 1
ATOM 1689 O O . GLN A 1 224 ? 24.591 1.134 -34.801 1.00 98.12 224 GLN A O 1
ATOM 1694 N N . SER A 1 225 ? 23.787 -0.194 -36.400 1.00 98.38 225 SER A N 1
ATOM 1695 C CA . SER A 1 225 ? 24.561 -1.356 -35.992 1.00 98.38 225 SER A CA 1
ATOM 1696 C C . SER A 1 225 ? 25.264 -1.969 -37.185 1.00 98.38 225 SER A C 1
ATOM 1698 O O . SER A 1 225 ? 24.616 -2.305 -38.162 1.00 98.38 225 SER A O 1
ATOM 1700 N N . ALA A 1 226 ? 26.576 -2.152 -37.088 1.00 98.56 226 ALA A N 1
ATOM 1701 C CA . ALA A 1 226 ? 27.358 -2.890 -38.066 1.00 98.56 226 ALA A CA 1
ATOM 1702 C C . ALA A 1 226 ? 27.837 -4.198 -37.439 1.00 98.56 226 ALA A C 1
ATOM 1704 O O . ALA A 1 226 ? 28.372 -4.201 -36.327 1.00 98.56 226 ALA A O 1
ATOM 1705 N N . PHE A 1 227 ? 27.673 -5.316 -38.135 1.00 98.56 227 PHE A N 1
ATOM 1706 C CA . PHE A 1 227 ? 28.205 -6.582 -37.657 1.00 98.56 227 PHE A CA 1
ATOM 1707 C C . PHE A 1 227 ? 28.829 -7.427 -38.750 1.00 98.56 227 PHE A C 1
ATOM 1709 O O . PHE A 1 227 ? 28.497 -7.297 -39.925 1.00 98.56 227 PHE A O 1
ATOM 1716 N N . THR A 1 228 ? 29.745 -8.303 -38.344 1.00 98.56 228 THR A N 1
ATOM 1717 C CA . THR A 1 228 ? 30.282 -9.371 -39.189 1.00 98.56 228 THR A CA 1
ATOM 1718 C C . THR A 1 228 ? 30.185 -10.694 -38.453 1.00 98.56 228 THR A C 1
ATOM 1720 O O . THR A 1 228 ? 30.576 -10.795 -37.289 1.00 98.56 228 THR A O 1
ATOM 1723 N N . CYS A 1 229 ? 29.670 -11.710 -39.138 1.00 98.31 229 CYS A N 1
ATOM 1724 C CA . CYS A 1 229 ? 29.614 -13.067 -38.625 1.00 98.31 229 CYS A CA 1
ATOM 1725 C C . CYS A 1 229 ? 30.175 -14.079 -39.625 1.00 98.31 229 CYS A C 1
ATOM 1727 O O . CYS A 1 229 ? 30.011 -13.919 -40.836 1.00 98.31 229 CYS A O 1
ATOM 1729 N N . SER A 1 230 ? 30.876 -15.103 -39.131 1.00 98.12 230 SER A N 1
ATOM 1730 C CA . SER A 1 230 ? 31.517 -16.099 -39.995 1.00 98.12 230 SER A CA 1
ATOM 1731 C C . SER A 1 230 ? 31.670 -17.464 -39.336 1.00 98.12 230 SER A C 1
ATOM 1733 O O . SER A 1 230 ? 32.114 -17.560 -38.197 1.00 98.12 230 SER A O 1
ATOM 1735 N N . ILE A 1 231 ? 31.386 -18.522 -40.093 1.00 97.31 231 ILE A N 1
ATOM 1736 C CA . ILE A 1 231 ? 31.631 -19.920 -39.692 1.00 97.31 231 ILE A CA 1
ATOM 1737 C C . ILE A 1 231 ? 32.854 -20.526 -40.411 1.00 97.31 231 ILE A C 1
ATOM 1739 O O . ILE A 1 231 ? 33.033 -21.747 -40.458 1.00 97.31 231 ILE A O 1
ATOM 1743 N N . ARG A 1 232 ? 33.682 -19.664 -41.019 1.00 96.25 232 ARG A N 1
ATOM 1744 C CA . ARG A 1 232 ? 34.920 -19.996 -41.748 1.00 96.25 232 ARG A CA 1
ATOM 1745 C C . ARG A 1 232 ? 36.088 -19.076 -41.363 1.00 96.25 232 ARG A C 1
ATOM 1747 O O . ARG A 1 232 ? 37.055 -18.969 -42.111 1.00 96.25 232 ARG A O 1
ATOM 1754 N N . ALA A 1 233 ? 36.010 -18.413 -40.211 1.00 96.50 233 ALA A N 1
ATOM 1755 C CA . ALA A 1 233 ? 37.047 -17.503 -39.723 1.00 96.50 233 ALA A CA 1
ATOM 1756 C C . ALA A 1 233 ? 37.509 -17.888 -38.313 1.00 96.50 233 ALA A C 1
ATOM 1758 O O . ALA A 1 233 ? 36.840 -18.648 -37.620 1.00 96.50 233 ALA A O 1
ATOM 1759 N N . GLU A 1 234 ? 38.655 -17.362 -37.884 1.00 96.62 234 GLU A N 1
ATOM 1760 C CA . GLU A 1 234 ? 39.215 -17.619 -36.550 1.00 96.62 234 GLU A CA 1
ATOM 1761 C C . GLU A 1 234 ? 38.181 -17.340 -35.440 1.00 96.62 234 GLU A C 1
ATOM 1763 O O . GLU A 1 234 ? 37.466 -16.336 -35.538 1.00 96.62 234 GLU A O 1
ATOM 1768 N N . PRO A 1 235 ? 38.074 -18.186 -34.394 1.00 96.56 235 PRO A N 1
ATOM 1769 C CA . PRO A 1 235 ? 37.221 -17.925 -33.242 1.00 96.56 235 PRO A CA 1
ATOM 1770 C C . PRO A 1 235 ? 37.443 -16.541 -32.628 1.00 96.56 235 PRO A C 1
ATOM 1772 O O . PRO A 1 235 ? 38.467 -16.266 -32.006 1.00 96.56 235 PRO A O 1
ATOM 1775 N N . TYR A 1 236 ? 36.451 -15.666 -32.771 1.00 96.69 236 TYR A N 1
ATOM 1776 C CA . TYR A 1 236 ? 36.521 -14.302 -32.262 1.00 96.69 236 TYR A CA 1
ATOM 1777 C C . TYR A 1 236 ? 35.135 -13.786 -31.911 1.00 96.69 236 TYR A C 1
ATOM 1779 O O . TYR A 1 236 ? 34.143 -14.102 -32.563 1.00 96.69 236 TYR A O 1
ATOM 1787 N N . GLN A 1 237 ? 35.063 -12.970 -30.869 1.00 97.00 237 GLN A N 1
ATOM 1788 C CA . GLN A 1 237 ? 33.860 -12.235 -30.527 1.00 97.00 237 GLN A CA 1
ATOM 1789 C C . GLN A 1 237 ? 34.236 -10.917 -29.864 1.00 97.00 237 GLN A C 1
ATOM 1791 O O . GLN A 1 237 ? 35.170 -10.874 -29.063 1.00 97.00 237 GLN A O 1
ATOM 1796 N N . ARG A 1 238 ? 33.515 -9.849 -30.203 1.00 97.69 238 ARG A N 1
ATOM 1797 C CA . ARG A 1 238 ? 33.636 -8.550 -29.533 1.00 97.69 238 ARG A CA 1
ATOM 1798 C C . ARG A 1 238 ? 32.439 -7.673 -29.849 1.00 97.69 238 ARG A C 1
ATOM 1800 O O . ARG A 1 238 ? 31.889 -7.758 -30.948 1.00 97.69 238 ARG A O 1
ATOM 1807 N N . VAL A 1 239 ? 32.060 -6.822 -28.901 1.00 98.56 239 VAL A N 1
ATOM 1808 C CA . VAL A 1 239 ? 31.076 -5.760 -29.126 1.00 98.56 239 VAL A CA 1
ATOM 1809 C C . VAL A 1 239 ? 31.652 -4.423 -28.676 1.00 98.56 239 VAL A C 1
ATOM 1811 O O . VAL A 1 239 ? 32.154 -4.311 -27.560 1.00 98.56 239 VAL A O 1
ATOM 1814 N N . HIS A 1 240 ? 31.509 -3.406 -29.520 1.00 98.44 240 HIS A N 1
ATOM 1815 C CA . HIS A 1 240 ? 31.781 -2.013 -29.191 1.00 98.44 240 HIS A CA 1
ATOM 1816 C C . HIS A 1 240 ? 30.510 -1.181 -29.336 1.00 98.44 240 HIS A C 1
ATOM 1818 O O . HIS A 1 240 ? 29.825 -1.231 -30.358 1.00 98.44 240 HIS A O 1
ATOM 1824 N N . LEU A 1 241 ? 30.210 -0.402 -28.305 1.00 98.38 241 LEU A N 1
ATOM 1825 C CA . LEU A 1 241 ? 29.075 0.505 -28.231 1.00 98.38 241 LEU A CA 1
ATOM 1826 C C . LEU A 1 241 ? 29.613 1.925 -28.209 1.00 98.38 241 LEU A C 1
ATOM 1828 O O . LEU A 1 241 ? 30.423 2.249 -27.346 1.00 98.38 241 LEU A O 1
ATOM 1832 N N . PHE A 1 242 ? 29.158 2.773 -29.119 1.00 97.31 242 PHE A N 1
ATOM 1833 C CA . PHE A 1 242 ? 29.589 4.163 -29.212 1.00 97.31 242 PHE A CA 1
ATOM 1834 C C . PHE A 1 242 ? 28.392 5.069 -28.987 1.00 97.31 242 PHE A C 1
ATOM 1836 O O . PHE A 1 242 ? 27.433 5.036 -29.761 1.00 97.31 242 PHE A O 1
ATOM 1843 N N . GLY A 1 243 ? 28.444 5.863 -27.924 1.00 95.19 243 GLY A N 1
ATOM 1844 C CA . GLY A 1 243 ? 27.497 6.939 -27.686 1.00 95.19 243 GLY A CA 1
ATOM 1845 C C . GLY A 1 243 ? 28.111 8.305 -27.986 1.00 95.19 243 GLY A C 1
ATOM 1846 O O . GLY A 1 243 ? 29.281 8.417 -28.349 1.00 95.19 243 GLY A O 1
ATOM 1847 N N . THR A 1 244 ? 27.316 9.363 -27.854 1.00 93.12 244 THR A N 1
ATOM 1848 C CA . THR A 1 244 ? 27.744 10.739 -28.158 1.00 93.12 244 THR A CA 1
ATOM 1849 C C . THR A 1 244 ? 28.859 11.269 -27.252 1.00 93.12 244 THR A C 1
ATOM 1851 O O . THR A 1 244 ? 29.516 12.233 -27.628 1.00 93.12 244 THR A O 1
ATOM 1854 N N . SER A 1 245 ? 29.066 10.689 -26.067 1.00 89.81 245 SER A N 1
ATOM 1855 C CA . SER A 1 245 ? 30.037 11.176 -25.070 1.00 89.81 245 SER A CA 1
ATOM 1856 C C . SER A 1 245 ? 30.860 10.067 -24.405 1.00 89.81 245 SER A C 1
ATOM 1858 O O . SER A 1 245 ? 31.559 10.314 -23.422 1.00 89.81 245 SER A O 1
ATOM 1860 N N . GLY A 1 246 ? 30.795 8.840 -24.923 1.00 92.56 246 GLY A N 1
ATOM 1861 C CA . GLY A 1 246 ? 31.546 7.710 -24.386 1.00 92.56 246 GLY A CA 1
ATOM 1862 C C . GLY A 1 246 ? 31.387 6.438 -25.212 1.00 92.56 246 GLY A C 1
ATOM 1863 O O . GLY A 1 246 ? 30.700 6.413 -26.235 1.00 92.56 246 GLY A O 1
ATOM 1864 N N . ARG A 1 247 ? 32.021 5.358 -24.760 1.00 95.88 247 ARG A N 1
ATOM 1865 C CA . ARG A 1 247 ? 31.925 4.031 -25.376 1.00 95.88 247 ARG A CA 1
ATOM 1866 C C . ARG A 1 247 ? 31.993 2.910 -24.347 1.00 95.88 247 ARG A C 1
ATOM 1868 O O . ARG A 1 247 ? 32.545 3.093 -23.265 1.00 95.88 247 ARG A O 1
ATOM 1875 N N . ILE A 1 248 ? 31.467 1.747 -24.715 1.00 97.75 248 ILE A N 1
ATOM 1876 C CA . ILE A 1 248 ? 31.585 0.507 -23.943 1.00 97.75 248 ILE A CA 1
ATOM 1877 C C . ILE A 1 248 ? 32.149 -0.581 -24.850 1.00 97.75 248 ILE A C 1
ATOM 1879 O O . ILE A 1 248 ? 31.702 -0.740 -25.983 1.00 97.75 248 ILE A O 1
ATOM 1883 N N . GLU A 1 249 ? 33.107 -1.347 -24.351 1.00 98.00 249 GLU A N 1
ATOM 1884 C CA . GLU A 1 249 ? 33.602 -2.563 -24.990 1.00 98.00 249 GLU A CA 1
ATOM 1885 C C . GLU A 1 249 ? 33.233 -3.779 -24.143 1.00 98.00 249 GLU A C 1
ATOM 1887 O O . GLU A 1 249 ? 33.507 -3.812 -22.945 1.00 98.00 249 GLU A O 1
ATOM 1892 N N . VAL A 1 250 ? 32.619 -4.780 -24.772 1.00 97.38 250 VAL A N 1
ATOM 1893 C CA . VAL A 1 250 ? 32.308 -6.076 -24.162 1.00 97.38 250 VAL A CA 1
ATOM 1894 C C . VAL A 1 250 ? 33.213 -7.118 -24.805 1.00 97.38 250 VAL A C 1
ATOM 1896 O O . VAL A 1 250 ? 33.061 -7.446 -25.986 1.00 97.38 250 VAL A O 1
ATOM 1899 N N . GLU A 1 251 ? 34.168 -7.630 -24.029 1.00 94.94 251 GLU A N 1
ATOM 1900 C CA . GLU A 1 251 ? 35.222 -8.506 -24.553 1.00 94.94 251 GLU A CA 1
ATOM 1901 C C . GLU A 1 251 ? 34.695 -9.887 -24.953 1.00 94.94 251 GLU A C 1
ATOM 1903 O O . GLU A 1 251 ? 35.137 -10.453 -25.949 1.00 94.94 251 GLU A O 1
ATOM 1908 N N . ILE A 1 252 ? 33.744 -10.429 -24.184 1.00 94.25 252 ILE A N 1
ATOM 1909 C CA . ILE A 1 252 ? 33.150 -11.753 -24.406 1.00 94.25 252 ILE A CA 1
ATOM 1910 C C . ILE A 1 252 ? 31.621 -11.609 -24.414 1.00 94.25 252 ILE A C 1
ATOM 1912 O O . ILE A 1 252 ? 30.980 -11.778 -23.378 1.00 94.25 252 ILE A O 1
ATOM 1916 N N . PRO A 1 253 ? 31.019 -11.241 -25.557 1.00 93.88 253 PRO A N 1
ATOM 1917 C CA . PRO A 1 253 ? 29.600 -10.905 -25.633 1.00 93.88 253 PRO A CA 1
ATOM 1918 C C . PRO A 1 253 ? 28.641 -12.108 -25.611 1.00 93.88 253 PRO A C 1
ATOM 1920 O O . PRO A 1 253 ? 27.558 -11.992 -25.052 1.00 93.88 253 PRO A O 1
ATOM 1923 N N . PHE A 1 254 ? 28.969 -13.256 -26.204 1.00 94.06 254 PHE A N 1
ATOM 1924 C CA . PHE A 1 254 ? 27.953 -14.287 -26.489 1.00 94.06 254 PHE A CA 1
ATOM 1925 C C . PHE A 1 254 ? 28.264 -15.633 -25.837 1.00 94.06 254 PHE A C 1
ATOM 1927 O O . PHE A 1 254 ? 27.437 -16.172 -25.101 1.00 94.06 254 PHE A O 1
ATOM 1934 N N . ASN A 1 255 ? 29.478 -16.152 -26.037 1.00 89.25 255 ASN A N 1
ATOM 1935 C CA . ASN A 1 255 ? 29.915 -17.421 -25.445 1.00 89.25 255 ASN A CA 1
ATOM 1936 C C . ASN A 1 255 ? 30.606 -17.182 -24.103 1.00 89.25 255 ASN A C 1
ATOM 1938 O O . ASN A 1 255 ? 31.811 -17.392 -23.962 1.00 89.25 255 ASN A O 1
ATOM 1942 N N . ILE A 1 256 ? 29.838 -16.689 -23.136 1.00 89.19 256 ILE A N 1
ATOM 1943 C CA . ILE A 1 256 ? 30.357 -16.277 -21.834 1.00 89.19 256 ILE A CA 1
ATOM 1944 C C . ILE A 1 256 ? 30.794 -17.516 -21.030 1.00 89.19 256 ILE A C 1
ATOM 1946 O O . ILE A 1 256 ? 29.984 -18.425 -20.817 1.00 89.19 256 ILE A O 1
ATOM 1950 N N . PRO A 1 257 ? 32.065 -17.602 -20.605 1.00 85.81 257 PRO A N 1
ATOM 1951 C CA . PRO A 1 257 ? 32.564 -18.741 -19.850 1.00 85.81 257 PRO A CA 1
ATOM 1952 C C . PRO A 1 257 ? 31.970 -18.767 -18.438 1.00 85.81 257 PRO A C 1
ATOM 1954 O O . PRO A 1 257 ? 31.859 -17.746 -17.771 1.00 85.81 257 PRO A O 1
ATOM 1957 N N . SER A 1 258 ? 31.614 -19.957 -17.958 1.00 80.06 258 SER A N 1
ATOM 1958 C CA . SER A 1 258 ? 31.035 -20.145 -16.620 1.00 80.06 258 SER A CA 1
ATOM 1959 C C . SER A 1 258 ? 32.077 -20.328 -15.513 1.00 80.06 258 SER A C 1
ATOM 1961 O O . SER A 1 258 ? 31.705 -20.589 -14.375 1.00 80.06 258 SER A O 1
ATOM 1963 N N . ASP A 1 259 ? 33.365 -20.299 -15.855 1.00 81.00 259 ASP A N 1
ATOM 1964 C CA . ASP A 1 259 ? 34.484 -20.705 -14.998 1.00 81.00 259 ASP A CA 1
ATOM 1965 C C . ASP A 1 259 ? 35.517 -19.594 -14.762 1.00 81.00 259 ASP A C 1
ATOM 1967 O O . ASP A 1 259 ? 36.476 -19.797 -14.021 1.00 81.00 259 ASP A O 1
ATOM 1971 N N . ARG A 1 260 ? 35.342 -18.424 -15.382 1.00 84.38 260 ARG A N 1
ATOM 1972 C CA . ARG A 1 260 ? 36.267 -17.293 -15.266 1.00 84.38 260 ARG A CA 1
ATOM 1973 C C . ARG A 1 260 ? 35.541 -15.958 -15.329 1.00 84.38 260 ARG A C 1
ATOM 1975 O O . ARG A 1 260 ? 34.424 -15.862 -15.829 1.00 84.38 260 ARG A O 1
ATOM 1982 N N . GLU A 1 261 ? 36.217 -14.942 -14.821 1.00 88.88 261 GLU A N 1
ATOM 1983 C CA . GLU A 1 261 ? 35.770 -13.558 -14.880 1.00 88.88 261 GLU A CA 1
ATOM 1984 C C . GLU A 1 261 ? 35.611 -13.077 -16.331 1.00 88.88 261 GLU A C 1
ATOM 1986 O O . GLU A 1 261 ? 36.397 -13.431 -17.214 1.00 88.88 261 GLU A O 1
ATOM 1991 N N . THR A 1 262 ? 34.611 -12.230 -16.559 1.00 91.44 262 THR A N 1
ATOM 1992 C CA . THR A 1 262 ? 34.463 -11.457 -17.799 1.00 91.44 262 THR A CA 1
ATOM 1993 C C . THR A 1 262 ? 34.495 -9.970 -17.509 1.00 91.44 262 THR A C 1
ATOM 1995 O O . THR A 1 262 ? 34.256 -9.553 -16.378 1.00 91.44 262 THR A O 1
ATOM 1998 N N . ARG A 1 263 ? 34.814 -9.155 -18.515 1.00 94.56 263 ARG A N 1
ATOM 1999 C CA . ARG A 1 263 ? 34.988 -7.715 -18.336 1.00 94.56 263 ARG A CA 1
ATOM 2000 C C . ARG A 1 263 ? 34.233 -6.925 -19.385 1.00 94.56 263 ARG A C 1
ATOM 2002 O O . ARG A 1 263 ? 34.062 -7.369 -20.523 1.00 94.56 263 ARG A O 1
ATOM 2009 N N . ILE A 1 264 ? 33.826 -5.731 -18.976 1.00 96.94 264 ILE A N 1
ATOM 2010 C CA . ILE A 1 264 ? 33.471 -4.649 -19.887 1.00 96.94 264 ILE A CA 1
ATOM 2011 C C . ILE A 1 264 ? 34.350 -3.441 -19.573 1.00 96.94 264 ILE A C 1
ATOM 2013 O O . ILE A 1 264 ? 34.690 -3.195 -18.413 1.00 96.94 264 ILE A O 1
ATOM 2017 N N . LEU A 1 265 ? 34.719 -2.691 -20.603 1.00 96.44 265 LEU A N 1
ATOM 2018 C CA . LEU A 1 265 ? 35.483 -1.459 -20.470 1.00 96.44 265 LEU A CA 1
ATOM 2019 C C . LEU A 1 265 ? 34.553 -0.296 -20.790 1.00 96.44 265 LEU A C 1
ATOM 2021 O O . LEU A 1 265 ? 33.999 -0.233 -21.885 1.00 96.44 265 LEU A O 1
ATOM 2025 N N . VAL A 1 266 ? 34.374 0.612 -19.839 1.00 94.56 266 VAL A N 1
ATOM 2026 C CA . VAL A 1 266 ? 33.515 1.789 -19.966 1.00 94.56 266 VAL A CA 1
ATOM 2027 C C . VAL A 1 266 ? 34.412 3.010 -20.044 1.00 94.56 266 VAL A C 1
ATOM 2029 O O . VAL A 1 266 ? 35.124 3.328 -19.098 1.00 94.56 266 VAL A O 1
ATOM 2032 N N . THR A 1 267 ? 34.385 3.701 -21.174 1.00 91.69 267 THR A N 1
ATOM 2033 C CA . THR A 1 267 ? 35.134 4.939 -21.378 1.00 91.69 267 THR A CA 1
ATOM 2034 C C . THR A 1 267 ? 34.143 6.095 -21.454 1.00 91.69 267 THR A C 1
ATOM 2036 O O . THR A 1 267 ? 33.383 6.184 -22.419 1.00 91.69 267 THR A O 1
ATOM 2039 N N . ALA A 1 268 ? 34.147 6.985 -20.463 1.00 83.00 268 ALA A N 1
ATOM 2040 C CA . ALA A 1 268 ? 33.278 8.163 -20.422 1.00 83.00 268 ALA A CA 1
ATOM 2041 C C . ALA A 1 268 ? 33.982 9.331 -19.715 1.00 83.00 268 ALA A C 1
ATOM 2043 O O . ALA A 1 268 ? 34.751 9.117 -18.781 1.00 83.00 268 ALA A O 1
ATOM 2044 N N . GLY A 1 269 ? 33.705 10.563 -20.156 1.00 66.69 269 GLY A N 1
ATOM 2045 C CA . GLY A 1 269 ? 34.326 11.777 -19.616 1.00 66.69 269 GLY A CA 1
ATOM 2046 C C . GLY A 1 269 ? 35.761 12.008 -20.117 1.00 66.69 269 GLY A C 1
ATOM 2047 O O . GLY A 1 269 ? 36.654 11.183 -19.922 1.00 66.69 269 GLY A O 1
ATOM 2048 N N . GLY A 1 270 ? 35.976 13.154 -20.767 1.00 60.09 270 GLY A N 1
ATOM 2049 C CA . GLY A 1 270 ? 37.273 13.617 -21.274 1.00 60.09 270 GLY A CA 1
ATOM 2050 C C . GLY A 1 270 ? 37.138 14.421 -22.573 1.00 60.09 270 GLY A C 1
ATOM 2051 O O . GLY A 1 270 ? 36.255 14.135 -23.377 1.00 60.09 270 GLY A O 1
ATOM 2052 N N . ASP A 1 271 ? 38.021 15.403 -22.779 1.00 54.66 271 ASP A N 1
ATOM 2053 C CA . ASP A 1 271 ? 38.215 16.085 -24.066 1.00 54.66 271 ASP A CA 1
ATOM 2054 C C . ASP A 1 271 ? 39.338 15.368 -24.839 1.00 54.66 271 ASP A C 1
ATOM 2056 O O . ASP A 1 271 ? 40.478 15.333 -24.354 1.00 54.66 271 ASP A O 1
ATOM 2060 N N . PRO A 1 272 ? 39.087 14.794 -26.032 1.00 51.94 272 PRO A N 1
ATOM 2061 C CA . PRO A 1 272 ? 40.169 14.315 -26.893 1.00 51.94 272 PRO A CA 1
ATOM 2062 C C . PRO A 1 272 ? 41.137 15.484 -27.173 1.00 51.94 272 PRO A C 1
ATOM 2064 O O . PRO A 1 272 ? 40.669 16.530 -27.624 1.00 51.94 272 PRO A O 1
ATOM 2067 N N . PRO A 1 273 ? 42.463 15.376 -26.923 1.00 51.81 273 PRO A N 1
ATOM 2068 C CA . PRO A 1 273 ? 43.288 14.164 -26.877 1.00 51.81 273 PRO A CA 1
ATOM 2069 C C . PRO A 1 273 ? 43.733 13.707 -25.469 1.00 51.81 273 PRO A C 1
ATOM 2071 O O . PRO A 1 273 ? 44.616 12.853 -25.371 1.00 51.81 273 PRO A O 1
ATOM 2074 N N . ALA A 1 274 ? 43.178 14.248 -24.378 1.00 54.62 274 ALA A N 1
ATOM 2075 C CA . ALA A 1 274 ? 43.464 13.734 -23.037 1.00 54.62 274 ALA A CA 1
ATOM 2076 C C . ALA A 1 274 ? 42.791 12.365 -22.850 1.00 54.62 274 ALA A C 1
ATOM 2078 O O . ALA A 1 274 ? 41.655 12.166 -23.279 1.00 54.62 274 ALA A O 1
ATOM 2079 N N . ALA A 1 275 ? 43.505 11.405 -22.251 1.00 56.31 275 ALA A N 1
ATOM 2080 C CA . ALA A 1 275 ? 43.029 10.031 -22.121 1.00 56.31 275 ALA A CA 1
ATOM 2081 C C . ALA A 1 275 ? 41.708 9.998 -21.325 1.00 56.31 275 ALA A C 1
ATOM 2083 O O . ALA A 1 275 ? 41.724 10.322 -20.135 1.00 56.31 275 ALA A O 1
ATOM 2084 N N . PRO A 1 276 ? 40.572 9.627 -21.946 1.00 64.12 276 PRO A N 1
ATOM 2085 C CA . PRO A 1 276 ? 39.313 9.510 -21.227 1.00 64.12 276 PRO A CA 1
ATOM 2086 C C . PRO A 1 276 ? 39.432 8.409 -20.168 1.00 64.12 276 PRO A C 1
ATOM 2088 O O . PRO A 1 276 ? 40.088 7.384 -20.398 1.00 64.12 276 PRO A O 1
ATOM 2091 N N . ALA A 1 277 ? 38.802 8.610 -19.010 1.00 74.94 277 ALA A N 1
ATOM 2092 C CA . ALA A 1 277 ? 38.840 7.629 -17.933 1.00 74.94 277 ALA A CA 1
ATOM 2093 C C . ALA A 1 277 ? 38.170 6.335 -18.421 1.00 74.94 277 ALA A C 1
ATOM 2095 O O . ALA A 1 277 ? 36.985 6.323 -18.755 1.00 74.94 277 ALA A O 1
ATOM 2096 N N . THR A 1 278 ? 38.952 5.258 -18.535 1.00 87.31 278 THR A N 1
ATOM 2097 C CA . THR A 1 278 ? 38.430 3.933 -18.878 1.00 87.31 278 THR A CA 1
ATOM 2098 C C . THR A 1 278 ? 38.344 3.105 -17.613 1.00 87.31 278 THR A C 1
ATOM 2100 O O . THR A 1 278 ? 39.356 2.706 -17.041 1.00 87.31 278 THR A O 1
ATOM 2103 N N . GLU A 1 279 ? 37.119 2.860 -17.177 1.00 90.62 279 GLU A N 1
ATOM 2104 C CA . GLU A 1 279 ? 36.800 1.979 -16.069 1.00 90.62 279 GLU A CA 1
ATOM 2105 C C . GLU A 1 279 ? 36.689 0.542 -16.590 1.00 90.62 279 GLU A C 1
ATOM 2107 O O . GLU A 1 279 ? 35.962 0.269 -17.544 1.00 90.62 279 GLU A O 1
ATOM 2112 N N . THR A 1 280 ? 37.396 -0.394 -15.961 1.00 94.19 280 THR A N 1
ATOM 2113 C CA . THR A 1 280 ? 37.197 -1.826 -16.213 1.00 94.19 280 THR A CA 1
ATOM 2114 C C . THR A 1 280 ? 36.245 -2.376 -15.164 1.00 94.19 280 THR A C 1
ATOM 2116 O O . THR A 1 280 ? 36.567 -2.354 -13.978 1.00 94.19 280 THR A O 1
ATOM 2119 N N . ARG A 1 281 ? 35.096 -2.901 -15.595 1.00 92.06 281 ARG A N 1
ATOM 2120 C CA . ARG A 1 281 ? 34.145 -3.590 -14.716 1.00 92.06 281 ARG A CA 1
ATOM 2121 C C . ARG A 1 281 ? 34.257 -5.089 -14.938 1.00 92.06 281 ARG A C 1
ATOM 2123 O O . ARG A 1 281 ? 34.056 -5.574 -16.052 1.00 92.06 281 ARG A O 1
ATOM 2130 N N . ALA A 1 282 ? 34.601 -5.799 -13.874 1.00 91.81 282 ALA A N 1
ATOM 2131 C CA . ALA A 1 282 ? 34.765 -7.242 -13.853 1.00 91.81 282 ALA A CA 1
ATOM 2132 C C . ALA A 1 282 ? 33.512 -7.930 -13.296 1.00 91.81 282 ALA A C 1
ATOM 2134 O O . ALA A 1 282 ? 32.925 -7.477 -12.316 1.00 91.81 282 ALA A O 1
ATOM 2135 N N . PHE A 1 283 ? 33.131 -9.050 -13.903 1.00 87.88 283 PHE A N 1
ATOM 2136 C CA . PHE A 1 283 ? 32.006 -9.884 -13.500 1.00 87.88 283 PHE A CA 1
ATOM 2137 C C . PHE A 1 283 ? 32.526 -11.281 -13.203 1.00 87.88 283 PHE A C 1
ATOM 2139 O O . PHE A 1 283 ? 32.954 -12.002 -14.111 1.00 87.88 283 PHE A O 1
ATOM 2146 N N . ALA A 1 284 ? 32.503 -11.642 -11.923 1.00 82.56 284 ALA A N 1
ATOM 2147 C CA . ALA A 1 284 ? 32.905 -12.958 -11.461 1.00 82.56 284 ALA A CA 1
ATOM 2148 C C . ALA A 1 284 ? 31.986 -14.057 -12.033 1.00 82.56 284 ALA A C 1
ATOM 2150 O O . ALA A 1 284 ? 30.820 -13.791 -12.347 1.00 82.56 284 ALA A O 1
ATOM 2151 N N . PRO A 1 285 ? 32.478 -15.305 -12.141 1.00 75.88 285 PRO A N 1
ATOM 2152 C CA . PRO A 1 285 ? 31.634 -16.445 -12.474 1.00 75.88 285 PRO A CA 1
ATOM 2153 C C . PRO A 1 285 ? 30.455 -16.546 -11.497 1.00 75.88 285 PRO A C 1
ATOM 2155 O O . PRO A 1 285 ? 30.652 -16.362 -10.294 1.00 75.88 285 PRO A O 1
ATOM 2158 N N . PRO A 1 286 ? 29.246 -16.886 -11.968 1.00 61.53 286 PRO A N 1
ATOM 2159 C CA . PRO A 1 286 ? 28.086 -16.989 -11.095 1.00 61.53 286 PRO A CA 1
ATOM 2160 C C . PRO A 1 286 ? 28.265 -18.115 -10.060 1.00 61.53 286 PRO A C 1
ATOM 2162 O O . PRO A 1 286 ? 28.235 -19.301 -10.409 1.00 61.53 286 PRO A O 1
ATOM 2165 N N . THR A 1 287 ? 28.402 -17.760 -8.778 1.00 56.69 287 THR A N 1
ATOM 2166 C CA . THR A 1 287 ? 28.338 -18.704 -7.649 1.00 56.69 287 THR A CA 1
ATOM 2167 C C . THR A 1 287 ? 26.875 -18.990 -7.289 1.00 56.69 287 THR A C 1
ATOM 2169 O O . THR A 1 287 ? 25.949 -18.466 -7.909 1.00 56.69 287 THR A O 1
ATOM 2172 N N . ARG A 1 288 ? 26.618 -19.889 -6.331 1.00 46.09 288 ARG A N 1
ATOM 2173 C CA . ARG A 1 288 ? 25.252 -20.114 -5.823 1.00 46.09 288 ARG A CA 1
ATOM 2174 C C . ARG A 1 288 ? 24.748 -18.902 -5.018 1.00 46.09 288 ARG A C 1
ATOM 2176 O O . ARG A 1 288 ? 23.556 -18.638 -5.039 1.00 46.09 288 ARG A O 1
ATOM 2183 N N . GLU A 1 289 ? 25.666 -18.154 -4.405 1.00 40.84 289 GLU A N 1
ATOM 2184 C CA . GLU A 1 289 ? 25.414 -16.956 -3.589 1.00 40.84 289 GLU A CA 1
ATOM 2185 C C . GLU A 1 289 ? 25.272 -15.676 -4.432 1.00 40.84 289 GLU A C 1
ATOM 2187 O O . GLU A 1 289 ? 24.463 -14.814 -4.115 1.00 40.84 289 GLU A O 1
ATOM 2192 N N . SER A 1 290 ? 25.961 -15.566 -5.575 1.00 38.78 290 SER A N 1
ATOM 2193 C CA . SER A 1 290 ? 25.914 -14.367 -6.430 1.00 38.78 290 SER A CA 1
ATOM 2194 C C . SER A 1 290 ? 24.638 -14.236 -7.284 1.00 38.78 290 SER A C 1
ATOM 2196 O O . SER A 1 290 ? 24.596 -13.409 -8.193 1.00 38.78 290 SER A O 1
ATOM 2198 N N . ARG A 1 291 ? 23.623 -15.089 -7.078 1.00 42.78 291 ARG A N 1
ATOM 2199 C CA . ARG A 1 291 ? 22.400 -15.160 -7.910 1.00 42.78 291 ARG A CA 1
ATOM 2200 C C . ARG A 1 291 ? 21.235 -14.322 -7.390 1.00 42.78 291 ARG A C 1
ATOM 2202 O O . ARG A 1 291 ? 20.242 -14.203 -8.099 1.00 42.78 291 ARG A O 1
ATOM 2209 N N . ASN A 1 292 ? 21.377 -13.719 -6.212 1.00 37.62 292 ASN A N 1
ATOM 2210 C CA . ASN A 1 292 ? 20.381 -12.807 -5.652 1.00 37.62 292 ASN A CA 1
ATOM 2211 C C . ASN A 1 292 ? 20.514 -11.358 -6.137 1.00 37.62 292 ASN A C 1
ATOM 2213 O O . ASN A 1 292 ? 19.717 -10.527 -5.731 1.00 37.62 292 ASN A O 1
ATOM 2217 N N . SER A 1 293 ? 21.441 -11.035 -7.049 1.00 36.81 293 SER A N 1
ATOM 2218 C CA . SER A 1 293 ? 21.583 -9.668 -7.566 1.00 36.81 293 SER A CA 1
ATOM 2219 C C . SER A 1 293 ? 20.534 -9.319 -8.644 1.00 36.81 293 SER A C 1
ATOM 2221 O O . SER A 1 293 ? 20.871 -8.950 -9.771 1.00 36.81 293 SER A O 1
ATOM 2223 N N . MET A 1 294 ? 19.246 -9.389 -8.305 1.00 45.31 294 MET A N 1
ATOM 2224 C CA . MET A 1 294 ? 18.439 -8.190 -8.534 1.00 45.31 294 MET A CA 1
ATOM 2225 C C . MET A 1 294 ? 18.993 -7.180 -7.533 1.00 45.31 294 MET A C 1
ATOM 2227 O O . MET A 1 294 ? 19.103 -7.511 -6.364 1.00 45.31 294 MET A O 1
ATOM 2231 N N . THR A 1 295 ? 19.479 -6.029 -7.989 1.00 55.75 295 THR A N 1
ATOM 2232 C CA . THR A 1 295 ? 20.084 -4.999 -7.128 1.00 55.75 295 THR A CA 1
ATOM 2233 C C . THR A 1 295 ? 19.221 -4.753 -5.890 1.00 55.75 295 THR A C 1
ATOM 2235 O O . THR A 1 295 ? 18.180 -4.113 -6.019 1.00 55.75 295 THR A O 1
ATOM 2238 N N . GLU A 1 296 ? 19.635 -5.285 -4.733 1.00 78.25 296 GLU A N 1
ATOM 2239 C CA . GLU A 1 296 ? 18.938 -5.087 -3.459 1.00 78.25 296 GLU A CA 1
ATOM 2240 C C . GLU A 1 296 ? 18.804 -3.591 -3.192 1.00 78.25 296 GLU A C 1
ATOM 2242 O O . GLU A 1 296 ? 19.772 -2.829 -3.309 1.00 78.25 296 GLU A O 1
ATOM 2247 N N . PHE A 1 297 ? 17.592 -3.159 -2.854 1.00 90.56 297 PHE A N 1
ATOM 2248 C CA . PHE A 1 297 ? 17.340 -1.769 -2.520 1.00 90.56 297 PHE A CA 1
ATOM 2249 C C . PHE A 1 297 ? 17.854 -1.438 -1.112 1.00 90.56 297 PHE A C 1
ATOM 2251 O O . PHE A 1 297 ? 18.342 -0.323 -0.911 1.00 90.56 297 PHE A O 1
ATOM 2258 N N . PHE A 1 298 ? 17.852 -2.408 -0.185 1.00 93.75 298 PHE A N 1
ATOM 2259 C CA . PHE A 1 298 ? 18.335 -2.261 1.195 1.00 93.75 298 PHE A CA 1
ATOM 2260 C C . PHE A 1 298 ? 19.575 -3.127 1.484 1.00 93.75 298 PHE A C 1
ATOM 2262 O O . PHE A 1 298 ? 19.502 -4.070 2.276 1.00 93.75 298 PHE A O 1
ATOM 2269 N N . PRO A 1 299 ? 20.742 -2.817 0.890 1.00 88.31 299 PRO A N 1
ATOM 2270 C CA . PRO A 1 299 ? 21.946 -3.633 1.056 1.00 88.31 299 PRO A CA 1
ATOM 2271 C C . PRO A 1 299 ? 22.542 -3.569 2.474 1.00 88.31 299 PRO A C 1
ATOM 2273 O O . PRO A 1 299 ? 23.318 -4.444 2.847 1.00 88.31 299 PRO A O 1
ATOM 2276 N N . THR A 1 300 ? 22.207 -2.543 3.269 1.00 90.56 300 THR A N 1
ATOM 2277 C CA . THR A 1 300 ? 22.673 -2.396 4.662 1.00 90.56 300 THR A CA 1
ATOM 2278 C C . THR A 1 300 ? 21.885 -3.256 5.650 1.00 90.56 300 THR A C 1
ATOM 2280 O O . THR A 1 300 ? 22.346 -3.476 6.768 1.00 90.56 300 THR A O 1
ATOM 2283 N N . VAL A 1 301 ? 20.739 -3.802 5.229 1.00 91.94 301 VAL A N 1
ATOM 2284 C CA . VAL A 1 301 ? 19.904 -4.719 6.013 1.00 91.94 301 VAL A CA 1
ATOM 2285 C C . VAL A 1 301 ? 19.848 -6.052 5.263 1.00 91.94 301 VAL A C 1
ATOM 2287 O O . VAL A 1 301 ? 18.935 -6.263 4.472 1.00 91.94 301 VAL A O 1
ATOM 2290 N N . PRO A 1 302 ? 20.846 -6.938 5.421 1.00 85.50 302 PRO A N 1
ATOM 2291 C CA . PRO A 1 302 ? 20.957 -8.145 4.596 1.00 85.50 302 PRO A CA 1
ATOM 2292 C C . PRO A 1 302 ? 19.990 -9.260 5.017 1.00 85.50 302 PRO A C 1
ATOM 2294 O O . PRO A 1 302 ? 19.627 -10.102 4.202 1.00 85.50 302 PRO A O 1
ATOM 2297 N N . GLU A 1 303 ? 19.552 -9.261 6.275 1.00 90.56 303 GLU A N 1
ATOM 2298 C CA . GLU A 1 303 ? 18.733 -10.317 6.871 1.00 90.56 303 GLU A CA 1
ATOM 2299 C C . GLU A 1 303 ? 17.421 -9.750 7.428 1.00 90.56 303 GLU A C 1
ATOM 2301 O O . GLU A 1 303 ? 17.370 -8.567 7.779 1.00 90.56 303 GLU A O 1
ATOM 2306 N N . PRO A 1 304 ? 16.366 -10.574 7.560 1.00 94.50 304 PRO A N 1
ATOM 2307 C CA . PRO A 1 304 ? 15.146 -10.156 8.233 1.00 94.50 304 PRO A CA 1
ATOM 2308 C C . PRO A 1 304 ? 15.381 -9.723 9.686 1.00 94.50 304 PRO A C 1
ATOM 2310 O O . PRO A 1 304 ? 16.130 -10.378 10.417 1.00 94.50 304 PRO A O 1
ATOM 2313 N N . ILE A 1 305 ? 14.698 -8.659 10.113 1.00 96.94 305 ILE A N 1
ATOM 2314 C CA . ILE A 1 305 ? 14.704 -8.146 11.482 1.00 96.94 305 ILE A CA 1
ATOM 2315 C C . ILE A 1 305 ? 14.056 -9.183 12.399 1.00 96.94 305 ILE A C 1
ATOM 2317 O O . ILE A 1 305 ? 12.973 -9.699 12.125 1.00 96.94 305 ILE A O 1
ATOM 2321 N N . ARG A 1 306 ? 14.734 -9.508 13.500 1.00 95.06 306 ARG A N 1
ATOM 2322 C CA . ARG A 1 306 ? 14.279 -10.509 14.472 1.00 95.06 306 ARG A CA 1
ATOM 2323 C C . ARG A 1 306 ? 14.102 -9.891 15.845 1.00 95.06 306 ARG A C 1
ATOM 2325 O O . ARG A 1 306 ? 14.667 -8.841 16.147 1.00 95.06 306 ARG A O 1
ATOM 2332 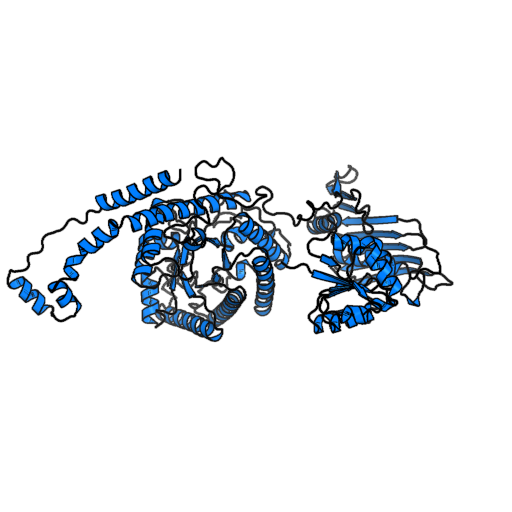N N . PHE A 1 307 ? 13.348 -10.586 16.686 1.00 96.25 307 PHE A N 1
ATOM 2333 C CA . PHE A 1 307 ? 13.313 -10.302 18.110 1.00 96.25 307 PHE A CA 1
ATOM 2334 C C . PHE A 1 307 ? 14.687 -10.573 18.734 1.00 96.25 307 PHE A C 1
ATOM 2336 O O . PHE A 1 307 ? 15.181 -11.701 18.708 1.00 96.25 307 PHE A O 1
ATOM 2343 N N . GLY A 1 308 ? 15.310 -9.516 19.255 1.00 93.25 308 GLY A N 1
ATOM 2344 C CA . GLY A 1 308 ? 16.593 -9.557 19.959 1.00 93.25 308 GLY A CA 1
ATOM 2345 C C . GLY A 1 308 ? 16.455 -9.470 21.481 1.00 93.25 308 GLY A C 1
ATOM 2346 O O . GLY A 1 308 ? 17.429 -9.701 22.194 1.00 93.25 308 GLY A O 1
ATOM 2347 N N . GLY A 1 309 ? 15.257 -9.160 21.983 1.00 91.56 309 GLY A N 1
ATOM 2348 C CA . GLY A 1 309 ? 15.009 -8.931 23.403 1.00 91.56 309 GLY A CA 1
ATOM 2349 C C . GLY A 1 309 ? 15.294 -7.494 23.857 1.00 91.56 309 GLY A C 1
ATOM 2350 O O . GLY A 1 309 ? 15.846 -6.685 23.109 1.00 91.56 309 GLY A O 1
ATOM 2351 N N . PRO A 1 310 ? 14.927 -7.157 25.103 1.00 86.88 310 PRO A N 1
ATOM 2352 C CA . PRO A 1 310 ? 14.989 -5.790 25.638 1.00 86.88 310 PRO A CA 1
ATOM 2353 C C . PRO A 1 310 ? 16.413 -5.222 25.700 1.00 86.88 310 PRO A C 1
ATOM 2355 O O . PRO A 1 310 ? 16.592 -4.008 25.626 1.00 86.88 310 PRO A O 1
ATOM 2358 N N . ASP A 1 311 ? 17.410 -6.099 25.833 1.00 87.12 311 ASP A N 1
ATOM 2359 C CA . ASP A 1 311 ? 18.825 -5.758 25.980 1.00 87.12 311 ASP A CA 1
ATOM 2360 C C . ASP A 1 311 ? 19.592 -5.859 24.647 1.00 87.12 311 ASP A C 1
ATOM 2362 O O . ASP A 1 311 ? 20.825 -5.818 24.645 1.00 87.12 311 ASP A O 1
ATOM 2366 N N . ALA A 1 312 ? 18.883 -6.008 23.516 1.00 86.31 312 ALA A N 1
ATOM 2367 C CA . ALA A 1 312 ? 19.493 -6.042 22.187 1.00 86.31 312 ALA A CA 1
ATOM 2368 C C . ALA A 1 312 ? 20.373 -4.804 21.947 1.00 86.31 312 ALA A C 1
ATOM 2370 O O . ALA A 1 312 ? 20.015 -3.681 22.333 1.00 86.31 312 ALA A O 1
ATOM 2371 N N . GLY A 1 313 ? 21.521 -5.025 21.302 1.00 78.19 313 GLY A N 1
ATOM 2372 C CA . GLY A 1 313 ? 22.540 -4.016 21.045 1.00 78.19 313 GLY A CA 1
ATOM 2373 C C . GLY A 1 313 ? 22.101 -2.964 20.018 1.00 78.19 313 GLY A C 1
ATOM 2374 O O . GLY A 1 313 ? 20.909 -2.782 19.763 1.00 78.19 313 GLY A O 1
ATOM 2375 N N . PRO A 1 314 ? 23.039 -2.197 19.438 1.00 75.25 314 PRO A N 1
ATOM 2376 C CA . PRO A 1 314 ? 22.713 -1.156 18.464 1.00 75.25 314 PRO A CA 1
ATOM 2377 C C . PRO A 1 314 ? 22.220 -1.708 17.116 1.00 75.25 314 PRO A C 1
ATOM 2379 O O . PRO A 1 314 ? 21.755 -0.929 16.287 1.00 75.25 314 PRO A O 1
ATOM 2382 N N . GLU A 1 315 ? 22.327 -3.019 16.876 1.00 82.38 315 GLU A N 1
ATOM 2383 C CA . GLU A 1 315 ? 21.789 -3.668 15.684 1.00 82.38 315 GLU A CA 1
ATOM 2384 C C . GLU A 1 315 ? 20.270 -3.464 15.519 1.00 82.38 315 GLU A C 1
ATOM 2386 O O . GLU A 1 315 ? 19.517 -3.307 16.487 1.00 82.38 315 GLU A O 1
ATOM 2391 N N . LEU A 1 316 ? 19.810 -3.472 14.263 1.00 93.12 316 LEU A N 1
ATOM 2392 C CA . LEU A 1 316 ? 18.385 -3.468 13.938 1.00 93.12 316 LEU A CA 1
ATOM 2393 C C . LEU A 1 316 ? 17.748 -4.785 14.406 1.00 93.12 316 LEU A C 1
ATOM 2395 O O . LEU A 1 316 ? 17.913 -5.833 13.784 1.00 93.12 316 LEU A O 1
ATOM 2399 N N . ALA A 1 317 ? 17.016 -4.711 15.512 1.00 95.75 317 ALA A N 1
ATOM 2400 C CA . ALA A 1 317 ? 16.280 -5.812 16.117 1.00 95.75 317 ALA A CA 1
ATOM 2401 C C . ALA A 1 317 ? 15.040 -5.276 16.841 1.00 95.75 317 ALA A C 1
ATOM 2403 O O . ALA A 1 317 ? 15.051 -4.150 17.352 1.00 95.75 317 ALA A O 1
ATOM 2404 N N . TYR A 1 318 ? 13.998 -6.103 16.924 1.00 97.62 318 TYR A N 1
ATOM 2405 C CA . TYR A 1 318 ? 12.858 -5.834 17.796 1.00 97.62 318 TYR A CA 1
ATOM 2406 C C . TYR A 1 318 ? 13.248 -6.086 19.250 1.00 97.62 318 TYR A C 1
ATOM 2408 O O . TYR A 1 318 ? 13.789 -7.145 19.586 1.00 97.62 318 TYR A O 1
ATOM 2416 N N . ARG A 1 319 ? 12.960 -5.121 20.121 1.00 95.00 319 ARG A N 1
ATOM 2417 C CA . ARG A 1 319 ? 13.237 -5.201 21.562 1.00 95.00 319 ARG A CA 1
ATOM 2418 C C . ARG A 1 319 ? 12.044 -5.702 22.356 1.00 95.00 319 ARG A C 1
ATOM 2420 O O . ARG A 1 319 ? 12.225 -6.247 23.443 1.00 95.00 319 ARG A O 1
ATOM 2427 N N . VAL A 1 320 ? 10.838 -5.534 21.818 1.00 95.88 320 VAL A N 1
ATOM 2428 C CA . VAL A 1 320 ? 9.585 -5.912 22.480 1.00 95.88 320 VAL A CA 1
ATOM 2429 C C . VAL A 1 320 ? 8.728 -6.800 21.590 1.00 95.88 320 VAL A C 1
ATOM 2431 O O . VAL A 1 320 ? 8.132 -7.754 22.091 1.00 95.88 320 VAL A O 1
ATOM 2434 N N . TYR A 1 321 ? 8.667 -6.507 20.290 1.00 97.94 321 TYR A N 1
ATOM 2435 C CA . TYR A 1 321 ? 7.859 -7.279 19.357 1.00 97.94 321 TYR A CA 1
ATOM 2436 C C . TYR A 1 321 ? 8.471 -8.657 19.094 1.00 97.94 321 TYR A C 1
ATOM 2438 O O . TYR A 1 321 ? 9.432 -8.816 18.343 1.00 97.94 321 TYR A O 1
ATOM 2446 N N . ASP A 1 322 ? 7.867 -9.658 19.722 1.00 97.44 322 ASP A N 1
ATOM 2447 C CA . ASP A 1 322 ? 8.052 -11.068 19.416 1.00 97.44 322 ASP A CA 1
ATOM 2448 C C . ASP A 1 322 ? 6.754 -11.566 18.761 1.00 97.44 322 ASP A C 1
ATOM 2450 O O . ASP A 1 322 ? 5.739 -11.673 19.459 1.00 97.44 322 ASP A O 1
ATOM 2454 N N . PRO A 1 323 ? 6.742 -11.842 17.442 1.00 97.25 323 PRO A N 1
ATOM 2455 C CA . PRO A 1 323 ? 5.517 -12.177 16.720 1.00 97.25 323 PRO A CA 1
ATOM 2456 C C . PRO A 1 323 ? 4.802 -13.401 17.300 1.00 97.25 323 PRO A C 1
ATOM 2458 O O . PRO A 1 323 ? 3.570 -13.446 17.262 1.00 97.25 323 PRO A O 1
ATOM 2461 N N . ASP A 1 324 ? 5.543 -14.351 17.882 1.00 97.50 324 ASP A N 1
ATOM 2462 C CA . ASP A 1 324 ? 5.009 -15.613 18.396 1.00 97.50 324 ASP A CA 1
ATOM 2463 C C . ASP A 1 324 ? 4.583 -15.552 19.867 1.00 97.50 324 ASP A C 1
ATOM 2465 O O . ASP A 1 324 ? 3.885 -16.449 20.360 1.00 97.50 324 ASP A O 1
ATOM 2469 N N . ARG A 1 325 ? 4.944 -14.482 20.584 1.00 96.81 325 ARG A N 1
ATOM 2470 C CA . ARG A 1 325 ? 4.591 -14.319 21.994 1.00 96.81 325 ARG A CA 1
ATOM 2471 C C . ARG A 1 325 ? 3.077 -14.274 22.174 1.00 96.81 325 ARG A C 1
ATOM 2473 O O . ARG A 1 325 ? 2.377 -13.470 21.561 1.00 96.81 325 ARG A O 1
ATOM 2480 N N . LEU A 1 326 ? 2.570 -15.102 23.085 1.00 98.00 326 LEU A N 1
ATOM 2481 C CA . LEU A 1 326 ? 1.159 -15.097 23.458 1.00 98.00 326 LEU A CA 1
ATOM 2482 C C . LEU A 1 326 ? 0.863 -13.977 24.462 1.00 98.00 326 LEU A C 1
ATOM 2484 O O . LEU A 1 326 ? 1.492 -13.887 25.517 1.00 98.00 326 LEU A O 1
ATOM 2488 N N . VAL A 1 327 ? -0.146 -13.167 24.152 1.00 97.62 327 VAL A N 1
ATOM 2489 C CA . VAL A 1 327 ? -0.739 -12.156 25.036 1.00 97.62 327 VAL A CA 1
ATOM 2490 C C . VAL A 1 327 ? -2.233 -12.442 25.097 1.00 97.62 327 VAL A C 1
ATOM 2492 O O . VAL A 1 327 ? -2.872 -12.562 24.055 1.00 97.62 327 VAL A O 1
ATOM 2495 N N . LEU A 1 328 ? -2.802 -12.633 26.292 1.00 96.88 328 LEU A N 1
ATOM 2496 C CA . LEU A 1 328 ? -4.214 -13.028 26.452 1.00 96.88 328 LEU A CA 1
ATOM 2497 C C . LEU A 1 328 ? -4.613 -14.236 25.567 1.00 96.88 328 LEU A C 1
ATOM 2499 O O . LEU A 1 328 ? -5.702 -14.284 25.004 1.00 96.88 328 LEU A O 1
ATOM 2503 N N . GLY A 1 329 ? -3.698 -15.201 25.399 1.00 96.62 329 GLY A N 1
ATOM 2504 C CA . GLY A 1 329 ? -3.926 -16.428 24.622 1.00 96.62 329 GLY A CA 1
ATOM 2505 C C . GLY A 1 329 ? -3.828 -16.302 23.093 1.00 96.62 329 GLY A C 1
ATOM 2506 O O . GLY A 1 329 ? -4.062 -17.292 22.405 1.00 96.62 329 GLY A O 1
ATOM 2507 N N . LYS A 1 330 ? -3.459 -15.137 22.548 1.00 98.00 330 LYS A N 1
ATOM 2508 C CA . LYS A 1 330 ? -3.320 -14.888 21.099 1.00 98.00 330 LYS A CA 1
ATOM 2509 C C . LYS A 1 330 ? -1.931 -14.316 20.779 1.00 98.00 330 LYS A C 1
ATOM 2511 O O . LYS A 1 330 ? -1.363 -13.607 21.609 1.00 98.00 330 LYS A O 1
ATOM 2516 N N . ARG A 1 331 ? -1.354 -14.666 19.618 1.00 98.19 331 ARG A N 1
ATOM 2517 C CA . ARG A 1 331 ? -0.007 -14.203 19.221 1.00 98.19 331 ARG A CA 1
ATOM 2518 C C . ARG A 1 331 ? 0.021 -12.676 19.090 1.00 98.19 331 ARG A C 1
ATOM 2520 O O . ARG A 1 331 ? -0.974 -12.090 18.658 1.00 98.19 331 ARG A O 1
ATOM 2527 N N . MET A 1 332 ? 1.147 -12.035 19.408 1.00 98.25 332 MET A N 1
ATOM 2528 C CA . MET A 1 332 ? 1.315 -10.586 19.220 1.00 98.25 332 MET A CA 1
ATOM 2529 C C . MET A 1 332 ? 1.058 -10.168 17.773 1.00 98.25 332 MET A C 1
ATOM 2531 O O . MET A 1 332 ? 0.345 -9.193 17.546 1.00 98.25 332 MET A O 1
ATOM 2535 N N . GLU A 1 333 ? 1.561 -10.931 16.799 1.00 98.19 333 GLU A N 1
ATOM 2536 C CA . GLU A 1 333 ? 1.310 -10.663 15.379 1.00 98.19 333 GLU A CA 1
ATOM 2537 C C . GLU A 1 333 ? -0.193 -10.656 15.052 1.00 98.19 333 GLU A C 1
ATOM 2539 O O . GLU A 1 333 ? -0.668 -9.793 14.316 1.00 98.19 333 GLU A O 1
ATOM 2544 N N . ASP A 1 334 ? -0.970 -11.574 15.634 1.00 97.94 334 ASP A N 1
ATOM 2545 C CA . ASP A 1 334 ? -2.408 -11.667 15.370 1.00 97.94 334 ASP A CA 1
ATOM 2546 C C . ASP A 1 334 ? -3.212 -10.576 16.101 1.00 97.94 334 ASP A C 1
ATOM 2548 O O . ASP A 1 334 ? -4.340 -10.266 15.700 1.00 97.94 334 ASP A O 1
ATOM 2552 N N . HIS A 1 335 ? -2.687 -10.040 17.208 1.00 98.44 335 HIS A N 1
ATOM 2553 C CA . HIS A 1 335 ? -3.258 -8.877 17.897 1.00 98.44 335 HIS A CA 1
ATOM 2554 C C . HIS A 1 335 ? -3.010 -7.594 17.121 1.00 98.44 335 HIS A C 1
ATOM 2556 O O . HIS A 1 335 ? -3.946 -6.834 16.903 1.00 98.44 335 HIS A O 1
ATOM 2562 N N . LEU A 1 336 ? -1.762 -7.367 16.710 1.00 98.38 336 LEU A N 1
ATOM 2563 C CA . LEU A 1 336 ? -1.344 -6.103 16.112 1.00 98.38 336 LEU A CA 1
ATOM 2564 C C . LEU A 1 336 ? -1.639 -6.039 14.610 1.00 98.38 336 LEU A C 1
ATOM 2566 O O . LEU A 1 336 ? -2.030 -4.992 14.105 1.00 98.38 336 LEU A O 1
ATOM 2570 N N . ARG A 1 337 ? -1.488 -7.157 13.887 1.00 98.31 337 ARG A N 1
ATOM 2571 C CA . ARG A 1 337 ? -1.786 -7.261 12.447 1.00 98.31 337 ARG A CA 1
ATOM 2572 C C . ARG A 1 337 ? -1.168 -6.104 11.658 1.00 98.31 337 ARG A C 1
ATOM 2574 O O . ARG A 1 337 ? -1.853 -5.427 10.896 1.00 98.31 337 ARG A O 1
ATOM 2581 N N . ILE A 1 338 ? 0.122 -5.876 11.902 1.00 98.69 338 ILE A N 1
ATOM 2582 C CA . ILE A 1 338 ? 0.862 -4.733 11.371 1.00 98.69 338 ILE A CA 1
ATOM 2583 C C . ILE A 1 338 ? 0.810 -4.716 9.842 1.00 98.69 338 ILE A C 1
ATOM 2585 O O . ILE A 1 338 ? 1.120 -5.726 9.201 1.00 98.69 338 ILE A O 1
ATOM 2589 N N . ALA A 1 339 ? 0.478 -3.552 9.284 1.00 98.81 339 ALA A N 1
ATOM 2590 C CA . ALA A 1 339 ? 0.589 -3.257 7.867 1.00 98.81 339 ALA A CA 1
ATOM 2591 C C . ALA A 1 339 ? 1.543 -2.086 7.605 1.00 98.81 339 ALA A C 1
ATOM 2593 O O . ALA A 1 339 ? 1.692 -1.184 8.428 1.00 98.81 339 ALA A O 1
ATOM 2594 N N . VAL A 1 340 ? 2.195 -2.113 6.446 1.00 98.81 340 VAL A N 1
ATOM 2595 C CA . VAL A 1 340 ? 3.006 -0.998 5.943 1.00 98.81 340 VAL A CA 1
ATOM 2596 C C . VAL A 1 340 ? 2.221 -0.216 4.896 1.00 98.81 340 VAL A C 1
ATOM 2598 O O . VAL A 1 340 ? 1.729 -0.788 3.916 1.00 98.81 340 VAL A O 1
ATOM 2601 N N . CYS A 1 341 ? 2.188 1.100 5.074 1.00 98.56 341 CYS A N 1
ATOM 2602 C CA . CYS A 1 341 ? 1.658 2.053 4.115 1.00 98.56 341 CYS A CA 1
ATOM 2603 C C . CYS A 1 341 ? 2.578 2.161 2.888 1.00 98.56 341 CYS A C 1
ATOM 2605 O O . CYS A 1 341 ? 3.752 2.544 2.992 1.00 98.56 341 CYS A O 1
ATOM 2607 N N . TYR A 1 342 ? 2.056 1.831 1.703 1.00 98.75 342 TYR A N 1
ATOM 2608 C CA . TYR A 1 342 ? 2.843 1.859 0.470 1.00 98.75 342 TYR A CA 1
ATOM 2609 C C . TYR A 1 342 ? 3.151 3.290 -0.003 1.00 98.75 342 TYR A C 1
ATOM 2611 O O . TYR A 1 342 ? 4.259 3.533 -0.499 1.00 98.75 342 TYR A O 1
ATOM 2619 N N . TRP A 1 343 ? 2.217 4.244 0.148 1.00 98.25 343 TRP A N 1
ATOM 2620 C CA . TRP A 1 343 ? 2.415 5.612 -0.348 1.00 98.25 343 TRP A CA 1
ATOM 2621 C C . TRP A 1 343 ? 3.549 6.319 0.383 1.00 98.25 343 TRP A C 1
ATOM 2623 O O . TRP A 1 343 ? 4.498 6.759 -0.265 1.00 98.25 343 TRP A O 1
ATOM 2633 N N . HIS A 1 344 ? 3.531 6.356 1.712 1.00 97.88 344 HIS A N 1
ATOM 2634 C CA . HIS A 1 344 ? 4.595 7.008 2.474 1.00 97.88 344 HIS A CA 1
ATOM 2635 C C . HIS A 1 344 ? 5.944 6.305 2.362 1.00 97.88 344 HIS A C 1
ATOM 2637 O O . HIS A 1 344 ? 6.981 6.962 2.262 1.00 97.88 344 HIS A O 1
ATOM 2643 N N . SER A 1 345 ? 5.947 4.972 2.345 1.00 97.81 345 SER A N 1
ATOM 2644 C CA . SER A 1 345 ? 7.198 4.211 2.336 1.00 97.81 345 SER A CA 1
ATOM 2645 C C . SER A 1 345 ? 7.917 4.285 0.987 1.00 97.81 345 SER A C 1
ATOM 2647 O O . SER A 1 345 ? 9.151 4.387 0.939 1.00 97.81 345 SER A O 1
ATOM 2649 N N . PHE A 1 346 ? 7.159 4.254 -0.119 1.00 97.88 346 PHE A N 1
ATOM 2650 C CA . PHE A 1 346 ? 7.725 4.060 -1.456 1.00 97.88 346 PHE A CA 1
ATOM 2651 C C . PHE A 1 346 ? 7.261 5.072 -2.510 1.00 97.88 346 PHE A C 1
ATOM 2653 O O . PHE A 1 346 ? 8.004 5.318 -3.462 1.00 97.88 346 PHE A O 1
ATOM 2660 N N . ALA A 1 347 ? 6.065 5.655 -2.399 1.00 96.75 347 ALA A N 1
ATOM 2661 C CA . ALA A 1 347 ? 5.545 6.596 -3.399 1.00 96.75 347 ALA A CA 1
ATOM 2662 C C . ALA A 1 347 ? 5.846 8.074 -3.088 1.00 96.75 347 ALA A C 1
ATOM 2664 O O . ALA A 1 347 ? 5.833 8.883 -4.013 1.00 96.75 347 ALA A O 1
ATOM 2665 N N . ALA A 1 348 ? 6.167 8.421 -1.841 1.00 93.44 348 ALA A N 1
ATOM 2666 C CA . ALA A 1 348 ? 6.570 9.768 -1.454 1.00 93.44 348 ALA A CA 1
ATOM 2667 C C . ALA A 1 348 ? 8.063 10.016 -1.767 1.00 93.44 348 ALA A C 1
ATOM 2669 O O . ALA A 1 348 ? 8.916 9.219 -1.360 1.00 93.44 348 ALA A O 1
ATOM 2670 N N . PRO A 1 349 ? 8.423 11.113 -2.460 1.00 92.44 349 PRO A N 1
ATOM 2671 C CA . PRO A 1 349 ? 9.818 11.478 -2.713 1.00 92.44 349 PRO A CA 1
ATOM 2672 C C . PRO A 1 349 ? 10.454 12.283 -1.561 1.00 92.44 349 PRO A C 1
ATOM 2674 O O . PRO A 1 349 ? 11.637 12.618 -1.637 1.00 92.44 349 PRO A O 1
ATOM 2677 N N . GLY A 1 350 ? 9.696 12.597 -0.503 1.00 93.06 350 GLY A N 1
ATOM 2678 C CA . GLY A 1 350 ? 10.151 13.400 0.640 1.00 93.06 350 GLY A CA 1
ATOM 2679 C C . GLY A 1 350 ? 10.083 14.910 0.392 1.00 93.06 350 GLY A C 1
ATOM 2680 O O . GLY A 1 350 ? 10.882 15.666 0.947 1.00 93.06 350 GLY A O 1
ATOM 2681 N N . ASP A 1 351 ? 9.212 15.352 -0.513 1.00 93.81 351 ASP A N 1
ATOM 2682 C CA . ASP A 1 351 ? 8.897 16.761 -0.718 1.00 93.81 351 ASP A CA 1
ATOM 2683 C C . ASP A 1 351 ? 7.927 17.272 0.354 1.00 93.81 351 ASP A C 1
ATOM 2685 O O . ASP A 1 351 ? 7.247 16.508 1.034 1.00 93.81 351 ASP A O 1
ATOM 2689 N N . ASP A 1 352 ? 7.908 18.588 0.527 1.00 94.94 352 ASP A N 1
ATOM 2690 C CA . ASP A 1 352 ? 6.910 19.290 1.327 1.00 94.94 352 ASP A CA 1
ATOM 2691 C C . ASP A 1 352 ? 6.447 20.541 0.563 1.00 94.94 352 ASP A C 1
ATOM 2693 O O . ASP A 1 352 ? 6.929 20.839 -0.535 1.00 94.94 352 ASP A O 1
ATOM 2697 N N . MET A 1 353 ? 5.517 21.307 1.136 1.00 95.00 353 MET A N 1
ATOM 2698 C CA . MET A 1 353 ? 4.982 22.518 0.498 1.00 95.00 353 MET A CA 1
ATOM 2699 C C . MET A 1 353 ? 6.042 23.592 0.176 1.00 95.00 353 MET A C 1
ATOM 2701 O O . MET A 1 353 ? 5.749 24.538 -0.558 1.00 95.00 353 MET A O 1
ATOM 2705 N N . PHE A 1 354 ? 7.259 23.474 0.714 1.00 95.88 354 PHE A N 1
ATOM 2706 C CA . PHE A 1 354 ? 8.327 24.469 0.646 1.00 95.88 354 PHE A CA 1
ATOM 2707 C C . PHE A 1 354 ? 9.634 23.939 0.031 1.00 95.88 354 PHE A C 1
ATOM 2709 O O . PHE A 1 354 ? 10.581 24.715 -0.131 1.00 95.88 354 PHE A O 1
ATOM 2716 N N . GLY A 1 355 ? 9.719 22.659 -0.339 1.00 91.38 355 GLY A N 1
ATOM 2717 C CA . GLY A 1 355 ? 10.963 22.059 -0.809 1.00 91.38 355 GLY A CA 1
ATOM 2718 C C . GLY A 1 355 ? 10.781 20.773 -1.608 1.00 91.38 355 GLY A C 1
ATOM 2719 O O . GLY A 1 355 ? 9.858 19.998 -1.397 1.00 91.38 355 GLY A O 1
ATOM 2720 N N . SER A 1 356 ? 11.721 20.523 -2.522 1.00 92.06 356 SER A N 1
ATOM 2721 C CA . SER A 1 356 ? 11.753 19.307 -3.341 1.00 92.06 356 SER A CA 1
ATOM 2722 C C . SER A 1 356 ? 12.083 18.053 -2.527 1.00 92.06 356 SER A C 1
ATOM 2724 O O . SER A 1 356 ? 12.631 18.148 -1.425 1.00 92.06 356 SER A O 1
ATOM 2726 N N . GLY A 1 357 ? 11.828 16.887 -3.124 1.00 90.62 357 GLY A N 1
ATOM 2727 C CA . GLY A 1 357 ? 12.104 15.581 -2.529 1.00 90.62 357 GLY A CA 1
ATOM 2728 C C . GLY A 1 357 ? 13.554 15.378 -2.090 1.00 90.62 357 GLY A C 1
ATOM 2729 O O . GLY A 1 357 ? 14.482 15.902 -2.714 1.00 90.62 357 GLY A O 1
ATOM 2730 N N . THR A 1 358 ? 13.734 14.621 -1.009 1.00 93.00 358 THR A N 1
ATOM 2731 C CA . THR A 1 358 ? 15.032 14.323 -0.380 1.00 93.00 358 THR A CA 1
ATOM 2732 C C . THR A 1 358 ? 15.406 12.846 -0.407 1.00 93.00 358 THR A C 1
ATOM 2734 O O . THR A 1 358 ? 16.558 12.513 -0.136 1.00 93.00 358 THR A O 1
ATOM 2737 N N . PHE A 1 359 ? 14.472 11.949 -0.728 1.00 93.44 359 PHE A N 1
ATOM 2738 C CA . PHE A 1 359 ? 14.714 10.513 -0.639 1.00 93.44 359 PHE A CA 1
ATOM 2739 C C . PHE A 1 359 ? 15.383 9.955 -1.896 1.00 93.44 359 PHE A C 1
ATOM 2741 O O . PHE A 1 359 ? 14.959 10.215 -3.024 1.00 93.44 359 PHE A O 1
ATOM 2748 N N . ASP A 1 360 ? 16.389 9.101 -1.698 1.00 87.75 360 ASP A N 1
ATOM 2749 C CA . ASP A 1 360 ? 17.020 8.342 -2.778 1.00 87.75 360 ASP A CA 1
ATOM 2750 C C . ASP A 1 360 ? 16.122 7.176 -3.221 1.00 87.75 360 ASP A C 1
ATOM 2752 O O . ASP A 1 360 ? 16.181 6.061 -2.689 1.00 87.75 360 ASP A O 1
ATOM 2756 N N . ARG A 1 361 ? 15.241 7.457 -4.187 1.00 91.62 361 ARG A N 1
ATOM 2757 C CA . ARG A 1 361 ? 14.299 6.495 -4.768 1.00 91.62 361 ARG A CA 1
ATOM 2758 C C . ARG A 1 361 ? 14.533 6.365 -6.284 1.00 91.62 361 ARG A C 1
ATOM 2760 O O . ARG A 1 361 ? 14.137 7.250 -7.047 1.00 91.62 361 ARG A O 1
ATOM 2767 N N . PRO A 1 362 ? 15.126 5.256 -6.768 1.00 89.38 362 PRO A N 1
ATOM 2768 C CA . PRO A 1 362 ? 15.549 5.118 -8.165 1.00 89.38 362 PRO A CA 1
ATOM 2769 C C . PRO A 1 362 ? 14.382 5.098 -9.159 1.00 89.38 362 PRO A C 1
ATOM 2771 O O . PRO A 1 362 ? 14.576 5.385 -10.338 1.00 89.38 362 PRO A O 1
ATOM 2774 N N . TRP A 1 363 ? 13.164 4.795 -8.707 1.00 93.62 363 TRP A N 1
ATOM 2775 C CA . TRP A 1 363 ? 11.960 4.851 -9.538 1.00 93.62 363 TRP A CA 1
ATOM 2776 C C . TRP A 1 363 ? 11.475 6.278 -9.844 1.00 93.62 363 TRP A C 1
ATOM 2778 O O . TRP A 1 363 ? 10.598 6.431 -10.687 1.00 93.62 363 TRP A O 1
ATOM 2788 N N . PHE A 1 364 ? 12.056 7.320 -9.235 1.00 91.00 364 PHE A N 1
ATOM 2789 C CA . PHE A 1 364 ? 11.845 8.716 -9.652 1.00 91.00 364 PHE A CA 1
ATOM 2790 C C . PHE A 1 364 ? 12.903 9.223 -10.639 1.00 91.00 364 PHE A C 1
ATOM 2792 O O . PHE A 1 364 ? 12.903 10.404 -10.988 1.00 91.00 364 PHE A O 1
ATOM 2799 N N . ALA A 1 365 ? 13.812 8.358 -11.103 1.00 85.38 365 ALA A N 1
ATOM 2800 C CA . ALA A 1 365 ? 14.840 8.752 -12.056 1.00 85.38 365 ALA A CA 1
ATOM 2801 C C . ALA A 1 365 ? 14.216 9.329 -13.350 1.00 85.38 365 ALA A C 1
ATOM 2803 O O . ALA A 1 365 ? 13.339 8.694 -13.947 1.00 85.38 365 ALA A O 1
ATOM 2804 N N . PRO A 1 366 ? 14.678 10.502 -13.828 1.00 81.94 366 PRO A N 1
ATOM 2805 C CA . PRO A 1 366 ? 14.174 11.092 -15.0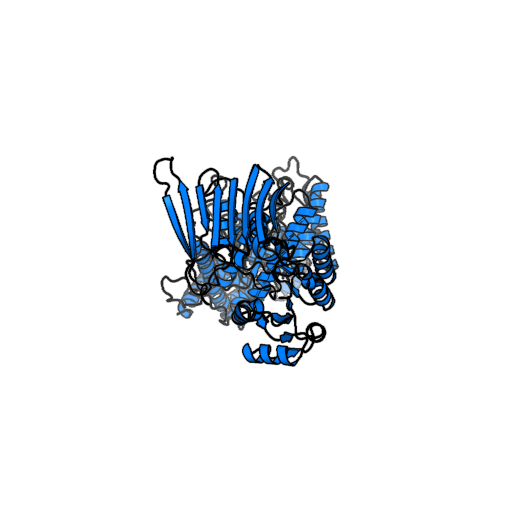62 1.00 81.94 366 PRO A CA 1
ATOM 2806 C C . PRO A 1 366 ? 14.325 10.154 -16.266 1.00 81.94 366 PRO A C 1
ATOM 2808 O O . PRO A 1 366 ? 15.372 9.539 -16.461 1.00 81.94 366 PRO A O 1
ATOM 2811 N N . GLY A 1 367 ? 13.289 10.080 -17.105 1.00 80.62 367 GLY A N 1
ATOM 2812 C CA . GLY A 1 367 ? 13.299 9.283 -18.339 1.00 80.62 367 GLY A CA 1
ATOM 2813 C C . GLY A 1 367 ? 13.102 7.775 -18.146 1.00 80.62 367 GLY A C 1
ATOM 2814 O O . GLY A 1 367 ? 13.132 7.040 -19.132 1.00 80.62 367 GLY A O 1
ATOM 2815 N N . LEU A 1 368 ? 12.887 7.307 -16.912 1.00 79.88 368 LEU A N 1
ATOM 2816 C CA . LEU A 1 368 ? 12.514 5.922 -16.643 1.00 79.88 368 LEU A CA 1
ATOM 2817 C C . LEU A 1 368 ? 11.075 5.651 -17.112 1.00 79.88 368 LEU A C 1
ATOM 2819 O O . LEU A 1 368 ? 10.175 6.453 -16.865 1.00 79.88 368 LEU A O 1
ATOM 2823 N N . ASP A 1 369 ? 10.858 4.512 -17.774 1.00 91.38 369 ASP A N 1
ATOM 2824 C CA . ASP A 1 369 ? 9.515 4.077 -18.166 1.00 91.38 369 ASP A CA 1
ATOM 2825 C C . ASP A 1 369 ? 8.611 3.938 -16.919 1.00 91.38 369 ASP A C 1
ATOM 2827 O O . ASP A 1 369 ? 9.004 3.245 -15.975 1.00 91.38 369 ASP A O 1
ATOM 2831 N N . PRO A 1 370 ? 7.408 4.548 -16.882 1.00 92.56 370 PRO A N 1
ATOM 2832 C CA . PRO A 1 370 ? 6.562 4.543 -15.687 1.00 92.56 370 PRO A CA 1
ATOM 2833 C C . PRO A 1 370 ? 6.174 3.143 -15.195 1.00 92.56 370 PRO A C 1
ATOM 2835 O O . PRO A 1 370 ? 6.089 2.912 -13.988 1.00 92.56 370 PRO A O 1
ATOM 2838 N N . MET A 1 371 ? 5.962 2.187 -16.105 1.00 95.69 371 MET A N 1
ATOM 2839 C CA . MET A 1 371 ? 5.651 0.807 -15.718 1.00 95.69 371 MET A CA 1
ATOM 2840 C C . MET A 1 371 ? 6.884 0.088 -15.167 1.00 95.69 371 MET A C 1
ATOM 2842 O O . MET A 1 371 ? 6.779 -0.671 -14.202 1.00 95.69 371 MET A O 1
ATOM 2846 N N . GLN A 1 372 ? 8.067 0.341 -15.727 1.00 89.94 372 GLN A N 1
ATOM 2847 C CA . GLN A 1 372 ? 9.325 -0.131 -15.151 1.00 89.94 372 GLN A CA 1
ATOM 2848 C C . GLN A 1 372 ? 9.574 0.467 -13.757 1.00 89.94 372 GLN A C 1
ATOM 2850 O O . GLN A 1 372 ? 9.970 -0.263 -12.848 1.00 89.94 372 GLN A O 1
ATOM 2855 N N . ALA A 1 373 ? 9.307 1.761 -13.569 1.00 90.88 373 ALA A N 1
ATOM 2856 C CA . ALA A 1 373 ? 9.408 2.441 -12.280 1.00 90.88 373 ALA A CA 1
ATOM 2857 C C . ALA A 1 373 ? 8.486 1.806 -11.227 1.00 90.88 373 ALA A C 1
ATOM 2859 O O . ALA A 1 373 ? 8.929 1.507 -10.118 1.00 90.88 373 ALA A O 1
ATOM 2860 N N . ALA A 1 374 ? 7.234 1.520 -11.595 1.00 96.62 374 ALA A N 1
ATOM 2861 C CA . ALA A 1 374 ? 6.275 0.842 -10.725 1.00 96.62 374 ALA A CA 1
ATOM 2862 C C . ALA A 1 374 ? 6.739 -0.566 -10.310 1.00 96.62 374 ALA A C 1
ATOM 2864 O O . ALA A 1 374 ? 6.614 -0.935 -9.143 1.00 96.62 374 ALA A O 1
ATOM 2865 N N . ARG A 1 375 ? 7.343 -1.337 -11.227 1.00 95.00 375 ARG A N 1
ATOM 2866 C CA . ARG A 1 375 ? 7.910 -2.662 -10.909 1.00 95.00 375 ARG A CA 1
ATOM 2867 C C . ARG A 1 375 ? 9.094 -2.577 -9.954 1.00 95.00 375 ARG A C 1
ATOM 2869 O O . ARG A 1 375 ? 9.098 -3.294 -8.963 1.00 95.00 375 ARG A O 1
ATOM 2876 N N . LEU A 1 376 ? 10.037 -1.661 -10.196 1.00 94.00 376 LEU A N 1
ATOM 2877 C CA . LEU A 1 376 ? 11.178 -1.439 -9.297 1.00 94.00 376 LEU A CA 1
ATOM 2878 C C . LEU A 1 376 ? 10.724 -1.033 -7.891 1.00 94.00 376 LEU A C 1
ATOM 2880 O O . LEU A 1 376 ? 11.266 -1.517 -6.900 1.00 94.00 376 LEU A O 1
ATOM 2884 N N . LYS A 1 377 ? 9.707 -0.170 -7.807 1.00 97.81 377 LYS A N 1
ATOM 2885 C CA . LYS A 1 377 ? 9.102 0.240 -6.539 1.00 97.81 377 LYS A CA 1
ATOM 2886 C C . LYS A 1 377 ? 8.457 -0.941 -5.809 1.00 97.81 377 LYS A C 1
ATOM 2888 O O . LYS A 1 377 ? 8.667 -1.104 -4.613 1.00 97.81 377 LYS A O 1
ATOM 2893 N N . MET A 1 378 ? 7.723 -1.793 -6.527 1.00 98.19 378 MET A N 1
ATOM 2894 C CA . MET A 1 378 ? 7.115 -3.005 -5.967 1.00 98.19 378 MET A CA 1
ATOM 2895 C C . MET A 1 378 ? 8.165 -4.023 -5.498 1.00 98.19 378 MET A C 1
ATOM 2897 O O . MET A 1 378 ? 8.008 -4.603 -4.426 1.00 98.19 378 MET A O 1
ATOM 2901 N N . ASP A 1 379 ? 9.249 -4.205 -6.255 1.00 95.62 379 ASP A N 1
ATOM 2902 C CA . ASP A 1 379 ? 10.363 -5.077 -5.868 1.00 95.62 379 ASP A CA 1
ATOM 2903 C C . ASP A 1 379 ? 10.980 -4.616 -4.539 1.00 95.62 379 ASP A C 1
ATOM 2905 O O . ASP A 1 379 ? 11.096 -5.413 -3.606 1.00 95.62 379 ASP A O 1
ATOM 2909 N N . ALA A 1 380 ? 11.286 -3.319 -4.423 1.00 96.62 380 ALA A N 1
ATOM 2910 C CA . ALA A 1 380 ? 11.798 -2.719 -3.192 1.00 96.62 380 ALA A CA 1
ATOM 2911 C C . ALA A 1 380 ? 10.797 -2.828 -2.031 1.00 96.62 380 ALA A C 1
ATOM 2913 O O . ALA A 1 380 ? 11.192 -3.127 -0.905 1.00 96.62 380 ALA A O 1
ATOM 2914 N N . ALA A 1 381 ? 9.502 -2.639 -2.296 1.00 98.25 381 ALA A N 1
ATOM 2915 C CA . ALA A 1 381 ? 8.468 -2.769 -1.278 1.00 98.25 381 ALA A CA 1
ATOM 2916 C C . ALA A 1 381 ? 8.411 -4.186 -0.696 1.00 98.25 381 ALA A C 1
ATOM 2918 O O . ALA A 1 381 ? 8.429 -4.356 0.518 1.00 98.25 381 ALA A O 1
ATOM 2919 N N . PHE A 1 382 ? 8.412 -5.223 -1.534 1.00 97.56 382 PHE A N 1
ATOM 2920 C CA . PHE A 1 382 ? 8.376 -6.602 -1.041 1.00 97.56 382 PHE A CA 1
ATOM 2921 C C . PHE A 1 382 ? 9.702 -7.080 -0.447 1.00 97.56 382 PHE A C 1
ATOM 2923 O O . PHE A 1 382 ? 9.678 -7.937 0.440 1.00 97.56 382 PHE A O 1
ATOM 2930 N N . GLU A 1 383 ? 10.838 -6.514 -0.862 1.00 96.94 383 GLU A N 1
ATOM 2931 C CA . GLU A 1 383 ? 12.104 -6.673 -0.140 1.00 96.94 383 GLU A CA 1
ATOM 2932 C C . GLU A 1 383 ? 11.980 -6.111 1.286 1.00 96.94 383 GLU A C 1
ATOM 2934 O O . GLU A 1 383 ? 12.264 -6.828 2.246 1.00 96.94 383 GLU A O 1
ATOM 2939 N N . PHE A 1 384 ? 11.481 -4.876 1.429 1.00 98.31 384 PHE A N 1
ATOM 2940 C CA . PHE A 1 384 ? 11.264 -4.233 2.727 1.00 98.31 384 PHE A CA 1
ATOM 2941 C C . PHE A 1 384 ? 10.321 -5.038 3.620 1.00 98.31 384 PHE A C 1
ATOM 2943 O O . PHE A 1 384 ? 10.688 -5.371 4.738 1.00 98.31 384 PHE A O 1
ATOM 2950 N N . LEU A 1 385 ? 9.130 -5.389 3.122 1.00 98.25 385 LEU A N 1
ATOM 2951 C CA . LEU A 1 385 ? 8.098 -6.114 3.876 1.00 98.25 385 LEU A CA 1
ATOM 2952 C C . LEU A 1 385 ? 8.635 -7.449 4.413 1.00 98.25 385 LEU A C 1
ATOM 2954 O O . LEU A 1 385 ? 8.413 -7.794 5.572 1.00 98.25 385 LEU A O 1
ATOM 2958 N N . THR A 1 386 ? 9.397 -8.170 3.584 1.00 96.19 386 THR A N 1
ATOM 2959 C CA . THR A 1 386 ? 9.996 -9.459 3.959 1.00 96.19 386 THR A CA 1
ATOM 2960 C C . THR A 1 386 ? 11.125 -9.285 4.972 1.00 96.19 386 THR A C 1
ATOM 2962 O O . THR A 1 386 ? 11.204 -10.052 5.930 1.00 96.19 386 THR A O 1
ATOM 2965 N N . LYS A 1 387 ? 11.990 -8.277 4.790 1.00 97.50 387 LYS A N 1
ATOM 2966 C CA . LYS A 1 387 ? 13.070 -7.972 5.738 1.00 97.50 387 LYS A CA 1
ATOM 2967 C C . LYS A 1 387 ? 12.520 -7.430 7.060 1.00 97.50 387 LYS A C 1
ATOM 2969 O O . LYS A 1 387 ? 13.063 -7.743 8.106 1.00 97.50 387 LYS A O 1
ATOM 2974 N N . LEU A 1 388 ? 11.431 -6.668 7.048 1.00 98.12 388 LEU A N 1
ATOM 2975 C CA . LEU A 1 388 ? 10.776 -6.187 8.263 1.00 98.12 388 LEU A CA 1
ATOM 2976 C C . LEU A 1 388 ? 10.051 -7.331 8.994 1.00 98.12 388 LEU A C 1
ATOM 2978 O O . LEU A 1 388 ? 9.957 -7.309 10.211 1.00 98.12 388 LEU A O 1
ATOM 2982 N N . GLY A 1 389 ? 9.588 -8.359 8.276 1.00 96.25 389 GLY A N 1
ATOM 2983 C CA . GLY A 1 389 ? 8.957 -9.535 8.881 1.00 96.25 389 GLY A CA 1
ATOM 2984 C C . GLY A 1 389 ? 7.524 -9.281 9.353 1.00 96.25 389 GLY A C 1
ATOM 2985 O O . GLY A 1 389 ? 7.104 -9.834 10.367 1.00 96.25 389 GLY A O 1
ATOM 2986 N N . ILE A 1 390 ? 6.780 -8.429 8.639 1.00 95.62 390 ILE A N 1
ATOM 2987 C CA . ILE A 1 390 ? 5.389 -8.083 8.965 1.00 95.62 390 ILE A CA 1
ATOM 2988 C C . ILE A 1 390 ? 4.392 -8.706 7.968 1.00 95.62 390 ILE A C 1
ATOM 2990 O O . ILE A 1 390 ? 4.752 -8.980 6.819 1.00 95.62 390 ILE A O 1
ATOM 2994 N N . PRO A 1 391 ? 3.130 -8.939 8.374 1.00 95.00 391 PRO A N 1
ATOM 2995 C CA . PRO A 1 391 ? 2.200 -9.739 7.577 1.00 95.00 391 PRO A CA 1
ATOM 2996 C C . PRO A 1 391 ? 1.431 -8.979 6.493 1.00 95.00 391 PRO A C 1
ATOM 2998 O O . PRO A 1 391 ? 0.908 -9.635 5.586 1.00 95.00 391 PRO A O 1
ATOM 3001 N N . PHE A 1 392 ? 1.300 -7.650 6.582 1.00 98.75 392 PHE A N 1
ATOM 3002 C CA . PHE A 1 392 ? 0.394 -6.893 5.718 1.00 98.75 392 PHE A CA 1
ATOM 3003 C C . PHE A 1 392 ? 0.996 -5.637 5.067 1.00 98.75 392 PHE A C 1
ATOM 3005 O O . PHE A 1 392 ? 1.980 -5.067 5.527 1.00 98.75 392 PHE A O 1
ATOM 3012 N N . PHE A 1 393 ? 0.353 -5.159 4.004 1.00 98.81 393 PHE A N 1
ATOM 3013 C CA . PHE A 1 393 ? 0.550 -3.819 3.444 1.00 98.81 393 PHE A CA 1
ATOM 3014 C C . PHE A 1 393 ? -0.790 -3.215 3.004 1.00 98.81 393 PHE A C 1
ATOM 3016 O O . PHE A 1 393 ? -1.784 -3.943 2.898 1.00 98.81 393 PHE A O 1
ATOM 3023 N N . CYS A 1 394 ? -0.792 -1.908 2.737 1.00 98.88 394 CYS A N 1
ATOM 3024 C CA . CYS A 1 394 ? -1.927 -1.139 2.217 1.00 98.88 394 CYS A CA 1
ATOM 3025 C C . CYS A 1 394 ? -1.495 -0.310 0.999 1.00 98.88 394 CYS A C 1
ATOM 3027 O O . CYS A 1 394 ? -0.339 0.108 0.940 1.00 98.88 394 CYS A O 1
ATOM 3029 N N . PHE A 1 395 ? -2.382 -0.046 0.031 1.00 98.81 395 PHE A N 1
ATOM 3030 C CA . PHE A 1 395 ? -2.044 0.785 -1.141 1.00 98.81 395 PHE A CA 1
ATOM 3031 C C . PHE A 1 395 ? -3.225 1.592 -1.704 1.00 98.81 395 PHE A C 1
ATOM 3033 O O . PHE A 1 395 ? -4.357 1.101 -1.696 1.00 98.81 395 PHE A O 1
ATOM 3040 N N . HIS A 1 396 ? -2.947 2.756 -2.313 1.00 98.88 396 HIS A N 1
ATOM 3041 C CA . HIS A 1 396 ? -3.831 3.334 -3.328 1.00 98.88 396 HIS A CA 1
ATOM 3042 C C . HIS A 1 396 ? -3.494 2.793 -4.716 1.00 98.88 396 HIS A C 1
ATOM 3044 O O . HIS A 1 396 ? -2.330 2.562 -5.058 1.00 98.88 396 HIS A O 1
ATOM 3050 N N . ASP A 1 397 ? -4.509 2.628 -5.557 1.00 98.50 397 ASP A N 1
ATOM 3051 C CA . ASP A 1 397 ? -4.359 2.227 -6.959 1.00 98.50 397 ASP A CA 1
ATOM 3052 C C . ASP A 1 397 ? -3.281 3.024 -7.726 1.00 98.50 397 ASP A C 1
ATOM 3054 O O . ASP A 1 397 ? -2.435 2.434 -8.404 1.00 98.50 397 ASP A O 1
ATOM 3058 N N . ALA A 1 398 ? -3.263 4.348 -7.562 1.00 97.50 398 ALA A N 1
ATOM 3059 C CA . ALA A 1 398 ? -2.291 5.250 -8.180 1.00 97.50 398 ALA A CA 1
ATOM 3060 C C . ALA A 1 398 ? -0.865 5.112 -7.614 1.00 97.50 398 ALA A C 1
ATOM 3062 O O . ALA A 1 398 ? 0.099 5.503 -8.277 1.00 97.50 398 ALA A O 1
ATOM 3063 N N . ASP A 1 399 ? -0.704 4.538 -6.418 1.00 97.69 399 ASP A N 1
ATOM 3064 C CA . ASP A 1 399 ? 0.618 4.314 -5.834 1.00 97.69 399 ASP A CA 1
ATOM 3065 C C . ASP A 1 399 ? 1.308 3.132 -6.500 1.00 97.69 399 ASP A C 1
ATOM 3067 O O . ASP A 1 399 ? 2.516 3.167 -6.730 1.00 97.69 399 ASP A O 1
ATOM 3071 N N . ILE A 1 400 ? 0.565 2.076 -6.828 1.00 98.19 400 ILE A N 1
ATOM 3072 C CA . ILE A 1 400 ? 1.154 0.851 -7.377 1.00 98.19 400 ILE A CA 1
ATOM 3073 C C . ILE A 1 400 ? 1.243 0.862 -8.899 1.00 98.19 400 ILE A C 1
ATOM 3075 O O . ILE A 1 400 ? 2.043 0.107 -9.448 1.00 98.19 400 ILE A O 1
ATOM 3079 N N . ALA A 1 401 ? 0.462 1.702 -9.585 1.00 98.19 401 ALA A N 1
ATOM 3080 C CA . ALA A 1 401 ? 0.413 1.745 -11.041 1.00 98.19 401 ALA A CA 1
ATOM 3081 C C . ALA A 1 401 ? 0.329 3.180 -11.592 1.00 98.19 401 ALA A C 1
ATOM 3083 O O . ALA A 1 401 ? -0.430 4.001 -11.080 1.00 98.19 401 ALA A O 1
ATOM 3084 N N . PRO A 1 402 ? 1.055 3.492 -12.682 1.00 97.44 402 PRO A N 1
ATOM 3085 C CA . PRO A 1 402 ? 0.989 4.801 -13.311 1.00 97.44 402 PRO A CA 1
ATOM 3086 C C . PRO A 1 402 ? -0.312 4.981 -14.104 1.00 97.44 402 PRO A C 1
ATOM 3088 O O . PRO A 1 402 ? -0.789 4.065 -14.786 1.00 97.44 402 PRO A O 1
ATOM 3091 N N . ALA A 1 403 ? -0.837 6.205 -14.097 1.00 95.88 403 ALA A N 1
ATOM 3092 C CA . ALA A 1 403 ? -1.915 6.594 -14.997 1.00 95.88 403 ALA A CA 1
ATOM 3093 C C . ALA A 1 403 ? -1.466 6.511 -16.468 1.00 95.88 403 ALA A C 1
ATOM 3095 O O . ALA A 1 403 ? -0.340 6.871 -16.808 1.00 95.88 403 ALA A O 1
ATOM 3096 N N . GLY A 1 404 ? -2.362 6.046 -17.340 1.00 95.19 404 GLY A N 1
ATOM 3097 C CA . GLY A 1 404 ? -2.182 6.088 -18.789 1.00 95.19 404 GLY A CA 1
ATOM 3098 C C . GLY A 1 404 ? -2.780 7.352 -19.414 1.00 95.19 404 GLY A C 1
ATOM 3099 O O . GLY A 1 404 ? -3.404 8.168 -18.734 1.00 95.19 404 GLY A O 1
ATOM 3100 N N . ALA A 1 405 ? -2.661 7.489 -20.736 1.00 94.31 405 ALA A N 1
ATOM 3101 C CA . ALA A 1 405 ? -3.262 8.599 -21.483 1.00 94.31 405 ALA A CA 1
ATOM 3102 C C . ALA A 1 405 ? -4.800 8.526 -21.520 1.00 94.31 405 ALA A C 1
ATOM 3104 O O . ALA A 1 405 ? -5.479 9.519 -21.772 1.00 94.31 405 ALA A O 1
ATOM 3105 N N . THR A 1 406 ? -5.364 7.342 -21.271 1.00 96.50 406 THR A N 1
ATOM 3106 C CA . THR A 1 406 ? -6.811 7.100 -21.208 1.00 96.50 406 THR A CA 1
ATOM 3107 C C . THR A 1 406 ? -7.162 6.263 -19.984 1.00 96.50 406 THR A C 1
ATOM 3109 O O . THR A 1 406 ? -6.330 5.511 -19.481 1.00 96.50 406 THR A O 1
ATOM 3112 N N . PHE A 1 407 ? -8.424 6.307 -19.547 1.00 97.25 407 PHE A N 1
ATOM 3113 C CA . PHE A 1 407 ? -8.898 5.447 -18.456 1.00 97.25 407 PHE A CA 1
ATOM 3114 C C . PHE A 1 407 ? -8.675 3.953 -18.744 1.00 97.25 407 PHE A C 1
ATOM 3116 O O . PHE A 1 407 ? -8.288 3.201 -17.855 1.00 97.25 407 PHE A O 1
ATOM 3123 N N . ALA A 1 408 ? -8.860 3.523 -19.997 1.00 97.88 408 ALA A N 1
ATOM 3124 C CA . ALA A 1 408 ? -8.616 2.140 -20.401 1.00 97.88 408 ALA A CA 1
ATOM 3125 C C . ALA A 1 408 ? -7.142 1.736 -20.242 1.00 97.88 408 ALA A C 1
ATOM 3127 O O . ALA A 1 408 ? -6.847 0.598 -19.891 1.00 97.88 408 ALA A O 1
ATOM 3128 N N . GLU A 1 409 ? -6.215 2.657 -20.493 1.00 97.56 409 GLU A N 1
ATOM 3129 C CA . GLU A 1 409 ? -4.789 2.422 -20.285 1.00 97.56 409 GLU A CA 1
ATOM 3130 C C . GLU A 1 409 ? -4.419 2.428 -18.800 1.00 97.56 409 GLU A C 1
ATOM 3132 O O . GLU A 1 409 ? -3.760 1.494 -18.358 1.00 97.56 409 GLU A O 1
ATOM 3137 N N . THR A 1 410 ? -4.928 3.385 -18.013 1.00 98.31 410 THR A N 1
ATOM 3138 C CA . THR A 1 410 ? -4.787 3.381 -16.544 1.00 98.31 410 THR A CA 1
ATOM 3139 C C . THR A 1 410 ? -5.262 2.059 -15.948 1.00 98.31 410 THR A C 1
ATOM 3141 O O . THR A 1 410 ? -4.565 1.456 -15.135 1.00 98.31 410 THR A O 1
ATOM 3144 N N . LYS A 1 411 ? -6.418 1.560 -16.402 1.00 98.31 411 LYS A N 1
ATOM 3145 C CA . LYS A 1 411 ? -6.956 0.269 -15.973 1.00 98.31 411 LYS A CA 1
ATOM 3146 C C . LYS A 1 411 ? -6.012 -0.889 -16.312 1.00 98.31 411 LYS A C 1
ATOM 3148 O O . LYS A 1 411 ? -5.715 -1.688 -15.432 1.00 98.31 411 LYS A O 1
ATOM 3153 N N . ARG A 1 412 ? -5.504 -0.965 -17.549 1.00 98.31 412 ARG A N 1
ATOM 3154 C CA . ARG A 1 412 ? -4.548 -2.016 -17.952 1.00 98.31 412 ARG A CA 1
ATOM 3155 C C . ARG A 1 412 ? -3.249 -1.966 -17.145 1.00 98.31 412 ARG A C 1
ATOM 3157 O O . ARG A 1 412 ? -2.715 -3.015 -16.796 1.00 98.31 412 ARG A O 1
ATOM 3164 N N . ASN A 1 413 ? -2.748 -0.767 -16.845 1.00 98.00 413 ASN A N 1
ATOM 3165 C CA . ASN A 1 413 ? -1.548 -0.588 -16.027 1.00 98.00 413 ASN A CA 1
ATOM 3166 C C . ASN A 1 413 ? -1.771 -1.107 -14.602 1.00 98.00 413 ASN A C 1
ATOM 3168 O O . ASN A 1 413 ? -0.936 -1.853 -14.087 1.00 98.00 413 ASN A O 1
ATOM 3172 N N . LEU A 1 414 ? -2.918 -0.772 -13.996 1.00 98.75 414 LEU A N 1
ATOM 3173 C CA . LEU A 1 414 ? -3.311 -1.285 -12.685 1.00 98.75 414 LEU A CA 1
ATOM 3174 C C . LEU A 1 414 ? -3.433 -2.811 -12.693 1.00 98.75 414 LEU A C 1
ATOM 3176 O O . LEU A 1 414 ? -2.821 -3.466 -11.859 1.00 98.75 414 LEU A O 1
ATOM 3180 N N . GLU A 1 415 ? -4.148 -3.391 -13.659 1.00 98.31 415 GLU A N 1
ATOM 3181 C CA . GLU A 1 415 ? -4.304 -4.848 -13.783 1.00 98.31 415 GLU A CA 1
ATOM 3182 C C . GLU A 1 415 ? -2.951 -5.572 -13.889 1.00 98.31 415 GLU A C 1
ATOM 3184 O O . GLU A 1 415 ? -2.747 -6.600 -13.239 1.00 98.31 415 GLU A O 1
ATOM 3189 N N . ALA A 1 416 ? -2.005 -5.013 -14.650 1.00 96.00 416 ALA A N 1
ATOM 3190 C CA . ALA A 1 416 ? -0.660 -5.566 -14.782 1.00 96.00 416 ALA A CA 1
ATOM 3191 C C . ALA A 1 416 ? 0.140 -5.501 -13.469 1.00 96.00 416 ALA A C 1
ATOM 3193 O O . ALA A 1 416 ? 0.866 -6.441 -13.142 1.00 96.00 416 ALA A O 1
ATOM 3194 N N . MET A 1 417 ? 0.020 -4.410 -12.706 1.00 98.50 417 MET A N 1
ATOM 3195 C CA . MET A 1 417 ? 0.698 -4.277 -11.411 1.00 98.50 417 MET A CA 1
ATOM 3196 C C . MET A 1 417 ? 0.037 -5.103 -10.309 1.00 98.50 417 MET A C 1
ATOM 3198 O O . MET A 1 417 ? 0.741 -5.597 -9.434 1.00 98.50 417 MET A O 1
ATOM 3202 N N . VAL A 1 418 ? -1.275 -5.329 -10.386 1.00 98.62 418 VAL A N 1
ATOM 3203 C CA . VAL A 1 418 ? -1.998 -6.263 -9.513 1.00 98.62 418 VAL A CA 1
ATOM 3204 C C . VAL A 1 418 ? -1.518 -7.696 -9.742 1.00 98.62 418 VAL A C 1
ATOM 3206 O O . VAL A 1 418 ? -1.182 -8.374 -8.779 1.00 98.62 418 VAL A O 1
ATOM 3209 N N . GLU A 1 419 ? -1.391 -8.150 -10.995 1.00 95.81 419 GLU A N 1
ATOM 3210 C CA . GLU A 1 419 ? -0.799 -9.468 -11.297 1.00 95.81 419 GLU A CA 1
ATOM 3211 C C . GLU A 1 419 ? 0.647 -9.572 -10.779 1.00 95.81 419 GLU A C 1
ATOM 3213 O O . GLU A 1 419 ? 1.065 -10.605 -10.251 1.00 95.81 419 GLU A O 1
ATOM 3218 N N . TYR A 1 420 ? 1.417 -8.485 -10.887 1.00 93.44 420 TYR A N 1
ATOM 3219 C CA . TYR A 1 420 ? 2.783 -8.444 -10.373 1.00 93.44 420 TYR A CA 1
ATOM 3220 C C . TYR A 1 420 ? 2.820 -8.563 -8.839 1.00 93.44 420 TYR A C 1
ATOM 3222 O O . TYR A 1 420 ? 3.557 -9.401 -8.311 1.00 93.44 420 TYR A O 1
ATOM 3230 N N . ALA A 1 421 ? 1.989 -7.786 -8.134 1.00 97.38 421 ALA A N 1
ATOM 3231 C CA . ALA A 1 421 ? 1.845 -7.821 -6.679 1.00 97.38 421 ALA A CA 1
ATOM 3232 C C . ALA A 1 421 ? 1.390 -9.201 -6.182 1.00 97.38 421 ALA A C 1
ATOM 3234 O O . ALA A 1 421 ? 2.007 -9.743 -5.269 1.00 97.38 421 ALA A O 1
ATOM 3235 N N . GLU A 1 422 ? 0.401 -9.817 -6.837 1.00 96.69 422 GLU A N 1
ATOM 3236 C CA . GLU A 1 422 ? -0.069 -11.184 -6.559 1.00 96.69 422 GLU A CA 1
ATOM 3237 C C . GLU A 1 422 ? 1.096 -12.187 -6.590 1.00 96.69 422 GLU A C 1
ATOM 3239 O O . GLU A 1 422 ? 1.284 -12.988 -5.669 1.00 96.69 422 GLU A O 1
ATOM 3244 N N . GLY A 1 423 ? 1.964 -12.076 -7.601 1.00 87.56 423 GLY A N 1
ATOM 3245 C CA . GLY A 1 423 ? 3.177 -12.880 -7.699 1.00 87.56 423 GLY A CA 1
ATOM 3246 C C . GLY A 1 423 ? 4.145 -12.685 -6.526 1.00 87.56 423 GLY A C 1
ATOM 3247 O O . GLY A 1 423 ? 4.767 -13.659 -6.093 1.00 87.56 423 GLY A O 1
ATOM 3248 N N . HIS A 1 424 ? 4.300 -11.461 -6.012 1.00 92.44 424 HIS A N 1
ATOM 3249 C CA . HIS A 1 424 ? 5.114 -11.198 -4.821 1.00 92.44 424 HIS A CA 1
ATOM 3250 C C . HIS A 1 424 ? 4.466 -11.743 -3.548 1.00 92.44 424 HIS A C 1
ATOM 3252 O O . HIS A 1 424 ? 5.138 -12.456 -2.806 1.00 92.44 424 HIS A O 1
ATOM 3258 N N . MET A 1 425 ? 3.173 -11.494 -3.339 1.00 97.56 425 MET A N 1
ATOM 3259 C CA . MET A 1 425 ? 2.410 -11.993 -2.188 1.00 97.56 425 MET A CA 1
ATOM 3260 C C . MET A 1 425 ? 2.491 -13.520 -2.090 1.00 97.56 425 MET A C 1
ATOM 3262 O O . MET A 1 425 ? 2.765 -14.066 -1.024 1.00 97.56 425 MET A O 1
ATOM 3266 N N . HIS A 1 426 ? 2.386 -14.227 -3.221 1.00 91.75 426 HIS A N 1
ATOM 3267 C CA . HIS A 1 426 ? 2.573 -15.681 -3.269 1.00 91.75 426 HIS A CA 1
ATOM 3268 C C . HIS A 1 426 ? 3.997 -16.132 -2.893 1.00 91.75 426 HIS A C 1
ATOM 3270 O O . HIS A 1 426 ? 4.172 -17.242 -2.388 1.00 91.75 426 HIS A O 1
ATOM 3276 N N . ARG A 1 427 ? 5.031 -15.325 -3.175 1.00 89.50 427 ARG A N 1
ATOM 3277 C CA . ARG A 1 427 ? 6.435 -15.642 -2.842 1.00 89.50 427 ARG A CA 1
ATOM 3278 C C . ARG A 1 427 ? 6.759 -15.398 -1.379 1.00 89.50 427 ARG A C 1
ATOM 3280 O O . ARG A 1 427 ? 7.511 -16.183 -0.811 1.00 89.50 427 ARG A O 1
ATOM 3287 N N . THR A 1 428 ? 6.241 -14.315 -0.813 1.00 93.12 428 THR A N 1
ATOM 3288 C CA . THR A 1 428 ? 6.649 -13.824 0.508 1.00 93.12 428 THR A CA 1
ATOM 3289 C C . THR A 1 428 ? 5.671 -14.205 1.613 1.00 93.12 428 THR A C 1
ATOM 3291 O O . THR A 1 428 ? 6.055 -14.218 2.775 1.00 93.12 428 THR A O 1
ATOM 3294 N N . GLY A 1 429 ? 4.417 -14.520 1.275 1.00 94.88 429 GLY A N 1
ATOM 3295 C CA . GLY A 1 429 ? 3.343 -14.736 2.248 1.00 94.88 429 GLY A CA 1
ATOM 3296 C C . GLY A 1 429 ? 2.741 -13.443 2.808 1.00 94.88 429 GLY A C 1
ATOM 3297 O O . GLY A 1 429 ? 1.807 -13.511 3.606 1.00 94.88 429 GLY A O 1
ATOM 3298 N N . VAL A 1 430 ? 3.234 -12.276 2.379 1.00 97.75 430 VAL A N 1
ATOM 3299 C CA . VAL A 1 430 ? 2.660 -10.974 2.738 1.00 97.75 430 VAL A CA 1
ATOM 3300 C C . VAL A 1 430 ? 1.270 -10.841 2.115 1.00 97.75 430 VAL A C 1
ATOM 3302 O O . VAL A 1 430 ? 1.048 -11.223 0.964 1.00 97.75 430 VAL A O 1
ATOM 3305 N N . ARG A 1 431 ? 0.328 -10.293 2.879 1.00 98.44 431 ARG A N 1
ATOM 3306 C CA . ARG A 1 431 ? -1.087 -10.168 2.518 1.00 98.44 431 ARG A CA 1
ATOM 3307 C C . ARG A 1 431 ? -1.501 -8.705 2.388 1.00 98.44 431 ARG A C 1
ATOM 3309 O O . ARG A 1 431 ? -0.822 -7.809 2.872 1.00 98.44 431 ARG A O 1
ATOM 3316 N N . LEU A 1 432 ? -2.644 -8.462 1.762 1.00 98.81 432 LEU A N 1
ATOM 3317 C CA . LEU A 1 432 ? -3.221 -7.126 1.665 1.00 98.81 432 LEU A CA 1
ATOM 3318 C C . LEU A 1 432 ? -4.152 -6.883 2.862 1.00 98.81 432 LEU A C 1
ATOM 3320 O O . LEU A 1 432 ? -5.102 -7.645 3.052 1.00 98.81 432 LEU A O 1
ATOM 3324 N N . LEU A 1 433 ? -3.895 -5.850 3.674 1.00 98.75 433 LEU A N 1
ATOM 3325 C CA . LEU A 1 433 ? -4.854 -5.454 4.715 1.00 98.75 433 LEU A CA 1
ATOM 3326 C C . LEU A 1 433 ? -6.038 -4.749 4.054 1.00 98.75 433 LEU A C 1
ATOM 3328 O O . LEU A 1 433 ? -7.187 -5.147 4.253 1.00 98.75 433 LEU A O 1
ATOM 3332 N N . TRP A 1 434 ? -5.752 -3.763 3.207 1.00 98.81 434 TRP A N 1
ATOM 3333 C CA . TRP A 1 434 ? -6.750 -3.100 2.381 1.00 98.81 434 TRP A CA 1
ATOM 3334 C C . TRP A 1 434 ? -6.136 -2.386 1.179 1.00 98.81 434 TRP A C 1
ATOM 3336 O O . TRP A 1 434 ? -4.969 -2.001 1.188 1.00 98.81 434 TRP A O 1
ATOM 3346 N N . GLY A 1 435 ? -6.944 -2.219 0.135 1.00 98.69 435 GLY A N 1
ATOM 3347 C CA . GLY A 1 435 ? -6.675 -1.283 -0.952 1.00 98.69 435 GLY A CA 1
ATOM 3348 C C . GLY A 1 435 ? -7.662 -0.118 -0.914 1.00 98.69 435 GLY A C 1
ATOM 3349 O O . GLY A 1 435 ? -8.675 -0.166 -0.212 1.00 98.69 435 GLY A O 1
ATOM 3350 N N . THR A 1 436 ? -7.356 0.929 -1.671 1.00 98.81 436 THR A N 1
ATOM 3351 C CA . THR A 1 436 ? -8.190 2.130 -1.810 1.00 98.81 436 THR A CA 1
ATOM 3352 C C . THR A 1 436 ? -7.939 2.799 -3.170 1.00 98.81 436 THR A C 1
ATOM 3354 O O . THR A 1 436 ? -6.995 2.456 -3.890 1.00 98.81 436 THR A O 1
ATOM 3357 N N . ALA A 1 437 ? -8.795 3.744 -3.552 1.00 98.81 437 ALA A N 1
ATOM 3358 C CA . ALA A 1 437 ? -8.621 4.565 -4.744 1.00 98.81 437 ALA A CA 1
ATOM 3359 C C . ALA A 1 437 ? -8.117 5.960 -4.359 1.00 98.81 437 ALA A C 1
ATOM 3361 O O . ALA A 1 437 ? -8.727 6.636 -3.533 1.00 98.81 437 ALA A O 1
ATOM 3362 N N . ASN A 1 438 ? -7.057 6.442 -5.012 1.00 98.69 438 ASN A N 1
ATOM 3363 C CA . ASN A 1 438 ? -6.640 7.836 -4.866 1.00 98.69 438 ASN A CA 1
ATOM 3364 C C . ASN A 1 438 ? -7.586 8.743 -5.672 1.00 98.69 438 ASN A C 1
ATOM 3366 O O . ASN A 1 438 ? -7.422 8.935 -6.884 1.00 98.69 438 ASN A O 1
ATOM 3370 N N . LEU A 1 439 ? -8.586 9.295 -4.984 1.00 98.62 439 LEU A N 1
ATOM 3371 C CA . LEU A 1 439 ? -9.594 10.204 -5.537 1.00 98.62 439 LEU A CA 1
ATOM 3372 C C . LEU A 1 439 ? -9.323 11.680 -5.206 1.00 98.62 439 LEU A C 1
ATOM 3374 O O . LEU A 1 439 ? -10.243 12.490 -5.158 1.00 98.62 439 LEU A O 1
ATOM 3378 N N . PHE A 1 440 ? -8.062 12.049 -4.971 1.00 98.44 440 PHE A N 1
ATOM 3379 C CA . PHE A 1 440 ? -7.716 13.385 -4.468 1.00 98.44 440 PHE A CA 1
ATOM 3380 C C . PHE A 1 440 ? -6.463 14.003 -5.097 1.00 98.44 440 PHE A C 1
ATOM 3382 O O . PHE A 1 440 ? -6.353 15.232 -5.133 1.00 98.44 440 PHE A O 1
ATOM 3389 N N . GLY A 1 441 ? -5.532 13.190 -5.604 1.00 96.31 441 GLY A N 1
ATOM 3390 C CA . GLY A 1 441 ? -4.257 13.662 -6.151 1.00 96.31 441 GLY A CA 1
ATOM 3391 C C . GLY A 1 441 ? -4.358 14.245 -7.563 1.00 96.31 441 GLY A C 1
ATOM 3392 O O . GLY A 1 441 ? -3.702 15.235 -7.879 1.00 96.31 441 GLY A O 1
ATOM 3393 N N . HIS A 1 442 ? -5.188 13.663 -8.437 1.00 98.06 442 HIS A N 1
ATOM 3394 C CA . HIS A 1 442 ? -5.314 14.149 -9.815 1.00 98.06 442 HIS A CA 1
ATOM 3395 C C . HIS A 1 442 ? -6.110 15.473 -9.873 1.00 98.06 442 HIS A C 1
ATOM 3397 O O . HIS A 1 442 ? -7.182 15.544 -9.270 1.00 98.06 442 HIS A O 1
ATOM 3403 N N . PRO A 1 443 ? -5.719 16.472 -10.699 1.00 98.25 443 PRO A N 1
ATOM 3404 C CA . PRO A 1 443 ? -6.410 17.771 -10.803 1.00 98.25 443 PRO A CA 1
ATOM 3405 C C . PRO A 1 443 ? -7.916 17.719 -11.103 1.00 98.25 443 PRO A C 1
ATOM 3407 O O . PRO A 1 443 ? -8.642 18.669 -10.834 1.00 98.25 443 PRO A O 1
ATOM 3410 N N . ARG A 1 444 ? -8.402 16.599 -11.648 1.00 98.06 444 ARG A N 1
ATOM 3411 C CA . ARG A 1 444 ? -9.836 16.379 -11.917 1.00 98.06 444 ARG A CA 1
ATOM 3412 C C . ARG A 1 444 ? -10.680 16.365 -10.638 1.00 98.06 444 ARG A C 1
ATOM 3414 O O . ARG A 1 444 ? -11.855 16.696 -10.695 1.00 98.06 444 ARG A O 1
ATOM 3421 N N . TYR A 1 445 ? -10.071 16.009 -9.508 1.00 98.69 445 TYR A N 1
ATOM 3422 C CA . TYR A 1 445 ? -10.724 15.916 -8.204 1.00 98.69 445 TYR A CA 1
ATOM 3423 C C . TYR A 1 445 ? -10.613 17.205 -7.381 1.00 98.69 445 TYR A C 1
ATOM 3425 O O . TYR A 1 445 ? -10.968 17.217 -6.208 1.00 98.69 445 TYR A O 1
ATOM 3433 N N . ALA A 1 446 ? -10.138 18.309 -7.973 1.00 97.75 446 ALA A N 1
ATOM 3434 C CA . ALA A 1 446 ? -9.924 19.567 -7.254 1.00 97.75 446 ALA A CA 1
ATOM 3435 C C . ALA A 1 446 ? -11.187 20.114 -6.556 1.00 97.75 446 ALA A C 1
ATOM 3437 O O . ALA A 1 446 ? -11.062 20.840 -5.578 1.00 97.75 446 ALA A O 1
ATOM 3438 N N . ALA A 1 447 ? -12.384 19.756 -7.033 1.00 98.12 447 ALA A N 1
ATOM 3439 C CA . ALA A 1 447 ? -13.669 20.154 -6.450 1.00 98.12 447 ALA A CA 1
ATOM 3440 C C . ALA A 1 447 ? -14.450 18.970 -5.840 1.00 98.12 447 ALA A C 1
ATOM 3442 O O . ALA A 1 447 ? -15.675 19.009 -5.814 1.00 98.12 447 ALA A O 1
ATOM 3443 N N . GLY A 1 448 ? -13.758 17.910 -5.413 1.00 98.44 448 GLY A N 1
ATOM 3444 C CA . GLY A 1 448 ? -14.366 16.678 -4.897 1.00 98.44 448 GLY A CA 1
ATOM 3445 C C . GLY A 1 448 ? -14.382 15.544 -5.916 1.00 98.44 448 GLY A C 1
ATOM 3446 O O . GLY A 1 448 ? -14.035 15.734 -7.087 1.00 98.44 448 GLY A O 1
ATOM 3447 N N . ALA A 1 449 ? -14.778 14.353 -5.479 1.00 98.81 449 ALA A N 1
ATOM 3448 C CA . ALA A 1 449 ? -14.927 13.185 -6.341 1.00 98.81 449 ALA A CA 1
ATOM 3449 C C . ALA A 1 449 ? -16.397 12.760 -6.379 1.00 98.81 449 ALA A C 1
ATOM 3451 O O . ALA A 1 449 ? -17.102 13.074 -7.341 1.00 98.81 449 ALA A O 1
ATOM 3452 N N . ALA A 1 450 ? -16.896 12.139 -5.315 1.00 98.75 450 ALA A N 1
ATOM 3453 C CA . ALA A 1 450 ? -18.317 11.891 -5.121 1.00 98.75 450 ALA A CA 1
ATOM 3454 C C . ALA A 1 450 ? -19.094 13.187 -4.852 1.00 98.75 450 ALA A C 1
ATOM 3456 O O . ALA A 1 450 ? -20.251 13.302 -5.254 1.00 98.75 450 ALA A O 1
ATOM 3457 N N . THR A 1 451 ? -18.473 14.184 -4.219 1.00 98.81 451 THR A N 1
ATOM 3458 C CA . THR A 1 451 ? -19.105 15.483 -3.938 1.00 98.81 451 THR A CA 1
ATOM 3459 C C . THR A 1 451 ? -18.890 16.500 -5.055 1.00 98.81 451 THR A C 1
ATOM 3461 O O . THR A 1 451 ? -19.260 17.664 -4.909 1.00 98.81 451 THR A O 1
ATOM 3464 N N . ASN A 1 452 ? -18.318 16.088 -6.192 1.00 98.75 452 ASN A N 1
ATOM 3465 C CA . ASN A 1 452 ? -18.018 17.023 -7.265 1.00 98.75 452 ASN A CA 1
ATOM 3466 C C . ASN A 1 452 ? -19.306 17.663 -7.837 1.00 98.75 452 ASN A C 1
ATOM 3468 O O . ASN A 1 452 ? -20.297 16.960 -8.085 1.00 98.75 452 ASN A O 1
ATOM 3472 N N . PRO A 1 453 ? -19.313 18.986 -8.102 1.00 98.44 453 PRO A N 1
ATOM 3473 C CA . PRO A 1 453 ? -20.412 19.644 -8.807 1.00 98.44 453 PRO A CA 1
ATOM 3474 C C . PRO A 1 453 ? -20.635 19.123 -10.238 1.00 98.44 453 PRO A C 1
ATOM 3476 O O . PRO A 1 453 ? -21.730 19.300 -10.781 1.00 98.44 453 PRO A O 1
ATOM 3479 N N . ASP A 1 454 ? -19.619 18.501 -10.845 1.00 98.62 454 ASP A N 1
ATOM 3480 C CA . ASP A 1 454 ? -19.656 17.897 -12.175 1.00 98.62 454 ASP A CA 1
ATOM 3481 C C . ASP A 1 454 ? -19.963 16.381 -12.108 1.00 98.62 454 ASP A C 1
ATOM 3483 O O . ASP A 1 454 ? -19.161 15.599 -11.579 1.00 98.62 454 ASP A O 1
ATOM 3487 N N . PRO A 1 455 ? -21.097 15.917 -12.672 1.00 98.56 455 PRO A N 1
ATOM 3488 C CA . PRO A 1 455 ? -21.445 14.498 -12.687 1.00 98.56 455 PRO A CA 1
ATOM 3489 C C . PRO A 1 455 ? -20.488 13.618 -13.513 1.00 98.56 455 PRO A C 1
ATOM 3491 O O . PRO A 1 455 ? -20.453 12.406 -13.289 1.00 98.56 455 PRO A O 1
ATOM 3494 N N . GLU A 1 456 ? -19.708 14.167 -14.450 1.00 98.69 456 GLU A N 1
ATOM 3495 C CA . GLU A 1 456 ? -18.704 13.386 -15.186 1.00 98.69 456 GLU A CA 1
ATOM 3496 C C . GLU A 1 456 ? -17.530 12.987 -14.283 1.00 98.69 456 GLU A C 1
ATOM 3498 O O . GLU A 1 456 ? -17.022 11.866 -14.382 1.00 98.69 456 GLU A O 1
ATOM 3503 N N . VAL A 1 457 ? -17.144 13.857 -13.341 1.00 98.81 457 VAL A N 1
ATOM 3504 C CA . VAL A 1 457 ? -16.114 13.543 -12.339 1.00 98.81 457 VAL A CA 1
ATOM 3505 C C . VAL A 1 457 ? -16.618 12.484 -11.362 1.00 98.81 457 VAL A C 1
ATOM 3507 O O . VAL A 1 457 ? -15.888 11.531 -11.088 1.00 98.81 457 VAL A O 1
ATOM 3510 N N . PHE A 1 458 ? -17.880 12.577 -10.926 1.00 98.88 458 PHE A N 1
ATOM 3511 C CA . PHE A 1 458 ? -18.532 11.526 -10.134 1.00 98.88 458 PHE A CA 1
ATOM 3512 C C . PHE A 1 458 ? -18.452 10.165 -10.843 1.00 98.88 458 PHE A C 1
ATOM 3514 O O . PHE A 1 458 ? -18.057 9.161 -10.248 1.00 98.88 458 PHE A O 1
ATOM 3521 N N . ALA A 1 459 ? -18.801 10.123 -12.134 1.00 98.81 459 ALA A N 1
ATOM 3522 C CA . ALA A 1 459 ? -18.765 8.893 -12.922 1.00 98.81 459 ALA A CA 1
ATOM 3523 C C . ALA A 1 459 ? -17.339 8.331 -13.052 1.00 98.81 459 ALA A C 1
ATOM 3525 O O . ALA A 1 459 ? -17.141 7.118 -12.942 1.00 98.81 459 ALA A O 1
ATOM 3526 N N . TYR A 1 460 ? -16.339 9.198 -13.241 1.00 98.75 460 TYR A N 1
ATOM 3527 C CA . TYR A 1 460 ? -14.935 8.794 -13.288 1.00 98.75 460 TYR A CA 1
ATOM 3528 C C . TYR A 1 460 ? -14.469 8.214 -11.945 1.00 98.75 460 TYR A C 1
ATOM 3530 O O . TYR A 1 460 ? -13.861 7.142 -11.921 1.00 98.75 460 TYR A O 1
ATOM 3538 N N . ALA A 1 461 ? -14.781 8.885 -10.832 1.00 98.88 461 ALA A N 1
ATOM 3539 C CA . ALA A 1 461 ? -14.442 8.428 -9.486 1.00 98.88 461 ALA A CA 1
ATOM 3540 C C . ALA A 1 461 ? -15.057 7.053 -9.186 1.00 98.88 461 ALA A C 1
ATOM 3542 O O . ALA A 1 461 ? -14.366 6.154 -8.707 1.00 98.88 461 ALA A O 1
ATOM 3543 N N . ALA A 1 462 ? -16.325 6.850 -9.558 1.00 98.88 462 ALA A N 1
ATOM 3544 C CA . ALA A 1 462 ? -17.009 5.569 -9.389 1.00 98.88 462 ALA A CA 1
ATOM 3545 C C . ALA A 1 462 ? -16.335 4.454 -10.206 1.00 98.88 462 ALA A C 1
ATOM 3547 O O . ALA A 1 462 ? -16.145 3.340 -9.715 1.00 98.88 462 ALA A O 1
ATOM 3548 N N . ALA A 1 463 ? -15.917 4.754 -11.441 1.00 98.81 463 ALA A N 1
ATOM 3549 C CA . ALA A 1 463 ? -15.191 3.804 -12.278 1.00 98.81 463 ALA A CA 1
ATOM 3550 C C . ALA A 1 463 ? -13.812 3.445 -11.692 1.00 98.81 463 ALA A C 1
ATOM 3552 O O . ALA A 1 463 ? -13.403 2.282 -11.758 1.00 98.81 463 ALA A O 1
ATOM 3553 N N . GLN A 1 464 ? -13.105 4.415 -11.104 1.00 98.81 464 GLN A N 1
ATOM 3554 C CA . GLN A 1 464 ? -11.820 4.184 -10.441 1.00 98.81 464 GLN A CA 1
ATOM 3555 C C . GLN A 1 464 ? -11.987 3.327 -9.175 1.00 98.81 464 GLN A C 1
ATOM 3557 O O . GLN A 1 464 ? -11.302 2.316 -9.044 1.00 98.81 464 GLN A O 1
ATOM 3562 N N . VAL A 1 465 ? -12.963 3.638 -8.312 1.00 98.88 465 VAL A N 1
ATOM 3563 C CA . VAL A 1 465 ? -13.278 2.836 -7.112 1.00 98.88 465 VAL A CA 1
ATOM 3564 C C . VAL A 1 465 ? -13.653 1.405 -7.472 1.00 98.88 465 VAL A C 1
ATOM 3566 O O . VAL A 1 465 ? -13.153 0.467 -6.861 1.00 98.88 465 VAL A O 1
ATOM 3569 N N . LYS A 1 466 ? -14.452 1.202 -8.523 1.00 98.75 466 LYS A N 1
ATOM 3570 C CA . LYS A 1 466 ? -14.759 -0.145 -9.018 1.00 98.75 466 LYS A CA 1
ATOM 3571 C C . LYS A 1 466 ? -13.492 -0.924 -9.399 1.00 98.75 466 LYS A C 1
ATOM 3573 O O . LYS A 1 466 ? -13.386 -2.098 -9.057 1.00 98.75 466 LYS A O 1
ATOM 3578 N N . ASN A 1 467 ? -12.527 -0.297 -10.082 1.00 98.69 467 ASN A N 1
ATOM 3579 C CA . ASN A 1 467 ? -11.256 -0.953 -10.422 1.00 98.69 467 ASN A CA 1
ATOM 3580 C C . ASN A 1 467 ? -10.395 -1.233 -9.173 1.00 98.69 467 ASN A C 1
ATOM 3582 O O . ASN A 1 467 ? -9.770 -2.289 -9.095 1.00 98.69 467 ASN A O 1
ATOM 3586 N N . ALA A 1 468 ? -10.368 -0.319 -8.200 1.00 98.81 468 ALA A N 1
ATOM 3587 C CA . ALA A 1 468 ? -9.613 -0.488 -6.959 1.00 98.81 468 ALA A CA 1
ATOM 3588 C C . ALA A 1 468 ? -10.208 -1.592 -6.065 1.00 98.81 468 ALA A C 1
ATOM 3590 O O . ALA A 1 468 ? -9.459 -2.388 -5.496 1.00 98.81 468 ALA A O 1
ATOM 3591 N N . ILE A 1 469 ? -11.538 -1.718 -6.003 1.00 98.75 469 ILE A N 1
ATOM 3592 C CA . ILE A 1 469 ? -12.218 -2.821 -5.307 1.00 98.75 469 ILE A CA 1
ATOM 3593 C C . ILE A 1 469 ? -11.923 -4.152 -6.000 1.00 98.75 469 ILE A C 1
ATOM 3595 O O . ILE A 1 469 ? -11.609 -5.123 -5.320 1.00 98.75 469 ILE A O 1
ATOM 3599 N N . ASP A 1 470 ? -11.955 -4.209 -7.336 1.00 98.75 470 ASP A N 1
ATOM 3600 C CA . ASP A 1 470 ? -11.581 -5.427 -8.068 1.00 98.75 470 ASP A CA 1
ATOM 3601 C C . ASP A 1 470 ? -10.137 -5.849 -7.770 1.00 98.75 470 ASP A C 1
ATOM 3603 O O . ASP A 1 470 ? -9.873 -7.027 -7.525 1.00 98.75 470 ASP A O 1
ATOM 3607 N N . ALA A 1 471 ? -9.204 -4.891 -7.776 1.00 98.81 471 ALA A N 1
ATOM 3608 C CA . ALA A 1 471 ? -7.806 -5.121 -7.428 1.00 98.81 471 ALA A CA 1
ATOM 3609 C C . ALA A 1 471 ? -7.671 -5.648 -5.993 1.00 98.81 471 ALA A C 1
ATOM 3611 O O . ALA A 1 471 ? -7.012 -6.660 -5.760 1.00 98.81 471 ALA A O 1
ATOM 3612 N N . THR A 1 472 ? -8.350 -5.001 -5.046 1.00 98.88 472 THR A N 1
ATOM 3613 C CA . THR A 1 472 ? -8.364 -5.395 -3.631 1.00 98.88 472 THR A CA 1
ATOM 3614 C C . THR A 1 472 ? -8.925 -6.799 -3.448 1.00 98.88 472 THR A C 1
ATOM 3616 O O . THR A 1 472 ? -8.314 -7.626 -2.774 1.00 98.88 472 THR A O 1
ATOM 3619 N N . HIS A 1 473 ? -10.054 -7.100 -4.090 1.00 98.69 473 HIS A N 1
ATOM 3620 C CA . HIS A 1 473 ? -10.689 -8.409 -4.028 1.00 98.69 473 HIS A CA 1
ATOM 3621 C C . HIS A 1 473 ? -9.789 -9.493 -4.632 1.00 98.69 473 HIS A C 1
ATOM 3623 O O . HIS A 1 473 ? -9.580 -10.528 -4.001 1.00 98.69 473 HIS A O 1
ATOM 3629 N N . ARG A 1 474 ? -9.191 -9.244 -5.806 1.00 98.38 474 ARG A N 1
ATOM 3630 C CA . ARG A 1 474 ? -8.266 -10.186 -6.455 1.00 98.38 474 ARG A CA 1
ATOM 3631 C C . ARG A 1 474 ? -7.062 -10.515 -5.574 1.00 98.38 474 ARG A C 1
ATOM 3633 O O . ARG A 1 474 ? -6.655 -11.668 -5.517 1.00 98.38 474 ARG A O 1
ATOM 3640 N N . LEU A 1 475 ? -6.520 -9.522 -4.875 1.00 98.44 475 LEU A N 1
ATOM 3641 C CA . LEU A 1 475 ? -5.380 -9.697 -3.972 1.00 98.44 475 LEU A CA 1
ATOM 3642 C C . LEU A 1 475 ? -5.773 -10.245 -2.588 1.00 98.44 475 LEU A C 1
ATOM 3644 O O . LEU A 1 475 ? -4.910 -10.400 -1.726 1.00 98.44 475 LEU A O 1
ATOM 3648 N N . GLY A 1 476 ? -7.055 -10.541 -2.351 1.00 98.12 476 GLY A N 1
ATOM 3649 C CA . GLY A 1 476 ? -7.530 -11.059 -1.068 1.00 98.12 476 GLY A CA 1
ATOM 3650 C C . GLY A 1 476 ? -7.456 -10.038 0.070 1.00 98.12 476 GLY A C 1
ATOM 3651 O O . GLY A 1 476 ? -7.223 -10.424 1.216 1.00 98.12 476 GLY A O 1
ATOM 3652 N N . GLY A 1 477 ? -7.625 -8.748 -0.238 1.00 98.25 477 GLY A N 1
ATOM 3653 C CA . GLY A 1 477 ? -7.700 -7.683 0.760 1.00 98.25 477 GLY A CA 1
ATOM 3654 C C . GLY A 1 477 ? -8.819 -7.931 1.767 1.00 98.25 477 GLY A C 1
ATOM 3655 O O . GLY A 1 477 ? -9.937 -8.279 1.388 1.00 98.25 477 GLY A O 1
ATOM 3656 N N . VAL A 1 478 ? -8.525 -7.767 3.057 1.00 97.38 478 VAL A N 1
ATOM 3657 C CA . VAL A 1 478 ? -9.502 -8.036 4.127 1.00 97.38 478 VAL A CA 1
ATOM 3658 C C . VAL A 1 478 ? -10.414 -6.842 4.425 1.00 97.38 478 VAL A C 1
ATOM 3660 O O . VAL A 1 478 ? -11.471 -7.026 5.026 1.00 97.38 478 VAL A O 1
ATOM 3663 N N . ASN A 1 479 ? -10.062 -5.642 3.953 1.00 98.75 479 ASN A N 1
ATOM 3664 C CA . ASN A 1 479 ? -10.927 -4.460 3.939 1.00 98.75 479 ASN A CA 1
ATOM 3665 C C . ASN A 1 479 ? -10.724 -3.634 2.649 1.00 98.75 479 ASN A C 1
ATOM 3667 O O . ASN A 1 479 ? -9.802 -3.893 1.874 1.00 98.75 479 ASN A O 1
ATOM 3671 N N . TYR A 1 480 ? -11.580 -2.638 2.426 1.00 98.81 480 TYR A N 1
ATOM 3672 C CA . TYR A 1 480 ? -11.417 -1.589 1.415 1.00 98.81 480 TYR A CA 1
ATOM 3673 C C . TYR A 1 480 ? -11.729 -0.228 2.049 1.00 98.81 480 TYR A C 1
ATOM 3675 O O . TYR A 1 480 ? -12.772 -0.086 2.690 1.00 98.81 480 TYR A O 1
ATOM 3683 N N . VAL A 1 481 ? -10.832 0.745 1.888 1.00 98.81 481 VAL A N 1
ATOM 3684 C CA . VAL A 1 481 ? -10.921 2.063 2.543 1.00 98.81 481 VAL A CA 1
ATOM 3685 C C . VAL A 1 481 ? -11.460 3.124 1.581 1.00 98.81 481 VAL A C 1
ATOM 3687 O O . VAL A 1 481 ? -11.220 3.078 0.374 1.00 98.81 481 VAL A O 1
ATOM 3690 N N . LEU A 1 482 ? -12.206 4.081 2.130 1.00 98.69 482 LEU A N 1
ATOM 3691 C CA . LEU A 1 482 ? -12.709 5.289 1.487 1.00 98.69 482 LEU A CA 1
ATOM 3692 C C . LEU A 1 482 ? -12.304 6.489 2.354 1.00 98.69 482 LEU A C 1
ATOM 3694 O O . LEU A 1 482 ? -12.982 6.801 3.333 1.00 98.69 482 LEU A O 1
ATOM 3698 N N . TRP A 1 483 ? -11.212 7.155 1.982 1.00 97.75 483 TRP A N 1
ATOM 3699 C CA . TRP A 1 483 ? -10.805 8.421 2.590 1.00 97.75 483 TRP A CA 1
ATOM 3700 C C . TRP A 1 483 ? -11.235 9.602 1.714 1.00 97.75 483 TRP A C 1
ATOM 3702 O O . TRP A 1 483 ? -10.910 9.675 0.522 1.00 97.75 483 TRP A O 1
ATOM 3712 N N . GLY A 1 484 ? -11.984 10.533 2.306 1.00 96.25 484 GLY A N 1
ATOM 3713 C CA . GLY A 1 484 ? -12.625 11.653 1.629 1.00 96.25 484 GLY A CA 1
ATOM 3714 C C . GLY A 1 484 ? -11.729 12.866 1.375 1.00 96.25 484 GLY A C 1
ATOM 3715 O O . GLY A 1 484 ? -12.203 13.988 1.513 1.00 96.25 484 GLY A O 1
ATOM 3716 N N . GLY A 1 485 ? -10.466 12.701 0.965 1.00 95.81 485 GLY A N 1
ATOM 3717 C CA . GLY A 1 485 ? -9.492 13.811 0.923 1.00 95.81 485 GLY A CA 1
ATOM 3718 C C . GLY A 1 485 ? -9.911 15.060 0.118 1.00 95.81 485 GLY A C 1
ATOM 3719 O O . GLY A 1 485 ? -9.397 16.154 0.341 1.00 95.81 485 GLY A O 1
ATOM 3720 N N . ARG A 1 486 ? -10.860 14.951 -0.824 1.00 98.62 486 ARG A N 1
ATOM 3721 C CA . ARG A 1 486 ? -11.492 16.108 -1.505 1.00 98.62 486 ARG A CA 1
ATOM 3722 C C . ARG A 1 486 ? -13.004 16.202 -1.281 1.00 98.62 486 ARG A C 1
ATOM 3724 O O . ARG A 1 486 ? -13.629 17.123 -1.798 1.00 98.62 486 ARG A O 1
ATOM 3731 N N . GLU A 1 487 ? -13.578 15.285 -0.513 1.00 98.75 487 GLU A N 1
ATOM 3732 C CA . GLU A 1 487 ? -15.004 15.206 -0.197 1.00 98.75 487 GLU A CA 1
ATOM 3733 C C . GLU A 1 487 ? -15.328 16.184 0.940 1.00 98.75 487 GLU A C 1
ATOM 3735 O O . GLU A 1 487 ? -15.510 15.846 2.109 1.00 98.75 487 GLU A O 1
ATOM 3740 N N . GLY A 1 488 ? -15.351 17.457 0.576 1.00 98.62 488 GLY A N 1
ATOM 3741 C CA . GLY A 1 488 ? -15.520 18.572 1.487 1.00 98.62 488 GLY A CA 1
ATOM 3742 C C . GLY A 1 488 ? -15.615 19.868 0.703 1.00 98.62 488 GLY A C 1
ATOM 3743 O O . GLY A 1 488 ? -15.936 19.872 -0.484 1.00 98.62 488 GLY A O 1
ATOM 3744 N N . TYR A 1 489 ? -15.296 20.984 1.348 1.00 98.75 489 TYR A N 1
ATOM 3745 C CA . TYR A 1 489 ? -15.299 22.280 0.678 1.00 98.75 489 TYR A CA 1
ATOM 3746 C C . TYR A 1 489 ? -14.123 23.161 1.081 1.00 98.75 489 TYR A C 1
ATOM 3748 O O . TYR A 1 489 ? -13.562 23.045 2.169 1.00 98.75 489 TYR A O 1
ATOM 3756 N N . GLU A 1 490 ? -13.799 24.120 0.215 1.00 98.75 490 GLU A N 1
ATOM 3757 C CA . GLU A 1 490 ? -12.919 25.251 0.538 1.00 98.75 490 GLU A CA 1
ATOM 3758 C C . GLU A 1 490 ? -13.720 26.501 0.939 1.00 98.75 490 GLU A C 1
ATOM 3760 O O . GLU A 1 490 ? -13.300 27.271 1.804 1.00 98.75 490 GLU A O 1
ATOM 3765 N N . THR A 1 491 ? -14.913 26.703 0.363 1.00 98.50 491 THR A N 1
ATOM 3766 C CA . THR A 1 491 ? -15.789 27.838 0.686 1.00 98.50 491 THR A CA 1
ATOM 3767 C C . THR A 1 491 ? -17.267 27.480 0.605 1.00 98.50 491 THR A C 1
ATOM 3769 O O . THR A 1 491 ? -17.734 26.875 -0.351 1.00 98.50 491 THR A O 1
ATOM 3772 N N . LEU A 1 492 ? -18.053 27.928 1.583 1.00 98.75 492 LEU A N 1
ATOM 3773 C CA . LEU A 1 492 ? -19.504 27.716 1.578 1.00 98.75 492 LEU A CA 1
ATOM 3774 C C . LEU A 1 492 ? -20.233 28.535 0.502 1.00 98.75 492 LEU A C 1
ATOM 3776 O O . LEU A 1 492 ? -21.377 28.236 0.177 1.00 98.75 492 LEU A O 1
ATOM 3780 N N . LEU A 1 493 ? -19.592 29.562 -0.067 1.00 98.56 493 LEU A N 1
ATOM 3781 C CA . LEU A 1 493 ? -20.223 30.456 -1.045 1.00 98.56 493 LEU A CA 1
ATOM 3782 C C . LEU A 1 493 ? -20.610 29.745 -2.351 1.00 98.56 493 LEU A C 1
ATOM 3784 O O . LEU A 1 493 ? -21.551 30.172 -3.017 1.00 98.56 493 LEU A O 1
ATOM 3788 N N . ASN A 1 494 ? -19.900 28.675 -2.716 1.00 98.50 494 ASN A N 1
ATOM 3789 C CA . ASN A 1 494 ? -20.153 27.878 -3.918 1.00 98.50 494 ASN A CA 1
ATOM 3790 C C . ASN A 1 494 ? -20.541 26.419 -3.613 1.00 98.50 494 ASN A C 1
ATOM 3792 O O . ASN A 1 494 ? -20.693 25.635 -4.545 1.00 98.50 494 ASN A O 1
ATOM 3796 N N . THR A 1 495 ? -20.750 26.076 -2.342 1.00 98.88 495 THR A N 1
ATOM 3797 C CA . THR A 1 495 ? -20.983 24.699 -1.890 1.00 98.88 495 THR A CA 1
ATOM 3798 C C . THR A 1 495 ? -22.451 24.494 -1.549 1.00 98.88 495 THR A C 1
ATOM 3800 O O . THR A 1 495 ? -23.063 25.285 -0.824 1.00 98.88 495 THR A O 1
ATOM 3803 N N . ARG A 1 496 ? -23.042 23.398 -2.034 1.00 98.69 496 ARG A N 1
ATOM 3804 C CA . ARG A 1 496 ? -24.406 22.999 -1.652 1.00 98.69 496 ARG A CA 1
ATOM 3805 C C . ARG A 1 496 ? -24.338 21.787 -0.734 1.00 98.69 496 ARG A C 1
ATOM 3807 O O . ARG A 1 496 ? -24.633 20.682 -1.169 1.00 98.69 496 ARG A O 1
ATOM 3814 N N . LEU A 1 497 ? -24.067 22.024 0.551 1.00 98.56 497 LEU A N 1
ATOM 3815 C CA . LEU A 1 497 ? -23.841 20.984 1.572 1.00 98.56 497 LEU A CA 1
ATOM 3816 C C . LEU A 1 497 ? -24.813 19.799 1.490 1.00 98.56 497 LEU A C 1
ATOM 3818 O O . LEU A 1 497 ? -24.402 18.648 1.449 1.00 98.56 497 LEU A O 1
ATOM 3822 N N . ARG A 1 498 ? -26.126 20.067 1.419 1.00 98.38 498 ARG A N 1
ATOM 3823 C CA . ARG A 1 498 ? -27.124 18.991 1.321 1.00 98.38 498 ARG A CA 1
ATOM 3824 C C . ARG A 1 498 ? -26.981 18.173 0.036 1.00 98.38 498 ARG A C 1
ATOM 3826 O O . ARG A 1 498 ? -27.115 16.961 0.087 1.00 98.38 498 ARG A O 1
ATOM 3833 N N . ARG A 1 499 ? -26.742 18.834 -1.099 1.00 98.69 499 ARG A N 1
ATOM 3834 C CA . ARG A 1 499 ? -26.601 18.170 -2.399 1.00 98.69 499 ARG A CA 1
ATOM 3835 C C . ARG A 1 499 ? -25.373 17.265 -2.400 1.00 98.69 499 ARG A C 1
ATOM 3837 O O . ARG A 1 499 ? -25.495 16.123 -2.817 1.00 98.69 499 ARG A O 1
ATOM 3844 N N . GLU A 1 500 ? -24.249 17.768 -1.911 1.00 98.81 500 GLU A N 1
ATOM 3845 C CA . GLU A 1 500 ? -22.994 17.017 -1.847 1.00 98.81 500 GLU A CA 1
ATOM 3846 C C . GLU A 1 500 ? -23.085 15.843 -0.873 1.00 98.81 500 GLU A C 1
ATOM 3848 O O . GLU A 1 500 ? -22.676 14.739 -1.216 1.00 98.81 500 GLU A O 1
ATOM 3853 N N . ALA A 1 501 ? -23.746 16.024 0.275 1.00 98.62 501 ALA A N 1
ATOM 3854 C CA . ALA A 1 501 ? -24.053 14.923 1.185 1.00 98.62 501 ALA A CA 1
ATOM 3855 C C . ALA A 1 501 ? -24.946 13.849 0.530 1.00 98.62 501 ALA A C 1
ATOM 3857 O O . ALA A 1 501 ? -24.674 12.660 0.677 1.00 98.62 501 ALA A O 1
ATOM 3858 N N . ASP A 1 502 ? -25.984 14.250 -0.220 1.00 98.81 502 ASP A N 1
ATOM 3859 C CA . ASP A 1 502 ? -26.846 13.314 -0.959 1.00 98.81 502 ASP A CA 1
ATOM 3860 C C . ASP A 1 502 ? -26.045 12.558 -2.052 1.00 98.81 502 ASP A C 1
ATOM 3862 O O . ASP A 1 502 ? -26.287 11.373 -2.298 1.00 98.81 502 ASP A O 1
ATOM 3866 N N . GLN A 1 503 ? -25.078 13.219 -2.708 1.00 98.88 503 GLN A N 1
ATOM 3867 C CA . GLN A 1 503 ? -24.203 12.606 -3.718 1.00 98.88 503 GLN A CA 1
ATOM 3868 C C . GLN A 1 503 ? -23.214 11.615 -3.097 1.00 98.88 503 GLN A C 1
ATOM 3870 O O . GLN A 1 503 ? -23.130 10.481 -3.572 1.00 98.88 503 GLN A O 1
ATOM 3875 N N . LEU A 1 504 ? -22.525 12.004 -2.018 1.00 98.88 504 LEU A N 1
ATOM 3876 C CA . LEU A 1 504 ? -21.617 11.128 -1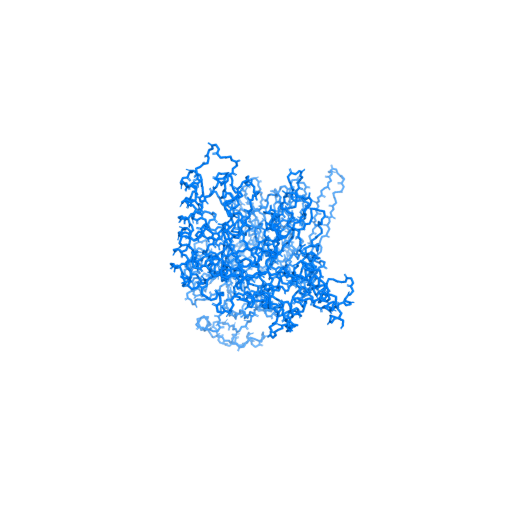.277 1.00 98.88 504 LEU A CA 1
ATOM 3877 C C . LEU A 1 504 ? -22.356 9.890 -0.763 1.00 98.88 504 LEU A C 1
ATOM 3879 O O . LEU A 1 504 ? -21.898 8.769 -0.964 1.00 98.88 504 LEU A O 1
ATOM 3883 N N . ALA A 1 505 ? -23.557 10.066 -0.204 1.00 98.88 505 ALA A N 1
ATOM 3884 C CA . ALA A 1 505 ? -24.389 8.949 0.231 1.00 98.88 505 ALA A CA 1
ATOM 3885 C C . ALA A 1 505 ? -24.728 8.007 -0.933 1.00 98.88 505 ALA A C 1
ATOM 3887 O O . ALA A 1 505 ? -24.594 6.790 -0.804 1.00 98.88 505 ALA A O 1
ATOM 3888 N N . ARG A 1 506 ? -25.125 8.544 -2.100 1.00 98.88 506 ARG A N 1
ATOM 3889 C CA . ARG A 1 506 ? -25.390 7.708 -3.283 1.00 98.88 506 ARG A CA 1
ATOM 3890 C C . ARG A 1 506 ? -24.138 6.966 -3.747 1.00 98.88 506 ARG A C 1
ATOM 3892 O O . ARG A 1 506 ? -24.251 5.813 -4.158 1.00 98.88 506 ARG A O 1
ATOM 3899 N N . PHE A 1 507 ? -22.977 7.609 -3.697 1.00 98.94 507 PHE A N 1
ATOM 3900 C CA . PHE A 1 507 ? -21.704 6.995 -4.056 1.00 98.94 507 PHE A CA 1
ATOM 3901 C C . PHE A 1 507 ? -21.373 5.814 -3.140 1.00 98.94 507 PHE A C 1
ATOM 3903 O O . PHE A 1 507 ? -21.090 4.726 -3.631 1.00 98.94 507 PHE A O 1
ATOM 3910 N N . LEU A 1 508 ? -21.502 5.985 -1.823 1.00 98.88 508 LEU A N 1
ATOM 3911 C CA . LEU A 1 508 ? -21.284 4.904 -0.859 1.00 98.88 508 LEU A CA 1
ATOM 3912 C C . LEU A 1 508 ? -22.275 3.749 -1.054 1.00 98.88 508 LEU A C 1
ATOM 3914 O O . LEU A 1 508 ? -21.861 2.593 -1.043 1.00 98.88 508 LEU A O 1
ATOM 3918 N N . HIS A 1 509 ? -23.550 4.039 -1.337 1.00 98.88 509 HIS A N 1
ATOM 3919 C CA . HIS A 1 509 ? -24.529 3.006 -1.707 1.00 98.88 509 HIS A CA 1
ATOM 3920 C C . HIS A 1 509 ? -24.102 2.223 -2.956 1.00 98.88 509 HIS A C 1
ATOM 3922 O O . HIS A 1 509 ? -24.180 1.001 -2.950 1.00 98.88 509 HIS A O 1
ATOM 3928 N N . LEU A 1 510 ? -23.584 2.883 -4.000 1.00 98.88 510 LEU A N 1
ATOM 3929 C CA . LEU A 1 510 ? -23.050 2.192 -5.186 1.00 98.88 510 LEU A CA 1
ATOM 3930 C C . LEU A 1 510 ? -21.870 1.271 -4.838 1.00 98.88 510 LEU A C 1
ATOM 3932 O O . LEU A 1 510 ? -21.758 0.177 -5.390 1.00 98.88 510 LEU A O 1
ATOM 3936 N N . VAL A 1 511 ? -20.997 1.700 -3.925 1.00 98.88 511 VAL A N 1
ATOM 3937 C CA . VAL A 1 511 ? -19.858 0.897 -3.459 1.00 98.88 511 VAL A CA 1
ATOM 3938 C C . VAL A 1 511 ? -20.328 -0.333 -2.679 1.00 98.88 511 VAL A C 1
ATOM 3940 O O . VAL A 1 511 ? -19.854 -1.438 -2.946 1.00 98.88 511 VAL A O 1
ATOM 3943 N N . VAL A 1 512 ? -21.294 -0.167 -1.771 1.00 98.88 512 VAL A N 1
ATOM 3944 C CA . VAL A 1 512 ? -21.926 -1.262 -1.012 1.00 98.88 512 VAL A CA 1
ATOM 3945 C C . VAL A 1 512 ? -22.636 -2.243 -1.949 1.00 98.88 512 VAL A C 1
ATOM 3947 O O . VAL A 1 512 ? -22.378 -3.446 -1.894 1.00 98.88 512 VAL A O 1
ATOM 3950 N N . GLU A 1 513 ? -23.478 -1.737 -2.858 1.00 98.81 513 GLU A N 1
ATOM 3951 C CA . GLU A 1 513 ? -24.169 -2.526 -3.887 1.00 98.81 513 GLU A CA 1
ATOM 3952 C C . GLU A 1 513 ? -23.165 -3.377 -4.681 1.00 98.81 513 GLU A C 1
ATOM 3954 O O . GLU A 1 513 ? -23.361 -4.583 -4.855 1.00 98.81 513 GLU A O 1
ATOM 3959 N N . TYR A 1 514 ? -22.058 -2.770 -5.119 1.00 98.88 514 TYR A N 1
ATOM 3960 C CA . TYR A 1 514 ? -21.041 -3.452 -5.911 1.00 98.88 514 TYR A CA 1
ATOM 3961 C C . TYR A 1 514 ? -20.246 -4.489 -5.107 1.00 98.88 514 TYR A C 1
ATOM 3963 O O . TYR A 1 514 ? -20.034 -5.597 -5.604 1.00 98.88 514 TYR A O 1
ATOM 3971 N N . LYS A 1 515 ? -19.857 -4.178 -3.859 1.00 98.38 515 LYS A N 1
ATOM 3972 C CA . LYS A 1 515 ? -19.227 -5.139 -2.935 1.00 98.38 515 LYS A CA 1
ATOM 3973 C C . LYS A 1 515 ? -20.059 -6.418 -2.838 1.00 98.38 515 LYS A C 1
ATOM 3975 O O . LYS A 1 515 ? -19.520 -7.512 -3.016 1.00 98.38 515 LYS A O 1
ATOM 3980 N N . HIS A 1 516 ? -21.363 -6.278 -2.593 1.00 98.56 516 HIS A N 1
ATOM 3981 C CA . HIS A 1 516 ? -22.283 -7.414 -2.489 1.00 98.56 516 HIS A CA 1
ATOM 3982 C C . HIS A 1 516 ? -22.435 -8.144 -3.824 1.00 98.56 516 HIS A C 1
ATOM 3984 O O . HIS A 1 516 ? -22.408 -9.373 -3.857 1.00 98.56 516 HIS A O 1
ATOM 3990 N N . GLN A 1 517 ? -22.520 -7.408 -4.936 1.00 98.62 517 GLN A N 1
ATOM 3991 C CA . GLN A 1 517 ? -22.630 -7.982 -6.279 1.00 98.62 517 GLN A CA 1
ATOM 3992 C C . GLN A 1 517 ? -21.452 -8.902 -6.633 1.00 98.62 517 GLN A C 1
ATOM 3994 O O . GLN A 1 517 ? -21.664 -9.954 -7.236 1.00 98.62 517 GLN A O 1
ATOM 3999 N N . ILE A 1 518 ? -20.220 -8.513 -6.293 1.00 98.31 518 ILE A N 1
ATOM 4000 C CA . ILE A 1 518 ? -19.023 -9.316 -6.591 1.00 98.31 518 ILE A CA 1
ATOM 4001 C C . ILE A 1 518 ? -18.676 -10.319 -5.487 1.00 98.31 518 ILE A C 1
ATOM 4003 O O . ILE A 1 518 ? -17.731 -11.089 -5.651 1.00 98.31 518 ILE A O 1
ATOM 4007 N N . GLY A 1 519 ? -19.406 -10.300 -4.370 1.00 98.25 519 GLY A N 1
ATOM 4008 C CA . GLY A 1 519 ? -19.141 -11.152 -3.215 1.00 98.25 519 GLY A CA 1
ATOM 4009 C C . GLY A 1 519 ? -17.837 -10.819 -2.488 1.00 98.25 519 GLY A C 1
ATOM 4010 O O . GLY A 1 519 ? -17.200 -11.731 -1.967 1.00 98.25 519 GLY A O 1
ATOM 4011 N N . PHE A 1 520 ? -17.418 -9.548 -2.458 1.00 98.31 520 PHE A N 1
ATOM 4012 C CA . PHE A 1 520 ? -16.218 -9.142 -1.722 1.00 98.31 520 PHE A CA 1
ATOM 4013 C C . PHE A 1 520 ? -16.461 -9.278 -0.205 1.00 98.31 520 PHE A C 1
ATOM 4015 O O . PHE A 1 520 ? -17.322 -8.578 0.336 1.00 98.31 520 PHE A O 1
ATOM 4022 N N . PRO A 1 521 ? -15.725 -10.158 0.504 1.00 96.06 521 PRO A N 1
ATOM 4023 C CA . PRO A 1 521 ? -16.019 -10.472 1.902 1.00 96.06 521 PRO A CA 1
ATOM 4024 C C . PRO A 1 521 ? -15.470 -9.435 2.893 1.00 96.06 521 PRO A C 1
ATOM 4026 O O . PRO A 1 521 ? -15.831 -9.472 4.068 1.00 96.06 521 PRO A O 1
ATOM 4029 N N . GLY A 1 522 ? -14.585 -8.536 2.449 1.00 95.56 522 GLY A N 1
ATOM 4030 C CA . GLY A 1 522 ? -13.934 -7.557 3.316 1.00 95.56 522 GLY A CA 1
ATOM 4031 C C . GLY A 1 522 ? -14.868 -6.449 3.810 1.00 95.56 522 GLY A C 1
ATOM 4032 O O . GLY A 1 522 ? -15.911 -6.161 3.212 1.00 95.56 522 GLY A O 1
ATOM 4033 N N . ALA A 1 523 ? -14.499 -5.801 4.917 1.00 97.50 523 ALA A N 1
ATOM 4034 C CA . ALA A 1 523 ? -15.238 -4.636 5.407 1.00 97.50 523 ALA A CA 1
ATOM 4035 C C . ALA A 1 523 ? -15.007 -3.413 4.500 1.00 97.50 523 ALA A C 1
ATOM 4037 O O . ALA A 1 523 ? -13.943 -3.280 3.895 1.00 97.50 523 ALA A O 1
ATOM 4038 N N . LEU A 1 524 ? -16.000 -2.524 4.410 1.00 98.75 524 LEU A N 1
ATOM 4039 C CA . LEU A 1 524 ? -15.817 -1.188 3.838 1.00 98.75 524 LEU A CA 1
ATOM 4040 C C . LEU A 1 524 ? -15.547 -0.225 4.985 1.00 98.75 524 LEU A C 1
ATOM 4042 O O . LEU A 1 524 ? -16.275 -0.258 5.978 1.00 98.75 524 LEU A O 1
ATOM 4046 N N . LEU A 1 525 ? -14.513 0.596 4.857 1.00 98.81 525 LEU A N 1
ATOM 4047 C CA . LEU A 1 525 ? -14.071 1.498 5.911 1.00 98.81 525 LEU A CA 1
ATOM 4048 C C . LEU A 1 525 ? -14.140 2.946 5.426 1.00 98.81 525 LEU A C 1
ATOM 4050 O O . LEU A 1 525 ? -13.651 3.236 4.338 1.00 98.81 525 LEU A O 1
ATOM 4054 N N . ILE A 1 526 ? -14.722 3.839 6.223 1.00 98.69 526 ILE A N 1
ATOM 4055 C CA . ILE A 1 526 ? -14.557 5.291 6.069 1.00 98.69 526 ILE A CA 1
ATOM 4056 C C . ILE A 1 526 ? -13.439 5.737 7.000 1.00 98.69 526 ILE A C 1
ATOM 4058 O O . ILE A 1 526 ? -13.388 5.294 8.146 1.00 98.69 526 ILE A O 1
ATOM 4062 N N . GLU A 1 527 ? -12.571 6.612 6.515 1.00 98.81 527 GLU A N 1
ATOM 4063 C CA . GLU A 1 527 ? -11.471 7.165 7.296 1.00 98.81 527 GLU A CA 1
ATOM 4064 C C . GLU A 1 527 ? -11.726 8.642 7.607 1.00 98.81 527 GLU A C 1
ATOM 4066 O O . GLU A 1 527 ? -11.646 9.466 6.698 1.00 98.81 527 GLU A O 1
ATOM 4071 N N . PRO A 1 528 ? -12.090 8.999 8.851 1.00 98.81 528 PRO A N 1
ATOM 4072 C CA . PRO A 1 528 ? -12.438 10.366 9.188 1.00 98.81 528 PRO A CA 1
ATOM 4073 C C . PRO A 1 528 ? -11.208 11.271 9.195 1.00 98.81 528 PRO A C 1
ATOM 4075 O O . PRO A 1 528 ? -10.148 10.890 9.693 1.00 98.81 528 PRO A O 1
ATOM 4078 N N . LYS A 1 529 ? -11.386 12.503 8.720 1.00 98.81 529 LYS A N 1
ATOM 4079 C CA . LYS A 1 529 ? -10.436 13.607 8.853 1.00 98.81 529 LYS A CA 1
ATOM 4080 C C . LYS A 1 529 ? -11.201 14.935 8.864 1.00 98.81 529 LYS A C 1
ATOM 4082 O O . LYS A 1 529 ? -12.117 15.116 8.064 1.00 98.81 529 LYS A O 1
ATOM 4087 N N . PRO A 1 530 ? -10.831 15.909 9.711 1.00 98.69 530 PRO A N 1
ATOM 4088 C CA . PRO A 1 530 ? -11.586 17.160 9.839 1.00 98.69 530 PRO A CA 1
ATOM 4089 C C . PRO A 1 530 ? -11.411 18.136 8.664 1.00 98.69 530 PRO A C 1
ATOM 4091 O O . PRO A 1 530 ? -12.305 18.936 8.364 1.00 98.69 530 PRO A O 1
ATOM 4094 N N . GLN A 1 531 ? -10.229 18.136 8.048 1.00 98.50 531 GLN A N 1
ATOM 4095 C CA . GLN A 1 531 ? -9.760 19.112 7.060 1.00 98.50 531 GLN A CA 1
ATOM 4096 C C . GLN A 1 531 ? -8.431 18.635 6.447 1.00 98.50 531 GLN A C 1
ATOM 4098 O O . GLN A 1 531 ? -7.919 17.597 6.841 1.00 98.50 531 GLN A O 1
ATOM 4103 N N . GLU A 1 532 ? -7.841 19.448 5.566 1.00 97.25 532 GLU A N 1
ATOM 4104 C CA . GLU A 1 532 ? -6.561 19.208 4.886 1.00 97.25 532 GLU A CA 1
ATOM 4105 C C . GLU A 1 532 ? -6.602 18.020 3.901 1.00 97.25 532 GLU A C 1
ATOM 4107 O O . GLU A 1 532 ? -6.555 16.861 4.303 1.00 97.25 532 GLU A O 1
ATOM 4112 N N . PRO A 1 533 ? -6.661 18.290 2.582 1.00 98.00 533 PRO A N 1
ATOM 4113 C CA . PRO A 1 533 ? -6.449 19.583 1.923 1.00 98.00 533 PRO A CA 1
ATOM 4114 C C . PRO A 1 533 ? -7.688 20.496 1.857 1.00 98.00 533 PRO A C 1
ATOM 4116 O O . PRO A 1 533 ? -7.568 21.648 1.445 1.00 98.00 533 PRO A O 1
ATOM 4119 N N . THR A 1 534 ? -8.878 20.015 2.223 1.00 98.56 534 THR A N 1
ATOM 4120 C CA . THR A 1 534 ? -10.091 20.853 2.257 1.00 98.56 534 THR A CA 1
ATOM 4121 C C . THR A 1 534 ? -10.071 21.810 3.455 1.00 98.56 534 THR A C 1
ATOM 4123 O O . THR A 1 534 ? -9.342 21.608 4.426 1.00 98.56 534 THR A O 1
ATOM 4126 N N . LYS A 1 535 ? -10.898 22.863 3.427 1.00 98.62 535 LYS A N 1
ATOM 4127 C CA . LYS A 1 535 ? -11.132 23.701 4.618 1.00 98.62 535 LYS A CA 1
ATOM 4128 C C . LYS A 1 535 ? -11.961 22.940 5.662 1.00 98.62 535 LYS A C 1
ATOM 4130 O O . LYS A 1 535 ? -11.806 23.170 6.856 1.00 98.62 535 LYS A O 1
ATOM 4135 N N . HIS A 1 536 ? -12.895 22.120 5.197 1.00 98.81 536 HIS A N 1
ATOM 4136 C CA . HIS A 1 536 ? -13.729 21.244 6.007 1.00 98.81 536 HIS A CA 1
ATOM 4137 C C . HIS A 1 536 ? -14.036 20.002 5.180 1.00 98.81 536 HIS A C 1
ATOM 4139 O O . HIS A 1 536 ? -14.593 20.126 4.084 1.00 98.81 536 HIS A O 1
ATOM 4145 N N . GLN A 1 537 ? -13.681 18.843 5.715 1.00 98.88 537 GLN A N 1
ATOM 4146 C CA . GLN A 1 537 ? -13.993 17.539 5.147 1.00 98.88 537 GLN A CA 1
ATOM 4147 C C . GLN A 1 537 ? -15.255 16.989 5.827 1.00 98.88 537 GLN A C 1
ATOM 4149 O O . GLN A 1 537 ? -15.494 17.246 7.010 1.00 98.88 537 GLN A O 1
ATOM 4154 N N . TYR A 1 538 ? -16.129 16.338 5.052 1.00 98.69 538 TYR A N 1
ATOM 4155 C CA . TYR A 1 538 ? -17.471 15.970 5.523 1.00 98.69 538 TYR A CA 1
ATOM 4156 C C . TYR A 1 538 ? -17.453 14.856 6.572 1.00 98.69 538 TYR A C 1
ATOM 4158 O O . TYR A 1 538 ? -18.227 14.877 7.529 1.00 98.69 538 TYR A O 1
ATOM 4166 N N . ASP A 1 539 ? -16.557 13.899 6.395 1.00 98.19 539 ASP A N 1
ATOM 4167 C CA . ASP A 1 539 ? -16.198 12.818 7.303 1.00 98.19 539 ASP A CA 1
ATOM 4168 C C . ASP A 1 539 ? -15.289 13.333 8.433 1.00 98.19 539 ASP A C 1
ATOM 4170 O O . ASP A 1 539 ? -14.169 12.880 8.604 1.00 98.19 539 ASP A O 1
ATOM 4174 N N . TYR A 1 540 ? -15.783 14.310 9.202 1.00 98.75 540 TYR A N 1
ATOM 4175 C CA . TYR A 1 540 ? -14.976 15.121 10.125 1.00 98.75 540 TYR A CA 1
ATOM 4176 C C . TYR A 1 540 ? -14.323 14.339 11.283 1.00 98.75 540 TYR A C 1
ATOM 4178 O O . TYR A 1 540 ? -13.148 14.535 11.581 1.00 98.75 540 TYR A O 1
ATOM 4186 N N . ASP A 1 541 ? -15.103 13.489 11.953 1.00 98.88 541 ASP A N 1
ATOM 4187 C CA . ASP A 1 541 ? -14.716 12.632 13.082 1.00 98.88 541 ASP A CA 1
ATOM 4188 C C . ASP A 1 541 ? -15.650 11.404 13.150 1.00 98.88 541 ASP A C 1
ATOM 4190 O O . ASP A 1 541 ? -16.616 11.297 12.379 1.00 98.88 541 ASP A O 1
ATOM 4194 N N . CYS A 1 542 ? -15.396 10.470 14.070 1.00 98.81 542 CYS A N 1
ATOM 4195 C CA . CYS A 1 542 ? -16.181 9.243 14.215 1.00 98.81 542 CYS A CA 1
ATOM 4196 C C . CYS A 1 542 ? -17.673 9.515 14.441 1.00 98.81 542 CYS A C 1
ATOM 4198 O O . CYS A 1 542 ? -18.520 8.832 13.861 1.00 98.81 542 CYS A O 1
ATOM 4200 N N . ALA A 1 543 ? -18.016 10.507 15.266 1.00 98.81 543 ALA A N 1
ATOM 4201 C CA . ALA A 1 543 ? -19.407 10.834 15.573 1.00 98.81 543 ALA A CA 1
ATOM 4202 C C . ALA A 1 543 ? -20.139 11.440 14.364 1.00 98.81 543 ALA A C 1
ATOM 4204 O O . ALA A 1 543 ? -21.302 11.116 14.107 1.00 98.81 543 ALA A O 1
ATOM 4205 N N . THR A 1 544 ? -19.454 12.282 13.592 1.00 98.81 544 THR A N 1
ATOM 4206 C CA . THR A 1 544 ? -19.977 12.894 12.366 1.00 98.81 544 THR A CA 1
ATOM 4207 C C . THR A 1 544 ? -20.211 11.839 11.292 1.00 98.81 544 THR A C 1
ATOM 4209 O O . THR A 1 544 ? -21.292 11.803 10.695 1.00 98.81 544 THR A O 1
ATOM 4212 N N . VAL A 1 545 ? -19.247 10.932 11.096 1.00 98.75 545 VAL A N 1
ATOM 4213 C CA . VAL A 1 545 ? -19.394 9.793 10.181 1.00 98.75 545 VAL A CA 1
ATOM 4214 C C . VAL A 1 545 ? -20.547 8.899 10.627 1.00 98.75 545 VAL A C 1
ATOM 4216 O O . VAL A 1 545 ? -21.417 8.588 9.817 1.00 98.75 545 VAL A O 1
ATOM 4219 N N . HIS A 1 546 ? -20.634 8.552 11.913 1.00 98.62 546 HIS A N 1
ATOM 4220 C CA . HIS A 1 546 ? -21.729 7.735 12.437 1.00 98.62 546 HIS A CA 1
ATOM 4221 C C . HIS A 1 546 ? -23.104 8.372 12.178 1.00 98.62 546 HIS A C 1
ATOM 4223 O O . HIS A 1 546 ? -24.001 7.711 11.653 1.00 98.62 546 HIS A O 1
ATOM 4229 N N . GLY A 1 547 ? -23.264 9.669 12.458 1.00 98.75 547 GLY A N 1
ATOM 4230 C CA . GLY A 1 547 ? -24.511 10.390 12.185 1.00 98.75 547 GLY A CA 1
ATOM 4231 C C . GLY A 1 547 ? -24.854 10.475 10.693 1.00 98.75 547 GLY A C 1
ATOM 4232 O O . GLY A 1 547 ? -26.028 10.425 10.320 1.00 98.75 547 GLY A O 1
ATOM 4233 N N . PHE A 1 548 ? -23.847 10.576 9.821 1.00 98.75 548 PHE A N 1
ATOM 4234 C CA . PHE A 1 548 ? -24.042 10.512 8.373 1.00 98.75 548 PHE A CA 1
ATOM 4235 C C . PHE A 1 548 ? -24.529 9.124 7.935 1.00 98.75 548 PHE A C 1
ATOM 4237 O O . PHE A 1 548 ? -25.510 9.024 7.193 1.00 98.75 548 PHE A O 1
ATOM 4244 N N . LEU A 1 549 ? -23.876 8.060 8.412 1.00 98.50 549 LEU A N 1
ATOM 4245 C CA . LEU A 1 549 ? -24.238 6.680 8.089 1.00 98.50 549 LEU A CA 1
ATOM 4246 C C . LEU A 1 549 ? -25.658 6.346 8.561 1.00 98.50 549 LEU A C 1
ATOM 4248 O O . LEU A 1 549 ? -26.426 5.777 7.784 1.00 98.50 549 LEU A O 1
ATOM 4252 N N . ASP A 1 550 ? -26.040 6.769 9.768 1.00 98.44 550 ASP A N 1
ATOM 4253 C CA . ASP A 1 550 ? -27.395 6.585 10.300 1.00 98.44 550 ASP A CA 1
ATOM 4254 C C . ASP A 1 550 ? -28.438 7.296 9.429 1.00 98.44 550 ASP A C 1
ATOM 4256 O O . ASP A 1 550 ? -29.386 6.682 8.931 1.00 98.44 550 ASP A O 1
ATOM 4260 N N . ARG A 1 551 ? -28.201 8.579 9.126 1.00 98.44 551 ARG A N 1
ATOM 4261 C CA . ARG A 1 551 ? -29.102 9.395 8.302 1.00 98.44 551 ARG A CA 1
ATOM 4262 C C . ARG A 1 551 ? -29.377 8.792 6.922 1.00 98.44 551 ARG A C 1
ATOM 4264 O O . ARG A 1 551 ? -30.482 8.968 6.402 1.00 98.44 551 ARG A O 1
ATOM 4271 N N . TYR A 1 552 ? -28.384 8.153 6.305 1.00 98.62 552 TYR A N 1
ATOM 4272 C CA . TYR A 1 552 ? -28.489 7.605 4.948 1.00 98.62 552 TYR A CA 1
ATOM 4273 C C . TYR A 1 552 ? -28.661 6.080 4.899 1.00 98.62 552 TYR A C 1
ATOM 4275 O O . TYR A 1 552 ? -28.644 5.512 3.804 1.00 98.62 552 TYR A O 1
ATOM 4283 N N . GLY A 1 553 ? -28.876 5.426 6.048 1.00 98.19 553 GLY A N 1
ATOM 4284 C CA . GLY A 1 553 ? -29.140 3.988 6.127 1.00 98.19 553 GLY A CA 1
ATOM 4285 C C . GLY A 1 553 ? -27.950 3.121 5.708 1.00 98.19 553 GLY A C 1
ATOM 4286 O O . GLY A 1 553 ? -28.138 2.128 5.014 1.00 98.19 553 GLY A O 1
ATOM 4287 N N . LEU A 1 554 ? -26.737 3.528 6.084 1.00 98.38 554 LEU A N 1
ATOM 4288 C CA . LEU A 1 554 ? -25.474 2.833 5.802 1.00 98.38 554 LEU A CA 1
ATOM 4289 C C . LEU A 1 554 ? -24.831 2.226 7.066 1.00 98.38 554 LEU A C 1
ATOM 4291 O O . LEU A 1 554 ? -23.801 1.554 6.974 1.00 98.38 554 LEU A O 1
ATOM 4295 N N . THR A 1 555 ? -25.423 2.439 8.246 1.00 96.38 555 THR A N 1
ATOM 4296 C CA . THR A 1 555 ? -24.987 1.805 9.499 1.00 96.38 555 THR A CA 1
ATOM 4297 C C . THR A 1 555 ? -25.018 0.282 9.365 1.00 96.38 555 THR A C 1
ATOM 4299 O O . THR A 1 555 ? -26.023 -0.293 8.951 1.00 96.38 555 THR A O 1
ATOM 4302 N N . GLY A 1 556 ? -23.911 -0.374 9.718 1.00 94.50 556 GLY A N 1
ATOM 4303 C CA . GLY A 1 556 ? -23.732 -1.824 9.590 1.00 94.50 556 GLY A CA 1
ATOM 4304 C C . GLY A 1 556 ? -23.136 -2.286 8.254 1.00 94.50 556 GLY A C 1
ATOM 4305 O O . GLY A 1 556 ? -22.645 -3.410 8.182 1.00 94.50 556 GLY A O 1
ATOM 4306 N N . GLU A 1 557 ? -23.112 -1.434 7.225 1.00 97.69 557 GLU A N 1
ATOM 4307 C CA . GLU A 1 557 ? -22.442 -1.723 5.944 1.00 97.69 557 GLU A CA 1
ATOM 4308 C C . GLU A 1 557 ? -21.007 -1.180 5.897 1.00 97.69 557 GLU A C 1
ATOM 4310 O O . GLU A 1 557 ? -20.125 -1.791 5.282 1.00 97.69 557 GLU A O 1
ATOM 4315 N N . LEU A 1 558 ? -20.771 -0.046 6.568 1.00 98.25 558 LEU A N 1
ATOM 4316 C CA . LEU A 1 558 ? -19.463 0.591 6.692 1.00 98.25 558 LEU A CA 1
ATOM 4317 C C . LEU A 1 558 ? -19.027 0.678 8.157 1.00 98.25 558 LEU A C 1
ATOM 4319 O O . LEU A 1 558 ? -19.836 0.939 9.048 1.00 98.25 558 LEU A O 1
ATOM 4323 N N . LEU A 1 559 ? -17.732 0.467 8.375 1.00 98.50 559 LEU A N 1
ATOM 4324 C CA . LEU A 1 559 ? -17.035 0.673 9.643 1.00 98.50 559 LEU A CA 1
ATOM 4325 C C . LEU A 1 559 ? -16.040 1.832 9.487 1.00 98.50 559 LEU A C 1
ATOM 4327 O O . LEU A 1 559 ? -15.943 2.438 8.420 1.00 98.50 559 LEU A O 1
ATOM 4331 N N . ILE A 1 560 ? -15.297 2.142 10.544 1.00 98.56 560 ILE A N 1
ATOM 4332 C CA . ILE A 1 560 ? -14.369 3.271 10.582 1.00 98.56 560 ILE A CA 1
ATOM 4333 C C . ILE A 1 560 ? -12.916 2.783 10.648 1.00 98.56 560 ILE A C 1
ATOM 4335 O O . ILE A 1 560 ? -12.577 1.908 11.452 1.00 98.56 560 ILE A O 1
ATOM 4339 N N . ASN A 1 561 ? -12.067 3.352 9.790 1.00 98.88 561 ASN A N 1
ATOM 4340 C CA . ASN A 1 561 ? -10.612 3.335 9.921 1.00 98.88 561 ASN A CA 1
ATOM 4341 C C . ASN A 1 561 ? -10.193 4.609 10.664 1.00 98.88 561 ASN A C 1
ATOM 4343 O O . ASN A 1 561 ? -10.510 5.698 10.202 1.00 98.88 561 ASN A O 1
ATOM 4347 N N . ILE A 1 562 ? -9.578 4.497 11.838 1.00 98.88 562 ILE A N 1
ATOM 4348 C CA . ILE A 1 562 ? -9.287 5.668 12.680 1.00 98.88 562 ILE A CA 1
ATOM 4349 C C . ILE A 1 562 ? -7.796 5.954 12.635 1.00 98.88 562 ILE A C 1
ATOM 4351 O O . ILE A 1 562 ? -6.996 5.077 12.957 1.00 98.88 562 ILE A O 1
ATOM 4355 N N . GLU A 1 563 ? -7.441 7.196 12.335 1.00 98.88 563 GLU A N 1
ATOM 4356 C CA . GLU A 1 563 ? -6.062 7.660 12.363 1.00 98.88 563 GLU A CA 1
ATOM 4357 C C . GLU A 1 563 ? -5.803 8.599 13.550 1.00 98.88 563 GLU A C 1
ATOM 4359 O O . GLU A 1 563 ? -6.608 9.479 13.873 1.00 98.88 563 GLU A O 1
ATOM 4364 N N . ALA A 1 564 ? -4.657 8.427 14.211 1.00 98.62 564 ALA A N 1
ATOM 4365 C CA . ALA A 1 564 ? -4.294 9.214 15.385 1.00 98.62 564 ALA A CA 1
ATOM 4366 C C . ALA A 1 564 ? -4.082 10.707 15.075 1.00 98.62 564 ALA A C 1
ATOM 4368 O O . ALA A 1 564 ? -4.535 11.572 15.838 1.00 98.62 564 ALA A O 1
ATOM 4369 N N . ASN A 1 565 ? -3.395 11.037 13.976 1.00 98.69 565 ASN A N 1
ATOM 4370 C CA . ASN A 1 565 ? -3.163 12.430 13.603 1.00 98.69 565 ASN A CA 1
ATOM 4371 C C . ASN A 1 565 ? -4.477 13.107 13.178 1.00 98.69 565 ASN A C 1
ATOM 4373 O O . ASN A 1 565 ? -4.739 14.224 13.629 1.00 98.69 565 ASN A O 1
ATOM 4377 N N . HIS A 1 566 ? -5.353 12.419 12.439 1.00 98.81 566 HIS A N 1
ATOM 4378 C CA . HIS A 1 566 ? -6.685 12.933 12.099 1.00 98.81 566 HIS A CA 1
ATOM 4379 C C . HIS A 1 566 ? -7.554 13.203 13.339 1.00 98.81 566 HIS A C 1
ATOM 4381 O O . HIS A 1 566 ? -8.160 14.273 13.445 1.00 98.81 566 HIS A O 1
ATOM 4387 N N . ALA A 1 567 ? -7.564 12.284 14.312 1.00 98.75 567 ALA A N 1
ATOM 4388 C CA . ALA A 1 567 ? -8.300 12.449 15.568 1.00 98.75 567 ALA A CA 1
ATOM 4389 C C . ALA A 1 567 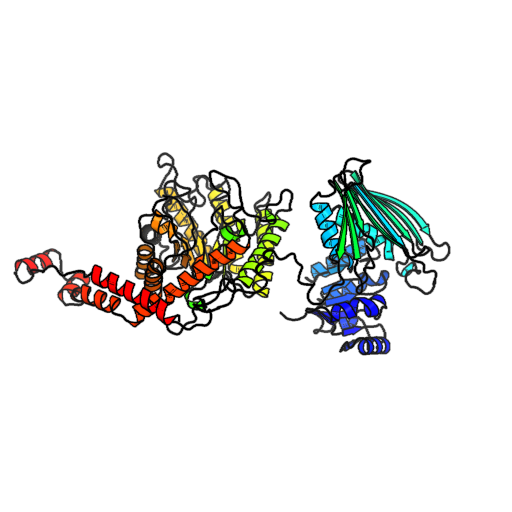? -7.860 13.714 16.325 1.00 98.75 567 ALA A C 1
ATOM 4391 O O . ALA A 1 567 ? -8.685 14.537 16.731 1.00 98.75 567 ALA A O 1
ATOM 4392 N N . THR A 1 568 ? -6.546 13.901 16.470 1.00 98.44 568 THR A N 1
ATOM 4393 C CA . THR A 1 568 ? -5.984 15.067 17.171 1.00 98.44 568 THR A CA 1
ATOM 4394 C C . THR A 1 568 ? -6.180 16.371 16.409 1.00 98.44 568 THR A C 1
ATOM 4396 O O . THR A 1 568 ? -6.463 17.398 17.029 1.00 98.44 568 THR A O 1
ATOM 4399 N N . LEU A 1 569 ? -6.143 16.334 15.076 1.00 98.50 569 LEU A N 1
ATOM 4400 C CA . LEU A 1 569 ? -6.453 17.487 14.233 1.00 98.50 569 LEU A CA 1
ATOM 4401 C C . LEU A 1 569 ? -7.923 17.923 14.370 1.00 98.50 569 LEU A C 1
ATOM 4403 O O . LEU A 1 569 ? -8.225 19.110 14.238 1.00 98.50 569 LEU A O 1
ATOM 4407 N N . ALA A 1 570 ? -8.832 16.991 14.685 1.00 98.44 570 ALA A N 1
ATOM 4408 C CA . ALA A 1 570 ? -10.252 17.272 14.931 1.00 98.44 570 ALA A CA 1
ATOM 4409 C C . ALA A 1 570 ? -10.516 17.833 16.342 1.00 98.44 570 ALA A C 1
ATOM 4411 O O . ALA A 1 570 ? -11.640 18.219 16.662 1.00 98.44 570 ALA A O 1
ATOM 4412 N N . GLY A 1 571 ? -9.480 17.913 17.186 1.00 98.12 571 GLY A N 1
ATOM 4413 C CA . GLY A 1 571 ? -9.581 18.351 18.576 1.00 98.12 571 GLY A CA 1
ATOM 4414 C C . GLY A 1 571 ? -9.913 17.232 19.568 1.00 98.12 571 GLY A C 1
ATOM 4415 O O . GLY A 1 571 ? -10.220 17.531 20.724 1.00 98.12 571 GLY A O 1
ATOM 4416 N N . HIS A 1 572 ? -9.822 15.967 19.149 1.00 98.62 572 HIS A N 1
ATOM 4417 C CA . HIS A 1 572 ? -10.091 14.793 19.983 1.00 98.62 572 HIS A CA 1
ATOM 4418 C C . HIS A 1 572 ? -8.800 14.064 20.358 1.00 98.62 572 HIS A C 1
ATOM 4420 O O . HIS A 1 572 ? -7.791 14.145 19.666 1.00 98.62 572 HIS A O 1
ATOM 4426 N N . SER A 1 573 ? -8.802 13.309 21.458 1.00 98.56 573 SER A N 1
ATOM 4427 C CA . SER A 1 573 ? -7.718 12.347 21.681 1.00 98.56 573 SER A CA 1
ATOM 4428 C C . SER A 1 573 ? -7.930 11.119 20.799 1.00 98.56 573 SER A C 1
ATOM 4430 O O . SER A 1 573 ? -9.064 10.723 20.531 1.00 98.56 573 SER A O 1
ATOM 4432 N N . PHE A 1 574 ? -6.848 10.447 20.410 1.00 98.69 574 PHE A N 1
ATOM 4433 C CA . PHE A 1 574 ? -6.971 9.185 19.683 1.00 98.69 574 PHE A CA 1
ATOM 4434 C C . PHE A 1 574 ? -7.728 8.119 20.504 1.00 98.69 574 PHE A C 1
ATOM 4436 O O . PHE A 1 574 ? -8.554 7.377 19.977 1.00 98.69 574 PHE A O 1
ATOM 4443 N N . HIS A 1 575 ? -7.530 8.109 21.829 1.00 98.56 575 HIS A N 1
ATOM 4444 C CA . HIS A 1 575 ? -8.294 7.263 22.755 1.00 98.56 575 HIS A CA 1
ATOM 4445 C C . HIS A 1 575 ? -9.808 7.520 22.678 1.00 98.56 575 HIS A C 1
ATOM 4447 O O . HIS A 1 575 ? -10.574 6.559 22.694 1.00 98.56 575 HIS A O 1
ATOM 4453 N N . HIS A 1 576 ? -10.243 8.780 22.551 1.00 98.81 576 HIS A N 1
ATOM 4454 C CA . HIS A 1 576 ? -11.661 9.132 22.435 1.00 98.81 576 HIS A CA 1
ATOM 4455 C C . HIS A 1 576 ? -12.310 8.511 21.197 1.00 98.81 576 HIS A C 1
ATOM 4457 O O . HIS A 1 576 ? -13.319 7.822 21.329 1.00 98.81 576 HIS A O 1
ATOM 4463 N N . GLU A 1 577 ? -11.719 8.729 20.021 1.00 98.88 577 GLU A N 1
ATOM 4464 C CA . GLU A 1 577 ? -12.275 8.259 18.747 1.00 98.88 577 GLU A CA 1
ATOM 4465 C C . GLU A 1 577 ? -12.399 6.730 18.725 1.00 98.88 577 GLU A C 1
ATOM 4467 O O . GLU A 1 577 ? -13.434 6.181 18.342 1.00 98.88 577 GLU A O 1
ATOM 4472 N N . VAL A 1 578 ? -11.382 6.029 19.238 1.00 98.81 578 VAL A N 1
ATOM 4473 C CA . VAL A 1 578 ? -11.400 4.563 19.337 1.00 98.81 578 VAL A CA 1
ATOM 4474 C C . VAL A 1 578 ? -12.448 4.081 20.339 1.00 98.81 578 VAL A C 1
ATOM 4476 O O . VAL A 1 578 ? -13.222 3.180 20.014 1.00 98.81 578 VAL A O 1
ATOM 4479 N N . ALA A 1 579 ? -12.531 4.686 21.530 1.00 98.69 579 ALA A N 1
ATOM 4480 C CA . ALA A 1 579 ? -13.552 4.335 22.519 1.00 98.69 579 ALA A CA 1
ATOM 4481 C C . ALA A 1 579 ? -14.971 4.540 21.964 1.00 98.69 579 ALA A C 1
ATOM 4483 O O . ALA A 1 579 ? -15.824 3.662 22.108 1.00 98.69 579 ALA A O 1
ATOM 4484 N N . TYR A 1 580 ? -15.207 5.666 21.280 1.00 98.81 580 TYR A N 1
ATOM 4485 C CA . TYR A 1 580 ? -16.486 5.974 20.647 1.00 98.81 580 TYR A CA 1
ATOM 4486 C C . TYR A 1 580 ? -16.853 4.924 19.595 1.00 98.81 580 TYR A C 1
ATOM 4488 O O . TYR A 1 580 ? -17.965 4.393 19.619 1.00 98.81 580 TYR A O 1
ATOM 4496 N N . ALA A 1 581 ? -15.930 4.596 18.687 1.00 98.56 581 ALA A N 1
ATOM 4497 C CA . ALA A 1 581 ? -16.193 3.639 17.620 1.00 98.56 581 ALA A CA 1
ATOM 4498 C C . ALA A 1 581 ? -16.461 2.220 18.150 1.00 98.56 581 ALA A C 1
ATOM 4500 O O . ALA A 1 581 ? -17.335 1.527 17.623 1.00 98.56 581 ALA A O 1
ATOM 4501 N N . ILE A 1 582 ? -15.750 1.798 19.204 1.00 98.31 582 ILE A N 1
ATOM 4502 C CA . ILE A 1 582 ? -15.967 0.508 19.874 1.00 98.31 582 ILE A CA 1
ATOM 4503 C C . ILE A 1 582 ? -17.352 0.464 20.529 1.00 98.31 582 ILE A C 1
ATOM 4505 O O . ILE A 1 582 ? -18.124 -0.453 20.250 1.00 98.31 582 ILE A O 1
ATOM 4509 N N . ASP A 1 583 ? -17.702 1.463 21.346 1.00 97.81 583 ASP A N 1
ATOM 4510 C CA . ASP A 1 583 ? -18.974 1.472 22.087 1.00 97.81 583 ASP A CA 1
ATOM 4511 C C . ASP A 1 583 ? -20.203 1.630 21.171 1.00 97.81 583 ASP A C 1
ATOM 4513 O O . ASP A 1 583 ? -21.302 1.219 21.542 1.00 97.81 583 ASP A O 1
ATOM 4517 N N . ASN A 1 584 ? -20.024 2.175 19.963 1.00 98.06 584 ASN A N 1
ATOM 4518 C CA . ASN A 1 584 ? -21.080 2.283 18.950 1.00 98.06 584 ASN A CA 1
ATOM 4519 C C . ASN A 1 584 ? -21.050 1.153 17.903 1.00 98.06 584 ASN A C 1
ATOM 4521 O O . ASN A 1 584 ? -21.874 1.151 16.992 1.00 98.06 584 ASN A O 1
ATOM 4525 N N . GLY A 1 585 ? -20.134 0.183 18.012 1.00 97.00 585 GLY A N 1
ATOM 4526 C CA . GLY A 1 585 ? -20.082 -0.975 17.110 1.00 97.00 585 GLY A CA 1
ATOM 4527 C C . GLY A 1 585 ? -19.702 -0.646 15.661 1.00 97.00 585 GLY A C 1
ATOM 4528 O O . GLY A 1 585 ? -20.070 -1.387 14.752 1.00 97.00 585 GLY A O 1
ATOM 4529 N N . ILE A 1 586 ? -18.974 0.451 15.443 1.00 97.69 586 ILE A N 1
ATOM 4530 C CA . ILE A 1 586 ? -18.541 0.934 14.119 1.00 97.69 586 ILE A CA 1
ATOM 4531 C C . ILE A 1 586 ? -17.017 0.867 13.932 1.00 97.69 586 ILE A C 1
ATOM 4533 O O . ILE A 1 586 ? -16.494 1.341 12.929 1.00 97.69 586 ILE A O 1
ATOM 4537 N N . PHE A 1 587 ? -16.285 0.283 14.881 1.00 98.56 587 PHE A N 1
ATOM 4538 C CA . PHE A 1 587 ? -14.833 0.117 14.805 1.00 98.56 587 PHE A CA 1
ATOM 4539 C C . PHE A 1 587 ? -14.412 -0.879 13.712 1.00 98.56 587 PHE A C 1
ATOM 4541 O O . PHE A 1 587 ? -14.895 -2.012 13.679 1.00 98.56 587 PHE A O 1
ATOM 4548 N N . GLY A 1 588 ? -13.485 -0.473 12.838 1.00 98.38 588 GLY A N 1
ATOM 4549 C CA . GLY A 1 588 ? -12.969 -1.299 11.746 1.00 98.38 588 GLY A CA 1
ATOM 4550 C C . GLY A 1 588 ? -11.466 -1.566 11.830 1.00 98.38 588 GLY A C 1
ATOM 4551 O O . GLY A 1 588 ? -11.051 -2.719 11.981 1.00 98.38 588 GLY A O 1
ATOM 4552 N N . SER A 1 589 ? -10.653 -0.515 11.693 1.00 98.81 589 SER A N 1
ATOM 4553 C CA . SER A 1 589 ? -9.185 -0.589 11.595 1.00 98.81 589 SER A CA 1
ATOM 4554 C C . SER A 1 589 ? -8.521 0.675 12.159 1.00 98.81 589 SER A C 1
ATOM 4556 O O . SER A 1 589 ? -9.220 1.620 12.525 1.00 98.81 589 SER A O 1
ATOM 4558 N N . ILE A 1 590 ? -7.189 0.667 12.264 1.00 98.81 590 ILE A N 1
ATOM 4559 C CA . ILE A 1 590 ? -6.386 1.804 12.715 1.00 98.81 590 ILE A CA 1
ATOM 4560 C C . ILE A 1 590 ? -5.296 2.153 11.697 1.00 98.81 590 ILE A C 1
ATOM 4562 O O . ILE A 1 590 ? -4.556 1.265 11.261 1.00 98.81 590 ILE A O 1
ATOM 4566 N N . ASP A 1 591 ? -5.102 3.452 11.486 1.00 98.88 591 ASP A N 1
ATOM 4567 C CA . ASP A 1 591 ? -3.844 4.016 11.011 1.00 98.88 591 ASP A CA 1
ATOM 4568 C C . ASP A 1 591 ? -3.008 4.536 12.191 1.00 98.88 591 ASP A C 1
ATOM 4570 O O . ASP A 1 591 ? -3.379 5.427 12.959 1.00 98.88 591 ASP A O 1
ATOM 4574 N N . ALA A 1 592 ? -1.875 3.870 12.396 1.00 98.31 592 ALA A N 1
ATOM 4575 C CA . ALA A 1 592 ? -0.970 4.035 13.517 1.00 98.31 592 ALA A CA 1
ATOM 4576 C C . ALA A 1 592 ? 0.103 5.071 13.191 1.00 98.31 592 ALA A C 1
ATOM 4578 O O . ALA A 1 592 ? 1.187 4.741 12.701 1.00 98.31 592 ALA A O 1
ATOM 4579 N N . ASN A 1 593 ? -0.180 6.319 13.534 1.00 98.56 593 ASN A N 1
ATOM 4580 C CA . ASN A 1 593 ? 0.768 7.420 13.458 1.00 98.56 593 ASN A CA 1
ATOM 4581 C C . ASN A 1 593 ? 0.632 8.336 14.686 1.00 98.56 593 ASN A C 1
ATOM 4583 O O . ASN A 1 593 ? 0.117 7.929 15.731 1.00 98.56 593 ASN A O 1
ATOM 4587 N N . ARG A 1 594 ? 1.164 9.552 14.597 1.00 98.38 594 ARG A N 1
ATOM 4588 C CA . ARG A 1 594 ? 0.926 10.638 15.541 1.00 98.38 594 ARG A CA 1
ATOM 4589 C C . ARG A 1 594 ? 1.046 11.981 14.828 1.00 98.38 594 ARG A C 1
ATOM 4591 O O . ARG A 1 594 ? 1.862 12.139 13.916 1.00 98.38 594 ARG A O 1
ATOM 4598 N N . GLY A 1 595 ? 0.317 12.952 15.362 1.00 97.75 595 GLY A N 1
ATOM 4599 C CA . GLY A 1 595 ? 0.516 14.363 15.070 1.00 97.75 595 GLY A CA 1
ATOM 4600 C C . GLY A 1 595 ? 1.598 15.029 15.896 1.00 97.75 595 GLY A C 1
ATOM 4601 O O . GLY A 1 595 ? 2.301 14.416 16.703 1.00 97.75 595 GLY A O 1
ATOM 4602 N N . ASP A 1 596 ? 1.696 16.334 15.693 1.00 97.62 596 ASP A N 1
ATOM 4603 C CA . ASP A 1 596 ? 2.413 17.248 16.563 1.00 97.62 596 ASP A CA 1
ATOM 4604 C C . ASP A 1 596 ? 1.409 18.293 17.052 1.00 97.62 596 ASP A C 1
ATOM 4606 O O . ASP A 1 596 ? 0.895 19.087 16.273 1.00 97.62 596 ASP A O 1
ATOM 4610 N N . ALA A 1 597 ? 1.102 18.298 18.349 1.00 93.62 597 ALA A N 1
ATOM 4611 C CA . ALA A 1 597 ? 0.061 19.167 18.902 1.00 93.62 597 ALA A CA 1
ATOM 4612 C C . ALA A 1 597 ? 0.385 20.674 18.802 1.00 93.62 597 ALA A C 1
ATOM 4614 O O . ALA A 1 597 ? -0.460 21.512 19.123 1.00 93.62 597 ALA A O 1
ATOM 4615 N N . GLN A 1 598 ? 1.608 21.047 18.412 1.00 98.12 598 GLN A N 1
ATOM 4616 C CA . GLN A 1 598 ? 2.008 22.429 18.149 1.00 98.12 598 GLN A CA 1
ATOM 4617 C C . GLN A 1 598 ? 1.929 22.780 16.652 1.00 98.12 598 GLN A C 1
ATOM 4619 O O . GLN A 1 598 ? 2.085 23.950 16.296 1.00 98.12 598 GLN A O 1
ATOM 4624 N N . SER A 1 599 ? 1.641 21.800 15.792 1.00 97.38 599 SER A N 1
ATOM 4625 C CA . SER A 1 599 ? 1.544 21.922 14.339 1.00 97.38 599 SER A CA 1
ATOM 4626 C C . SER A 1 599 ? 0.131 21.558 13.880 1.00 97.38 599 SER A C 1
ATOM 4628 O O . SER A 1 599 ? -0.290 20.412 13.951 1.00 97.38 599 SER A O 1
ATOM 4630 N N . GLY A 1 600 ? -0.634 22.547 13.415 1.00 97.06 600 GLY A N 1
ATOM 4631 C CA . GLY A 1 600 ? -2.042 22.372 13.022 1.00 97.06 600 GLY A CA 1
ATOM 4632 C C . GLY A 1 600 ? -2.257 21.730 11.646 1.00 97.06 600 GLY A C 1
ATOM 4633 O O . GLY A 1 600 ? -3.152 22.171 10.926 1.00 97.06 600 GLY A O 1
ATOM 4634 N N . TRP A 1 601 ? -1.412 20.774 11.269 1.00 97.81 601 TRP A N 1
ATOM 4635 C CA . TRP A 1 601 ? -1.469 20.024 10.015 1.00 97.81 601 TRP A CA 1
ATOM 4636 C C . TRP A 1 601 ? -1.015 18.582 10.252 1.00 97.81 601 TRP A C 1
ATOM 4638 O O . TRP A 1 601 ? -0.457 18.256 11.306 1.00 97.81 601 TRP A O 1
ATOM 4648 N N . ASP A 1 602 ? -1.260 17.729 9.270 1.00 98.00 602 ASP A N 1
ATOM 4649 C CA . ASP A 1 602 ? -0.889 16.324 9.322 1.00 98.00 602 ASP A CA 1
ATOM 4650 C C . ASP A 1 602 ? 0.621 16.129 9.219 1.00 98.00 602 ASP A C 1
ATOM 4652 O O . ASP A 1 602 ? 1.280 16.580 8.280 1.00 98.00 602 ASP A O 1
ATOM 4656 N N . THR A 1 603 ? 1.203 15.492 10.229 1.00 98.19 603 THR A N 1
ATOM 4657 C CA . THR A 1 603 ? 2.645 15.249 10.273 1.00 98.19 603 THR A CA 1
ATOM 4658 C C . THR A 1 603 ? 3.007 13.799 10.013 1.00 98.19 603 THR A C 1
ATOM 4660 O O . THR A 1 603 ? 4.189 13.543 9.784 1.00 98.19 603 THR A O 1
ATOM 4663 N N . ASP A 1 604 ? 2.063 12.865 10.124 1.00 98.25 604 ASP A N 1
ATOM 4664 C CA . ASP A 1 604 ? 2.204 11.425 9.871 1.00 98.25 604 ASP A CA 1
ATOM 4665 C C . ASP A 1 604 ? 3.484 10.835 10.476 1.00 98.25 604 ASP A C 1
ATOM 4667 O O . ASP A 1 604 ? 4.298 10.170 9.823 1.00 98.25 604 ASP A O 1
ATOM 4671 N N . GLN A 1 605 ? 3.763 11.166 11.735 1.00 98.69 605 GLN A N 1
ATOM 4672 C CA . GLN A 1 605 ? 4.933 10.636 12.428 1.00 98.69 605 GLN A CA 1
ATOM 4673 C C . GLN A 1 605 ? 4.645 9.221 12.924 1.00 98.69 605 GLN A C 1
ATOM 4675 O O . GLN A 1 605 ? 3.544 8.919 13.360 1.00 98.69 605 GLN A O 1
ATOM 4680 N N . PHE A 1 606 ? 5.654 8.350 12.949 1.00 98.69 606 PHE A N 1
ATOM 4681 C CA . PHE A 1 606 ? 5.504 7.031 13.576 1.00 98.69 606 PHE A CA 1
ATOM 4682 C C . PHE A 1 606 ? 5.103 7.171 15.055 1.00 98.69 606 PHE A C 1
ATOM 4684 O O . PHE A 1 606 ? 5.603 8.077 15.725 1.00 98.69 606 PHE A O 1
ATOM 4691 N N . PRO A 1 607 ? 4.258 6.296 15.619 1.00 98.06 607 PRO A N 1
ATOM 4692 C CA . PRO A 1 607 ? 3.916 6.365 17.034 1.00 98.06 607 PRO A CA 1
ATOM 4693 C C . PRO A 1 607 ? 5.163 6.104 17.890 1.00 98.06 607 PRO A C 1
ATOM 4695 O O . PRO A 1 607 ? 5.965 5.220 17.592 1.00 98.06 607 PRO A O 1
ATOM 4698 N N . ASN A 1 608 ? 5.340 6.882 18.958 1.00 96.62 608 ASN A N 1
ATOM 4699 C CA . ASN A 1 608 ? 6.470 6.746 19.889 1.00 96.62 608 ASN A CA 1
ATOM 4700 C C . ASN A 1 608 ? 6.063 6.842 21.371 1.00 96.62 608 ASN A C 1
ATOM 4702 O O . ASN A 1 608 ? 6.931 6.841 22.244 1.00 96.62 608 ASN A O 1
ATOM 4706 N N . SER A 1 609 ? 4.762 6.946 21.660 1.00 97.12 609 SER A N 1
ATOM 4707 C CA . SER A 1 609 ? 4.230 7.072 23.015 1.00 97.12 609 SER A CA 1
ATOM 4708 C C . SER A 1 609 ? 3.534 5.783 23.432 1.00 97.12 609 SER A C 1
ATOM 4710 O O . SER A 1 609 ? 2.441 5.459 22.968 1.00 97.12 609 SER A O 1
ATOM 4712 N N . VAL A 1 610 ? 4.167 5.046 24.349 1.00 97.00 610 VAL A N 1
ATOM 4713 C CA . VAL A 1 610 ? 3.550 3.855 24.950 1.00 97.00 610 VAL A CA 1
ATOM 4714 C C . VAL A 1 610 ? 2.327 4.249 25.779 1.00 97.00 610 VAL A C 1
ATOM 4716 O O . VAL A 1 610 ? 1.355 3.498 25.817 1.00 97.00 610 VAL A O 1
ATOM 4719 N N . GLU A 1 611 ? 2.362 5.416 26.428 1.00 95.06 611 GLU A N 1
ATOM 4720 C CA . GLU A 1 611 ? 1.278 5.942 27.263 1.00 95.06 611 GLU A CA 1
ATOM 4721 C C . GLU A 1 611 ? -0.017 6.115 26.462 1.00 95.06 611 GLU A C 1
ATOM 4723 O O . GLU A 1 611 ? -1.037 5.524 26.817 1.00 95.06 611 GLU A O 1
ATOM 4728 N N . GLU A 1 612 ? 0.047 6.836 25.341 1.00 96.00 612 GLU A N 1
ATOM 4729 C CA . GLU A 1 612 ? -1.118 7.096 24.488 1.00 96.00 612 GLU A CA 1
ATOM 4730 C C . GLU A 1 612 ? -1.647 5.802 23.857 1.00 96.00 612 GLU A C 1
ATOM 4732 O O . GLU A 1 612 ? -2.835 5.481 23.965 1.00 96.00 612 GLU A O 1
ATOM 4737 N N . MET A 1 613 ? -0.752 5.001 23.268 1.00 98.38 613 MET A N 1
ATOM 4738 C CA . MET A 1 613 ? -1.141 3.778 22.564 1.00 98.38 613 MET A CA 1
ATOM 4739 C C . MET A 1 613 ? -1.662 2.679 23.499 1.00 98.38 613 MET A C 1
ATOM 4741 O O . MET A 1 613 ? -2.446 1.835 23.068 1.00 98.38 613 MET A O 1
ATOM 4745 N N . SER A 1 614 ? -1.287 2.674 24.785 1.00 98.31 614 SER A N 1
ATOM 4746 C CA . SER A 1 614 ? -1.798 1.676 25.740 1.00 98.31 614 SER A CA 1
ATOM 4747 C C . SER A 1 614 ? -3.289 1.844 26.007 1.00 98.31 614 SER A C 1
ATOM 4749 O O . SER A 1 614 ? -3.995 0.846 26.118 1.00 98.31 614 SER A O 1
ATOM 4751 N N . LEU A 1 615 ? -3.784 3.082 26.095 1.00 98.06 615 LEU A N 1
ATOM 4752 C CA . LEU A 1 615 ? -5.213 3.343 26.301 1.00 98.06 615 LEU A CA 1
ATOM 4753 C C . LEU A 1 615 ? -6.028 3.014 25.048 1.00 98.06 615 LEU A C 1
ATOM 4755 O O . LEU A 1 615 ? -7.096 2.419 25.147 1.00 98.06 615 LEU A O 1
ATOM 4759 N N . VAL A 1 616 ? -5.484 3.307 23.867 1.00 98.62 616 VAL A N 1
ATOM 4760 C CA . VAL A 1 616 ? -6.086 2.916 22.585 1.00 98.62 616 VAL A CA 1
ATOM 4761 C C . VAL A 1 616 ? -6.205 1.397 22.472 1.00 98.62 616 VAL A C 1
ATOM 4763 O O . VAL A 1 616 ? -7.292 0.871 22.235 1.00 98.62 616 VAL A O 1
ATOM 4766 N N . ILE A 1 617 ? -5.106 0.668 22.697 1.00 98.75 617 ILE A N 1
ATOM 4767 C CA . ILE A 1 617 ? -5.119 -0.797 22.633 1.00 98.75 617 ILE A CA 1
ATOM 4768 C C . ILE A 1 617 ? -5.997 -1.385 23.744 1.00 98.75 617 ILE A C 1
ATOM 4770 O O . ILE A 1 617 ? -6.642 -2.405 23.518 1.00 98.75 617 ILE A O 1
ATOM 4774 N N . TYR A 1 618 ? -6.087 -0.746 24.914 1.00 98.44 618 TYR A N 1
ATOM 4775 C CA . TYR A 1 618 ? -7.006 -1.167 25.972 1.00 98.44 618 TYR A CA 1
ATOM 4776 C C . TYR A 1 618 ? -8.465 -1.158 25.501 1.00 98.44 618 TYR A C 1
ATOM 4778 O O . TYR A 1 618 ? -9.155 -2.159 25.691 1.00 98.44 618 TYR A O 1
ATOM 4786 N N . GLU A 1 619 ? -8.924 -0.093 24.834 1.00 98.50 619 GLU A N 1
ATOM 4787 C CA . GLU A 1 619 ? -10.285 -0.047 24.277 1.00 98.50 619 GLU A CA 1
ATOM 4788 C C . GLU A 1 619 ? -10.498 -1.101 23.187 1.00 98.50 619 GLU A C 1
ATOM 4790 O O . GLU A 1 619 ? -11.533 -1.768 23.168 1.00 98.50 619 GLU A O 1
ATOM 4795 N N . ILE A 1 620 ? -9.497 -1.318 22.328 1.00 98.69 620 ILE A N 1
ATOM 4796 C CA . ILE A 1 620 ? -9.547 -2.354 21.288 1.00 98.69 620 ILE A CA 1
ATOM 4797 C C . ILE A 1 620 ? -9.674 -3.744 21.923 1.00 98.69 620 ILE A C 1
ATOM 4799 O O . ILE A 1 620 ? -10.545 -4.519 21.533 1.00 98.69 620 ILE A O 1
ATOM 4803 N N . LEU A 1 621 ? -8.850 -4.069 22.925 1.00 98.38 621 LEU A N 1
ATOM 4804 C CA . LEU A 1 621 ? -8.921 -5.350 23.634 1.00 98.38 621 LEU A CA 1
ATOM 4805 C C . LEU A 1 621 ? -10.246 -5.507 24.387 1.00 98.38 621 LEU A C 1
ATOM 4807 O O . LEU A 1 621 ? -10.841 -6.584 24.346 1.00 98.38 621 LEU A O 1
ATOM 4811 N N . ARG A 1 622 ? -10.736 -4.438 25.026 1.00 96.88 622 ARG A N 1
ATOM 4812 C CA . ARG A 1 622 ? -12.045 -4.411 25.688 1.00 96.88 622 ARG A CA 1
ATOM 4813 C C . ARG A 1 622 ? -13.182 -4.706 24.707 1.00 96.88 622 ARG A C 1
ATOM 4815 O O . ARG A 1 622 ? -14.109 -5.429 25.061 1.00 96.88 622 ARG A O 1
ATOM 4822 N N . GLY A 1 623 ? -13.095 -4.180 23.487 1.00 96.75 623 GLY A N 1
ATOM 4823 C CA . GLY A 1 623 ? -14.042 -4.439 22.402 1.00 96.75 623 GLY A CA 1
ATOM 4824 C C . GLY A 1 623 ? -13.876 -5.792 21.701 1.00 96.75 623 GLY A C 1
ATOM 4825 O O . GLY A 1 623 ? -14.628 -6.082 20.776 1.00 96.75 623 GLY A O 1
ATOM 4826 N N . GLY A 1 624 ? -12.923 -6.634 22.125 1.00 96.69 624 GLY A N 1
ATOM 4827 C CA . GLY A 1 624 ? -12.694 -7.973 21.566 1.00 96.69 624 GLY A CA 1
ATOM 4828 C C . GLY A 1 624 ? -11.573 -8.073 20.522 1.00 96.69 624 GLY A C 1
ATOM 4829 O O . GLY A 1 624 ? -11.348 -9.152 19.971 1.00 96.69 624 GLY A O 1
ATOM 4830 N N . GLY A 1 625 ? -10.829 -6.994 20.279 1.00 97.31 625 GLY A N 1
ATOM 4831 C CA . GLY A 1 625 ? -9.750 -6.927 19.294 1.00 97.31 625 GLY A CA 1
ATOM 4832 C C . GLY A 1 625 ? -10.236 -6.658 17.866 1.00 97.31 625 GLY A C 1
ATOM 4833 O O . GLY A 1 625 ? -11.423 -6.481 17.608 1.00 97.31 625 GLY A O 1
ATOM 4834 N N . PHE A 1 626 ? -9.309 -6.645 16.904 1.00 97.50 626 PHE A N 1
ATOM 4835 C CA . PHE A 1 626 ? -9.675 -6.525 15.491 1.00 97.50 626 PHE A CA 1
ATOM 4836 C C . PHE A 1 626 ? -10.416 -7.769 14.991 1.00 97.50 626 PHE A C 1
ATOM 4838 O O . PHE A 1 626 ? -9.915 -8.889 15.132 1.00 97.50 626 PHE A O 1
ATOM 4845 N N . ALA A 1 627 ? -11.542 -7.553 14.307 1.00 92.00 627 ALA A N 1
ATOM 4846 C CA . ALA A 1 627 ? -12.169 -8.571 13.469 1.00 92.00 627 ALA A CA 1
ATOM 4847 C C . ALA A 1 627 ? -11.364 -8.767 12.170 1.00 92.00 627 ALA A C 1
ATOM 4849 O O . ALA A 1 627 ? -10.759 -9.819 11.966 1.00 92.00 627 ALA A O 1
ATOM 4850 N N . ASN A 1 628 ? -11.297 -7.719 11.335 1.00 89.75 628 ASN A N 1
ATOM 4851 C CA . ASN A 1 628 ? -10.648 -7.758 10.015 1.00 89.75 628 ASN A CA 1
ATOM 4852 C C . ASN A 1 628 ? -9.549 -6.689 9.826 1.00 89.75 628 ASN A C 1
ATOM 4854 O O . ASN A 1 628 ? -8.657 -6.890 8.997 1.00 89.75 628 ASN A O 1
ATOM 4858 N N . GLY A 1 629 ? -9.577 -5.585 10.586 1.00 96.94 629 GLY A N 1
ATOM 4859 C CA . GLY A 1 629 ? -8.593 -4.494 10.526 1.00 96.94 629 GLY A CA 1
ATOM 4860 C C . GLY A 1 629 ? -7.235 -4.825 11.147 1.00 96.94 629 GLY A C 1
ATOM 4861 O O . GLY A 1 629 ? -6.951 -5.979 11.464 1.00 96.94 629 GLY A O 1
ATOM 4862 N N . GLY A 1 630 ? -6.385 -3.819 11.302 1.00 98.44 630 GLY A N 1
ATOM 4863 C CA . GLY A 1 630 ? -5.060 -3.926 11.916 1.00 98.44 630 GLY A CA 1
ATOM 4864 C C . GLY A 1 630 ? -4.465 -2.545 12.167 1.00 98.44 630 GLY A C 1
ATOM 4865 O O . GLY A 1 630 ? -5.162 -1.547 12.000 1.00 98.44 630 GLY A O 1
ATOM 4866 N N . PHE A 1 631 ? -3.191 -2.493 12.553 1.00 98.81 631 PHE A N 1
ATOM 4867 C CA . PHE A 1 631 ? -2.432 -1.242 12.620 1.00 98.81 631 PHE A CA 1
ATOM 4868 C C . PHE A 1 631 ? -1.643 -1.048 11.320 1.00 98.81 631 PHE A C 1
ATOM 4870 O O . PHE A 1 631 ? -0.582 -1.653 11.145 1.00 98.81 631 PHE A O 1
ATOM 4877 N N . ASN A 1 632 ? -2.150 -0.222 10.407 1.00 98.88 632 ASN A N 1
ATOM 4878 C CA . ASN A 1 632 ? -1.375 0.244 9.259 1.00 98.88 632 ASN A CA 1
ATOM 4879 C C . ASN A 1 632 ? -0.509 1.430 9.682 1.00 98.88 632 ASN A C 1
ATOM 4881 O O . ASN A 1 632 ? -1.003 2.367 10.290 1.00 98.88 632 ASN A O 1
ATOM 4885 N N . PHE A 1 633 ? 0.791 1.397 9.401 1.00 98.75 633 PHE A N 1
ATOM 4886 C CA . PHE A 1 633 ? 1.659 2.544 9.660 1.00 98.75 633 PHE A CA 1
ATOM 4887 C C . PHE A 1 633 ? 1.472 3.593 8.575 1.00 98.75 633 PHE A C 1
ATOM 4889 O O . PHE A 1 633 ? 2.325 3.701 7.695 1.00 98.75 633 PHE A O 1
ATOM 4896 N N . ASP A 1 634 ? 0.382 4.359 8.643 1.00 98.62 634 ASP A N 1
ATOM 4897 C CA . ASP A 1 634 ? 0.202 5.550 7.813 1.00 98.62 634 ASP A CA 1
ATOM 4898 C C . ASP A 1 634 ? 1.093 6.697 8.305 1.00 98.62 634 ASP A C 1
ATOM 4900 O O . ASP A 1 634 ? 0.672 7.677 8.911 1.00 98.62 634 ASP A O 1
ATOM 4904 N N . ALA A 1 635 ? 2.398 6.468 8.182 1.00 98.44 635 ALA A N 1
ATOM 4905 C CA . ALA A 1 635 ? 3.442 7.315 8.710 1.00 98.44 635 ALA A CA 1
ATOM 4906 C C . ALA A 1 635 ? 4.602 7.400 7.718 1.00 98.44 635 ALA A C 1
ATOM 4908 O O . ALA A 1 635 ? 4.990 6.407 7.094 1.00 98.44 635 ALA A O 1
ATOM 4909 N N . HIS A 1 636 ? 5.217 8.577 7.615 1.00 97.19 636 HIS A N 1
ATOM 4910 C CA . HIS A 1 636 ? 6.362 8.802 6.739 1.00 97.19 636 HIS A CA 1
ATOM 4911 C C . HIS A 1 636 ? 7.643 9.150 7.496 1.00 97.19 636 HIS A C 1
ATOM 4913 O O . HIS A 1 636 ? 7.654 9.699 8.606 1.00 97.19 636 HIS A O 1
ATOM 4919 N N . LEU A 1 637 ? 8.773 8.858 6.850 1.00 97.69 637 LEU A N 1
ATOM 4920 C CA . LEU A 1 637 ? 10.079 9.323 7.299 1.00 97.69 637 LEU A CA 1
ATOM 4921 C C . LEU A 1 637 ? 10.108 10.843 7.362 1.00 97.69 637 LEU A C 1
ATOM 4923 O O . LEU A 1 637 ? 9.538 11.532 6.517 1.00 97.69 637 LEU A O 1
ATOM 4927 N N . ARG A 1 638 ? 10.806 11.391 8.356 1.00 97.69 638 ARG A N 1
ATOM 4928 C CA . ARG A 1 638 ? 11.042 12.835 8.371 1.00 97.69 638 ARG A CA 1
ATOM 4929 C C . ARG A 1 638 ? 11.858 13.204 7.138 1.00 97.69 638 ARG A C 1
ATOM 4931 O O . ARG A 1 638 ? 12.722 12.444 6.719 1.00 97.69 638 ARG A O 1
ATOM 4938 N N . ARG A 1 639 ? 11.640 14.403 6.597 1.00 95.69 639 ARG A N 1
ATOM 4939 C CA . ARG A 1 639 ? 12.312 14.872 5.375 1.00 95.69 639 ARG A CA 1
ATOM 4940 C C . ARG A 1 639 ? 13.847 14.762 5.423 1.00 95.69 639 ARG A C 1
ATOM 4942 O O . ARG A 1 639 ? 14.481 14.620 4.384 1.00 95.69 639 ARG A O 1
ATOM 4949 N N . GLN A 1 640 ? 14.445 14.833 6.614 1.00 96.12 640 GLN A N 1
ATOM 4950 C CA . GLN A 1 640 ? 15.897 14.730 6.825 1.00 96.12 640 GLN A CA 1
ATOM 4951 C C . GLN A 1 640 ? 16.395 13.307 7.145 1.00 96.12 640 GLN A C 1
ATOM 4953 O O . GLN A 1 640 ? 17.602 13.095 7.188 1.00 96.12 640 GLN A O 1
ATOM 4958 N N . SER A 1 641 ? 15.492 12.345 7.343 1.00 96.25 641 SER A N 1
ATOM 4959 C CA . SER A 1 641 ? 15.796 10.916 7.478 1.00 96.25 641 SER A CA 1
ATOM 4960 C C . SER A 1 641 ? 15.848 10.301 6.080 1.00 96.25 641 SER A C 1
ATOM 4962 O O . SER A 1 641 ? 14.835 9.840 5.554 1.00 96.25 641 SER A O 1
ATOM 4964 N N . MET A 1 642 ? 16.998 10.450 5.425 1.00 92.00 642 MET A N 1
ATOM 4965 C CA . MET A 1 642 ? 17.163 10.223 3.985 1.00 92.00 642 MET A CA 1
ATOM 4966 C C . MET A 1 642 ? 17.791 8.871 3.648 1.00 92.00 642 MET A C 1
ATOM 4968 O O . MET A 1 642 ? 17.725 8.452 2.488 1.00 92.00 642 MET A O 1
ATOM 4972 N N . GLU A 1 643 ? 18.412 8.204 4.621 1.00 92.94 643 GLU A N 1
ATOM 4973 C CA . GLU A 1 643 ? 19.057 6.922 4.371 1.00 92.94 643 GLU A CA 1
ATOM 4974 C C . GLU A 1 643 ? 17.993 5.844 4.163 1.00 92.94 643 GLU A C 1
ATOM 4976 O O . GLU A 1 643 ? 16.886 5.892 4.705 1.00 92.94 643 GLU A O 1
ATOM 4981 N N . ARG A 1 644 ? 18.291 4.851 3.323 1.00 93.88 644 ARG A N 1
ATOM 4982 C CA . ARG A 1 644 ? 17.285 3.833 2.984 1.00 93.88 644 ARG A CA 1
ATOM 4983 C C . ARG A 1 644 ? 16.884 3.003 4.205 1.00 93.88 644 ARG A C 1
ATOM 4985 O O . ARG A 1 644 ? 15.730 2.589 4.293 1.00 93.88 644 ARG A O 1
ATOM 4992 N N . ASP A 1 645 ? 17.806 2.780 5.137 1.00 94.25 645 ASP A N 1
ATOM 4993 C CA . ASP A 1 645 ? 17.569 2.029 6.369 1.00 94.25 645 ASP A CA 1
ATOM 4994 C C . ASP A 1 645 ? 16.878 2.825 7.484 1.00 94.25 645 ASP A C 1
ATOM 4996 O O . ASP A 1 645 ? 16.323 2.202 8.394 1.00 94.25 645 ASP A O 1
ATOM 5000 N N . ASP A 1 646 ? 16.749 4.153 7.363 1.00 96.94 646 ASP A N 1
ATOM 5001 C CA . ASP A 1 646 ? 15.870 4.947 8.236 1.00 96.94 646 ASP A CA 1
ATOM 5002 C C . ASP A 1 646 ? 14.434 4.398 8.222 1.00 96.94 646 ASP A C 1
ATOM 5004 O O . ASP A 1 646 ? 13.741 4.420 9.243 1.00 96.94 646 ASP A O 1
ATOM 5008 N N . LEU A 1 647 ? 13.999 3.827 7.089 1.00 97.25 647 LEU A N 1
ATOM 5009 C CA . LEU A 1 647 ? 12.694 3.180 6.962 1.00 97.25 647 LEU A CA 1
ATOM 5010 C C . LEU A 1 647 ? 12.540 2.003 7.936 1.00 97.25 647 LEU A C 1
ATOM 5012 O O . LEU A 1 647 ? 11.474 1.853 8.533 1.00 97.25 647 LEU A O 1
ATOM 5016 N N . PHE A 1 648 ? 13.595 1.209 8.153 1.00 98.12 648 PHE A N 1
ATOM 5017 C CA . PHE A 1 648 ? 13.579 0.139 9.154 1.00 98.12 648 PHE A CA 1
ATOM 5018 C C . PHE A 1 648 ? 13.607 0.704 10.569 1.00 98.12 648 PHE A C 1
ATOM 5020 O O . PHE A 1 648 ? 12.817 0.261 11.396 1.00 98.12 648 PHE A O 1
ATOM 5027 N N . HIS A 1 649 ? 14.453 1.698 10.855 1.00 97.38 649 HIS A N 1
ATOM 5028 C CA . HIS A 1 649 ? 14.509 2.316 12.184 1.00 97.38 649 HIS A CA 1
ATOM 5029 C C . HIS A 1 649 ? 13.150 2.877 12.619 1.00 97.38 649 HIS A C 1
ATOM 5031 O O . HIS A 1 649 ? 12.712 2.639 13.748 1.00 97.38 649 HIS A O 1
ATOM 5037 N N . ALA A 1 650 ? 12.464 3.572 11.712 1.00 98.00 650 ALA A N 1
ATOM 5038 C CA . ALA A 1 650 ? 11.160 4.163 11.974 1.00 98.00 650 ALA A CA 1
ATOM 5039 C C . ALA A 1 650 ? 10.085 3.099 12.252 1.00 98.00 650 ALA A C 1
ATOM 5041 O O . ALA A 1 650 ? 9.399 3.165 13.275 1.00 98.00 650 ALA A O 1
ATOM 5042 N N . HIS A 1 651 ? 9.994 2.072 11.399 1.00 98.69 651 HIS A N 1
ATOM 5043 C CA . HIS A 1 651 ? 9.020 0.994 11.575 1.00 98.69 651 HIS A CA 1
ATOM 5044 C C . HIS A 1 651 ? 9.318 0.131 12.803 1.00 98.69 651 HIS A C 1
ATOM 5046 O O . HIS A 1 651 ? 8.400 -0.175 13.557 1.00 98.69 651 HIS A O 1
ATOM 5052 N N . VAL A 1 652 ? 10.579 -0.239 13.050 1.00 98.38 652 VAL A N 1
ATOM 5053 C CA . VAL A 1 652 ? 10.960 -1.036 14.229 1.00 98.38 652 VAL A CA 1
ATOM 5054 C C . VAL A 1 652 ? 10.585 -0.307 15.518 1.00 98.38 652 VAL A C 1
ATOM 5056 O O . VAL A 1 652 ? 9.964 -0.909 16.391 1.00 98.38 652 VAL A O 1
ATOM 5059 N N . GLY A 1 653 ? 10.872 0.997 15.614 1.00 97.31 653 GLY A N 1
ATOM 5060 C CA . GLY A 1 653 ? 10.490 1.808 16.773 1.00 97.31 653 GLY A CA 1
ATOM 5061 C C . GLY A 1 653 ? 8.973 1.906 16.974 1.00 97.31 653 GLY A C 1
ATOM 5062 O O . GLY A 1 653 ? 8.488 1.755 18.099 1.00 97.31 653 GLY A O 1
ATOM 5063 N N . GLY A 1 654 ? 8.213 2.107 15.893 1.00 98.38 654 GLY A N 1
ATOM 5064 C CA . GLY A 1 654 ? 6.748 2.126 15.943 1.00 98.38 654 GLY A CA 1
ATOM 5065 C C . GLY A 1 654 ? 6.155 0.776 16.361 1.00 98.38 654 GLY A C 1
ATOM 5066 O O . GLY A 1 654 ? 5.287 0.718 17.230 1.00 98.38 654 GLY A O 1
ATOM 5067 N N . ILE A 1 655 ? 6.663 -0.324 15.801 1.00 98.69 655 ILE A N 1
ATOM 5068 C CA . ILE A 1 655 ? 6.214 -1.691 16.105 1.00 98.69 655 ILE A CA 1
ATOM 5069 C C . ILE A 1 655 ? 6.514 -2.060 17.561 1.00 98.69 655 ILE A C 1
ATOM 5071 O O . ILE A 1 655 ? 5.629 -2.567 18.249 1.00 98.69 655 ILE A O 1
ATOM 5075 N N . ASP A 1 656 ? 7.717 -1.766 18.062 1.00 97.81 656 ASP A N 1
ATOM 5076 C CA . ASP A 1 656 ? 8.058 -2.001 19.471 1.00 97.81 656 ASP A CA 1
ATOM 5077 C C . ASP A 1 656 ? 7.200 -1.146 20.414 1.00 97.81 656 ASP A C 1
ATOM 5079 O O . ASP A 1 656 ? 6.801 -1.622 21.479 1.00 97.81 656 ASP A O 1
ATOM 5083 N N . THR A 1 657 ? 6.856 0.085 20.015 1.00 98.25 657 THR A N 1
ATOM 5084 C CA . THR A 1 657 ? 5.926 0.937 20.774 1.00 98.25 657 THR A CA 1
ATOM 5085 C C . THR A 1 657 ? 4.553 0.271 20.885 1.00 98.25 657 THR A C 1
ATOM 5087 O O . THR A 1 657 ? 4.038 0.125 21.993 1.00 98.25 657 THR A O 1
ATOM 5090 N N . LEU A 1 658 ? 3.988 -0.213 19.772 1.00 98.69 658 LEU A N 1
ATOM 5091 C CA . LEU A 1 658 ? 2.705 -0.927 19.775 1.00 98.69 658 LEU A CA 1
ATOM 5092 C C . LEU A 1 658 ? 2.764 -2.235 20.576 1.00 98.69 658 LEU A C 1
ATOM 5094 O O . LEU A 1 658 ? 1.844 -2.530 21.340 1.00 98.69 658 LEU A O 1
ATOM 5098 N N . ALA A 1 659 ? 3.845 -3.007 20.449 1.00 98.25 659 ALA A N 1
ATOM 5099 C CA . ALA A 1 659 ? 4.033 -4.249 21.197 1.00 98.25 659 ALA A CA 1
ATOM 5100 C C . ALA A 1 659 ? 4.116 -3.996 22.710 1.00 98.25 659 ALA A C 1
ATOM 5102 O O . ALA A 1 659 ? 3.490 -4.708 23.499 1.00 98.25 659 ALA A O 1
ATOM 5103 N N . GLN A 1 660 ? 4.826 -2.945 23.125 1.00 97.69 660 GLN A N 1
ATOM 5104 C CA . GLN A 1 660 ? 4.907 -2.550 24.528 1.00 97.69 660 GLN A CA 1
ATOM 5105 C C . GLN A 1 660 ? 3.555 -2.060 25.057 1.00 97.69 660 GLN A C 1
ATOM 5107 O O . GLN A 1 660 ? 3.163 -2.420 26.172 1.00 97.69 660 GLN A O 1
ATOM 5112 N N . SER A 1 661 ? 2.820 -1.288 24.256 1.00 98.44 661 SER A N 1
ATOM 5113 C CA . SER A 1 661 ? 1.471 -0.831 24.595 1.00 98.44 661 SER A CA 1
ATOM 5114 C C . SER A 1 661 ? 0.473 -1.979 24.699 1.00 98.44 661 SER A C 1
ATOM 5116 O O . SER A 1 661 ? -0.354 -1.976 25.607 1.00 98.44 661 SER A O 1
ATOM 5118 N N . LEU A 1 662 ? 0.587 -3.009 23.855 1.00 98.56 662 LEU A N 1
ATOM 5119 C CA . LEU A 1 662 ? -0.219 -4.227 23.957 1.00 98.56 662 LEU A CA 1
ATOM 5120 C C . LEU A 1 662 ? 0.002 -4.943 25.294 1.00 98.56 662 LEU A C 1
ATOM 5122 O O . LEU A 1 662 ? -0.963 -5.358 25.934 1.00 98.56 662 LEU A O 1
ATOM 5126 N N . LEU A 1 663 ? 1.252 -5.056 25.752 1.00 97.81 663 LEU A N 1
ATOM 5127 C CA . LEU A 1 663 ? 1.563 -5.660 27.052 1.00 97.81 663 LEU A CA 1
ATOM 5128 C C . LEU A 1 663 ? 0.985 -4.853 28.220 1.00 97.81 663 LEU A C 1
ATOM 5130 O O . LEU A 1 663 ? 0.443 -5.434 29.163 1.00 97.81 663 LEU A O 1
ATOM 5134 N N . ALA A 1 664 ? 1.080 -3.524 28.165 1.00 97.50 664 ALA A N 1
ATOM 5135 C CA . ALA A 1 664 ? 0.515 -2.653 29.192 1.00 97.50 664 ALA A CA 1
ATOM 5136 C C . ALA A 1 664 ? -1.023 -2.692 29.205 1.00 97.50 664 ALA A C 1
ATOM 5138 O O . ALA A 1 664 ? -1.623 -2.833 30.272 1.00 97.50 664 ALA A O 1
ATOM 5139 N N . ALA A 1 665 ? -1.657 -2.640 28.033 1.00 98.19 665 ALA A N 1
ATOM 5140 C CA . ALA A 1 665 ? -3.104 -2.736 27.872 1.00 98.19 665 ALA A CA 1
ATOM 5141 C C . ALA A 1 665 ? -3.649 -4.084 28.363 1.00 98.19 665 ALA A C 1
ATOM 5143 O O . ALA A 1 665 ? -4.615 -4.122 29.126 1.00 98.19 665 ALA A O 1
ATOM 5144 N N . ALA A 1 666 ? -2.993 -5.189 27.998 1.00 97.44 666 ALA A N 1
ATOM 5145 C CA . ALA A 1 666 ? -3.354 -6.519 28.477 1.00 97.44 666 ALA A CA 1
ATOM 5146 C C . ALA A 1 666 ? -3.274 -6.604 30.005 1.00 97.44 666 ALA A C 1
ATOM 5148 O O . ALA A 1 666 ? -4.186 -7.125 30.641 1.00 97.44 666 ALA A O 1
ATOM 5149 N N . ARG A 1 667 ? -2.235 -6.014 30.609 1.00 95.75 667 ARG A N 1
ATOM 5150 C CA . ARG A 1 667 ? -2.089 -5.970 32.066 1.00 95.75 667 ARG A CA 1
ATOM 5151 C C . ARG A 1 667 ? -3.215 -5.190 32.743 1.00 95.75 667 ARG A C 1
ATOM 5153 O O . ARG A 1 667 ? -3.698 -5.624 33.784 1.00 95.75 667 ARG A O 1
ATOM 5160 N N . LEU A 1 668 ? -3.617 -4.051 32.174 1.00 96.06 668 LEU A N 1
ATOM 5161 C CA . LEU A 1 668 ? -4.751 -3.265 32.673 1.00 96.06 668 LEU A CA 1
ATOM 5162 C C . LEU A 1 668 ? -6.057 -4.061 32.611 1.00 96.06 668 LEU A C 1
ATOM 5164 O O . LEU A 1 668 ? -6.852 -4.007 33.549 1.00 96.06 668 LEU A O 1
ATOM 5168 N N . LEU A 1 669 ? -6.256 -4.817 31.530 1.00 96.06 669 LEU A N 1
ATOM 5169 C CA . LEU A 1 669 ? -7.446 -5.638 31.343 1.00 96.06 669 LEU A CA 1
ATOM 5170 C C . LEU A 1 669 ? -7.483 -6.840 32.303 1.00 96.06 669 LEU A C 1
ATOM 5172 O O . LEU A 1 669 ? -8.523 -7.103 32.898 1.00 96.06 669 LEU A O 1
ATOM 5176 N N . GLU A 1 670 ? -6.356 -7.534 32.503 1.00 95.12 670 GLU A N 1
ATOM 5177 C CA . GLU A 1 670 ? -6.234 -8.646 33.464 1.00 95.12 670 GLU A CA 1
ATOM 5178 C C . GLU A 1 670 ? -6.420 -8.196 34.916 1.00 95.12 670 GLU A C 1
ATOM 5180 O O . GLU A 1 670 ? -7.022 -8.914 35.713 1.00 95.12 670 GLU A O 1
ATOM 5185 N N . ASP A 1 671 ? -5.891 -7.020 35.268 1.00 93.62 671 ASP A N 1
ATOM 5186 C CA . ASP A 1 671 ? -6.046 -6.438 36.602 1.00 93.62 671 ASP A CA 1
ATOM 5187 C C . ASP A 1 671 ? -7.512 -6.079 36.893 1.00 93.62 671 ASP A C 1
ATOM 5189 O O . ASP A 1 671 ? -7.983 -6.236 38.019 1.00 93.62 671 ASP A O 1
ATOM 5193 N N . GLY A 1 672 ? -8.248 -5.616 35.876 1.00 95.00 672 GLY A N 1
ATOM 5194 C CA . GLY A 1 672 ? -9.690 -5.379 35.946 1.00 95.00 672 GLY A CA 1
ATOM 5195 C C . GLY A 1 672 ? -10.114 -4.211 36.845 1.00 95.00 672 GLY A C 1
ATOM 5196 O O . GLY A 1 672 ? -11.307 -3.915 36.929 1.00 95.00 672 GLY A O 1
ATOM 5197 N N . THR A 1 673 ? -9.182 -3.505 37.501 1.00 94.38 673 THR A N 1
ATOM 5198 C CA . THR A 1 673 ? -9.523 -2.401 38.415 1.00 94.38 673 THR A CA 1
ATOM 5199 C C . THR A 1 673 ? -10.206 -1.244 37.689 1.00 94.38 673 THR A C 1
ATOM 5201 O O . THR A 1 673 ? -11.149 -0.670 38.234 1.00 94.38 673 THR A O 1
ATOM 5204 N N . LEU A 1 674 ? -9.776 -0.903 36.467 1.00 94.56 674 LEU A N 1
ATOM 5205 C CA . LEU A 1 674 ? -10.411 0.168 35.686 1.00 94.56 674 LEU A CA 1
ATOM 5206 C C . LEU A 1 674 ? -11.883 -0.158 35.394 1.00 94.56 674 LEU A C 1
ATOM 5208 O O . LEU A 1 674 ? -12.758 0.671 35.650 1.00 94.56 674 LEU A O 1
ATOM 5212 N N . GLU A 1 675 ? -12.165 -1.389 34.961 1.00 94.94 675 GLU A N 1
ATOM 5213 C CA . GLU A 1 675 ? -13.530 -1.873 34.730 1.00 94.94 675 GLU A CA 1
ATOM 5214 C C . GLU A 1 675 ? -14.360 -1.918 36.010 1.00 94.94 675 GLU A C 1
ATOM 5216 O O . GLU A 1 675 ? -15.499 -1.456 36.029 1.00 94.94 675 GLU A O 1
ATOM 5221 N N . ALA A 1 676 ? -13.792 -2.411 37.111 1.00 96.19 676 ALA A N 1
ATOM 5222 C CA . ALA A 1 676 ? -14.486 -2.458 38.393 1.00 96.19 676 ALA A CA 1
ATOM 5223 C C . ALA A 1 676 ? -14.870 -1.054 38.888 1.00 96.19 676 ALA A C 1
ATOM 5225 O O . ALA A 1 676 ? -15.996 -0.849 39.352 1.00 96.19 676 ALA A O 1
ATOM 5226 N N . VAL A 1 677 ? -13.969 -0.071 38.756 1.00 95.62 677 VAL A N 1
ATOM 5227 C CA . VAL A 1 677 ? -14.263 1.325 39.111 1.00 95.62 677 VAL A CA 1
ATOM 5228 C C . VAL A 1 677 ? -15.327 1.909 38.184 1.00 95.62 677 VAL A C 1
ATOM 5230 O O . VAL A 1 677 ? -16.252 2.564 38.671 1.00 95.62 677 VAL A O 1
ATOM 5233 N N . ARG A 1 678 ? -15.244 1.652 36.872 1.00 95.12 678 ARG A N 1
ATOM 5234 C CA . ARG A 1 678 ? -16.250 2.119 35.910 1.00 95.12 678 ARG A CA 1
ATOM 5235 C C . ARG A 1 678 ? -17.626 1.532 36.219 1.00 95.12 678 ARG A C 1
ATOM 5237 O O . ARG A 1 678 ? -18.564 2.299 36.409 1.00 95.12 678 ARG A O 1
ATOM 5244 N N . ASN A 1 679 ? -17.739 0.217 36.386 1.00 95.88 679 ASN A N 1
ATOM 5245 C CA . ASN A 1 679 ? -18.997 -0.453 36.732 1.00 95.88 679 ASN A CA 1
ATOM 5246 C C . ASN A 1 679 ? -19.566 0.067 38.060 1.00 95.88 679 ASN A C 1
ATOM 5248 O O . ASN A 1 679 ? -20.741 0.420 38.146 1.00 95.88 679 ASN A O 1
ATOM 5252 N N . GLY A 1 680 ? -18.720 0.219 39.084 1.00 96.12 680 GLY A N 1
ATOM 5253 C CA . GLY A 1 680 ? -19.129 0.779 40.373 1.00 96.12 680 GLY A CA 1
ATOM 5254 C C . GLY A 1 680 ? -19.665 2.212 40.277 1.00 96.12 680 GLY A C 1
ATOM 5255 O O . GLY A 1 680 ? -20.596 2.567 41.000 1.00 96.12 680 GLY A O 1
ATOM 5256 N N . ARG A 1 681 ? -19.129 3.030 39.361 1.00 96.00 681 ARG A N 1
ATOM 5257 C CA . ARG A 1 681 ? -19.583 4.412 39.138 1.00 96.00 681 ARG A CA 1
ATOM 5258 C C . ARG A 1 681 ? -21.001 4.488 38.562 1.00 96.00 681 ARG A C 1
ATOM 5260 O O . ARG A 1 681 ? -21.702 5.453 38.857 1.00 96.00 681 ARG A O 1
ATOM 5267 N N . TYR A 1 682 ? -21.424 3.492 37.780 1.00 96.25 682 TYR A N 1
ATOM 5268 C CA . TYR A 1 682 ? -22.734 3.466 37.115 1.00 96.25 682 TYR A CA 1
ATOM 5269 C C . TYR A 1 682 ? -23.747 2.492 37.738 1.00 96.25 682 TYR A C 1
ATOM 5271 O O . TYR A 1 682 ? -24.909 2.535 37.351 1.00 96.25 682 TYR A O 1
ATOM 5279 N N . ALA A 1 683 ? -23.373 1.707 38.755 1.00 95.31 683 ALA A N 1
ATOM 5280 C CA . ALA A 1 683 ? -24.219 0.671 39.370 1.00 95.31 683 ALA A CA 1
ATOM 5281 C C . ALA A 1 683 ? -25.616 1.140 39.841 1.00 95.31 683 ALA A C 1
ATOM 5283 O O . ALA A 1 683 ? -26.537 0.339 39.976 1.00 95.31 683 ALA A O 1
ATOM 5284 N N . GLY A 1 684 ? -25.805 2.441 40.099 1.00 94.38 684 GLY A N 1
ATOM 5285 C CA . GLY A 1 684 ? -27.120 3.001 40.430 1.00 94.38 684 GLY A CA 1
ATOM 5286 C C . 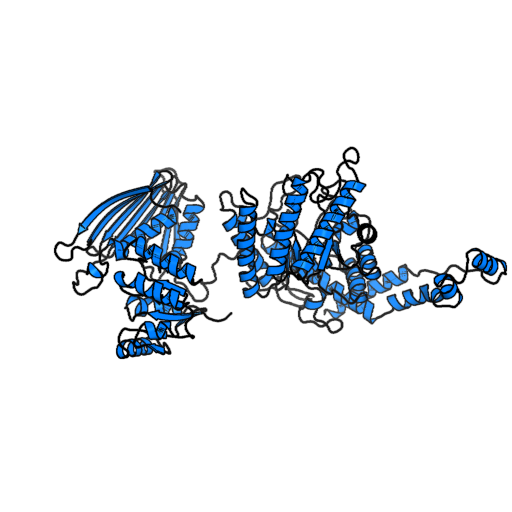GLY A 1 684 ? -28.142 2.925 39.287 1.00 94.38 684 GLY A C 1
ATOM 5287 O O . GLY A 1 684 ? -29.344 2.882 39.556 1.00 94.38 684 GLY A O 1
ATOM 5288 N N . TRP A 1 685 ? -27.682 2.878 38.032 1.00 95.62 685 TRP A N 1
ATOM 5289 C CA . TRP A 1 685 ? -28.539 2.747 36.850 1.00 95.62 685 TRP A CA 1
ATOM 5290 C C . TRP A 1 685 ? -29.157 1.353 36.716 1.00 95.62 685 TRP A C 1
ATOM 5292 O O . TRP A 1 685 ? -30.281 1.241 36.236 1.00 95.62 685 TRP A O 1
ATOM 5302 N N . ASP A 1 686 ? -28.489 0.328 37.247 1.00 94.31 686 ASP A N 1
ATOM 5303 C CA . ASP A 1 686 ? -28.999 -1.049 37.303 1.00 94.31 686 ASP A CA 1
ATOM 5304 C C . ASP A 1 686 ? -30.020 -1.256 38.440 1.00 94.31 686 ASP A C 1
ATOM 5306 O O . ASP A 1 686 ? -30.647 -2.310 38.563 1.00 94.31 686 ASP A O 1
ATOM 5310 N N . GLY A 1 687 ? -30.189 -0.253 39.308 1.00 94.31 687 GLY A N 1
ATOM 5311 C CA . GLY A 1 687 ? -31.161 -0.267 40.393 1.00 94.31 687 GLY A CA 1
ATOM 5312 C C . GLY A 1 687 ? -32.590 0.067 39.938 1.00 94.31 687 GLY A C 1
ATOM 5313 O O . GLY A 1 687 ? -32.805 0.544 38.823 1.00 94.31 687 GLY A O 1
ATOM 5314 N N . PRO A 1 688 ? -33.596 -0.082 40.826 1.00 92.69 688 PRO A N 1
ATOM 5315 C CA . PRO A 1 688 ? -35.004 0.116 40.467 1.00 92.69 688 PRO A CA 1
ATOM 5316 C C . PRO A 1 688 ? -35.319 1.497 39.876 1.00 92.69 688 PRO A C 1
ATOM 5318 O O . PRO A 1 688 ? -36.107 1.605 38.940 1.00 92.69 688 PRO A O 1
ATOM 5321 N N . LEU A 1 689 ? -34.710 2.564 40.412 1.00 93.50 689 LEU A N 1
ATOM 5322 C CA . LEU A 1 689 ? -34.934 3.919 39.903 1.00 93.50 689 LEU A CA 1
ATOM 5323 C C . LEU A 1 689 ? -34.323 4.101 38.509 1.00 93.50 689 LEU A C 1
ATOM 5325 O O . LEU A 1 689 ? -35.012 4.597 37.628 1.00 93.50 689 LEU A O 1
ATOM 5329 N N . GLY A 1 690 ? -33.074 3.675 38.305 1.00 95.12 690 GLY A N 1
ATOM 5330 C CA . GLY A 1 690 ? -32.411 3.757 37.003 1.00 95.12 690 GLY A CA 1
ATOM 5331 C C . GLY A 1 690 ? -33.158 2.972 35.928 1.00 95.12 690 GLY A C 1
ATOM 5332 O O . GLY A 1 690 ? -33.489 3.535 34.887 1.00 95.12 690 GLY A O 1
ATOM 5333 N N . ALA A 1 691 ? -33.541 1.728 36.228 1.00 93.50 691 ALA A N 1
ATOM 5334 C CA . ALA A 1 691 ? -34.336 0.896 35.329 1.00 93.50 691 ALA A CA 1
ATOM 5335 C C . ALA A 1 691 ? -35.664 1.569 34.937 1.00 93.50 691 ALA A C 1
ATOM 5337 O O . ALA A 1 691 ? -35.959 1.671 33.751 1.00 93.50 691 ALA A O 1
ATOM 5338 N N . SER A 1 692 ? -36.409 2.111 35.910 1.00 92.50 692 SER A N 1
ATOM 5339 C CA . SER A 1 692 ? -37.690 2.794 35.644 1.00 92.50 692 SER A CA 1
ATOM 5340 C C . SER A 1 692 ? -37.568 4.121 34.875 1.00 92.50 692 SER A C 1
ATOM 5342 O O . SER A 1 692 ? -38.536 4.605 34.287 1.00 92.50 692 SER A O 1
ATOM 5344 N N . ILE A 1 693 ? -36.383 4.740 34.881 1.00 95.06 693 ILE A N 1
ATOM 5345 C CA . ILE A 1 693 ? -36.075 5.882 34.012 1.00 95.06 693 ILE A CA 1
ATOM 5346 C C . ILE A 1 693 ? -35.823 5.389 32.584 1.00 95.06 693 ILE A C 1
ATOM 5348 O O . ILE A 1 693 ? -36.372 5.946 31.635 1.00 95.06 693 ILE A O 1
ATOM 5352 N N . MET A 1 694 ? -35.002 4.349 32.431 1.00 94.50 694 MET A N 1
ATOM 5353 C CA . MET A 1 694 ? -34.546 3.868 31.125 1.00 94.50 694 MET A CA 1
ATOM 5354 C C . MET A 1 694 ? -35.614 3.084 30.351 1.00 94.50 694 MET A C 1
ATOM 5356 O O . MET A 1 694 ? -35.624 3.137 29.125 1.00 94.50 694 MET A O 1
ATOM 5360 N N . ASP A 1 695 ? -36.537 2.401 31.033 1.00 91.81 695 ASP A N 1
ATOM 5361 C CA . ASP A 1 695 ? -37.675 1.706 30.408 1.00 91.81 695 ASP A CA 1
ATOM 5362 C C . ASP A 1 695 ? -38.873 2.630 30.103 1.00 91.81 695 ASP A C 1
ATOM 5364 O O . ASP A 1 695 ? -39.913 2.175 29.621 1.00 91.81 695 ASP A O 1
ATOM 5368 N N . VAL A 1 696 ? -38.720 3.938 30.352 1.00 83.38 696 VAL A N 1
ATOM 5369 C CA . VAL A 1 696 ? -39.719 4.992 30.103 1.00 83.38 696 VAL A CA 1
ATOM 5370 C C . VAL A 1 696 ? -41.013 4.817 30.921 1.00 83.38 696 VAL A C 1
ATOM 5372 O O . VAL A 1 696 ? -42.038 5.437 30.627 1.00 83.38 696 VAL A O 1
ATOM 5375 N N . SER A 1 697 ? -40.993 4.010 31.988 1.00 91.25 697 SER A N 1
ATOM 5376 C CA . SER A 1 697 ? -42.137 3.860 32.899 1.00 91.25 697 SER A CA 1
ATOM 5377 C C . SER A 1 697 ? -42.373 5.098 33.772 1.00 91.25 697 SER A C 1
ATOM 5379 O O . SER A 1 697 ? -43.497 5.331 34.229 1.00 91.25 697 SER A O 1
ATOM 5381 N N . LEU A 1 698 ? -41.348 5.932 33.977 1.00 92.12 698 LEU A N 1
ATOM 5382 C CA . LEU A 1 698 ? -41.463 7.219 34.659 1.00 92.12 698 LEU A CA 1
ATOM 5383 C C . LEU A 1 698 ? -41.448 8.388 33.676 1.00 92.12 698 LEU A C 1
ATOM 5385 O O . LEU A 1 698 ? -40.488 8.618 32.948 1.00 92.12 698 LEU A O 1
ATOM 5389 N N . SER A 1 699 ? -42.507 9.196 33.728 1.00 94.50 699 SER A N 1
ATOM 5390 C CA . SER A 1 699 ? -42.547 10.480 33.033 1.00 94.50 699 SER A CA 1
ATOM 5391 C C . SER A 1 699 ? -41.714 11.535 33.761 1.00 94.50 699 SER A C 1
ATOM 5393 O O . SER A 1 699 ? -41.424 11.414 34.953 1.00 94.50 699 SER A O 1
ATOM 5395 N N . LEU A 1 700 ? -41.419 12.639 33.070 1.00 95.88 700 LEU A N 1
ATOM 5396 C CA . LEU A 1 700 ? -40.792 13.815 33.679 1.00 95.88 700 LEU A CA 1
ATOM 5397 C C . LEU A 1 700 ? -41.553 14.300 34.929 1.00 95.88 700 LEU A C 1
ATOM 5399 O O . LEU A 1 700 ? -40.935 14.617 35.942 1.00 95.88 700 LEU A O 1
ATOM 5403 N N . ALA A 1 701 ? -42.890 14.290 34.888 1.00 96.31 701 ALA A N 1
ATOM 5404 C CA . ALA A 1 701 ? -43.727 14.638 36.038 1.00 96.31 701 ALA A CA 1
ATOM 5405 C C . ALA A 1 701 ? -43.631 13.600 37.171 1.00 96.31 701 ALA A C 1
ATOM 5407 O O . ALA A 1 701 ? -43.596 13.962 38.342 1.00 96.31 701 ALA A O 1
ATOM 5408 N N . GLY A 1 702 ? -43.545 12.307 36.840 1.00 94.50 702 GLY A N 1
ATOM 5409 C CA . GLY A 1 702 ? -43.351 11.249 37.834 1.00 94.50 702 GLY A CA 1
ATOM 5410 C C . GLY A 1 702 ? -41.994 11.336 38.540 1.00 94.50 702 GLY A C 1
ATOM 5411 O O . GLY A 1 702 ? -41.902 11.066 39.738 1.00 94.50 702 GLY A O 1
ATOM 5412 N N . LEU A 1 703 ? -40.947 11.748 37.819 1.00 94.94 703 LEU A N 1
ATOM 5413 C CA . LEU A 1 703 ? -39.625 12.003 38.395 1.00 94.94 703 LEU A CA 1
ATOM 5414 C C . LEU A 1 703 ? -39.637 13.223 39.317 1.00 94.94 703 LEU A C 1
ATOM 5416 O O . LEU A 1 703 ? -39.126 13.134 40.432 1.00 94.94 703 LEU A O 1
ATOM 5420 N N . GLU A 1 704 ? -40.270 14.321 38.895 1.00 96.31 704 GLU A N 1
ATOM 5421 C CA . GLU A 1 704 ? -40.449 15.510 39.737 1.00 96.31 704 GLU A CA 1
ATOM 5422 C C . GLU A 1 704 ? -41.175 15.156 41.039 1.00 96.31 704 GLU A C 1
ATOM 5424 O O . GLU A 1 704 ? -40.647 15.426 42.117 1.00 96.31 704 GLU A O 1
ATOM 5429 N N . GLN A 1 705 ? -42.295 14.429 40.963 1.00 95.44 705 GLN A N 1
ATOM 5430 C CA . GLN A 1 705 ? -43.061 14.030 42.144 1.00 95.44 705 GLN A CA 1
ATOM 5431 C C . GLN A 1 705 ? -42.233 13.176 43.119 1.00 95.44 705 GLN A C 1
ATOM 5433 O O . GLN A 1 705 ? -42.336 13.342 44.338 1.00 95.44 705 GLN A O 1
ATOM 5438 N N . LYS A 1 706 ? -41.396 12.263 42.606 1.00 93.56 706 LYS A N 1
ATOM 5439 C CA . LYS A 1 706 ? -40.494 11.446 43.437 1.00 93.56 706 LYS A CA 1
ATOM 5440 C C . LYS A 1 706 ? -39.469 12.297 44.188 1.00 93.56 706 LYS A C 1
ATOM 5442 O O . LYS A 1 706 ? -39.183 11.998 45.347 1.00 93.56 706 LYS A O 1
ATOM 5447 N N . VAL A 1 707 ? -38.932 13.339 43.553 1.00 96.00 707 VAL A N 1
ATOM 5448 C CA . VAL A 1 707 ? -37.997 14.277 44.193 1.00 96.00 707 VAL A CA 1
ATOM 5449 C C . VAL A 1 707 ? -38.732 15.172 45.195 1.00 96.00 707 VAL A C 1
ATOM 5451 O O . VAL A 1 707 ? -38.292 15.293 46.338 1.00 96.00 707 VAL A O 1
ATOM 5454 N N . ALA A 1 708 ? -39.897 15.717 44.825 1.00 96.25 708 ALA A N 1
ATOM 5455 C CA . ALA A 1 708 ? -40.724 16.574 45.679 1.00 96.25 708 ALA A CA 1
ATOM 5456 C C . ALA A 1 708 ? -41.223 15.868 46.954 1.00 96.25 708 ALA A C 1
ATOM 5458 O O . ALA A 1 708 ? -41.435 16.512 47.980 1.00 96.25 708 ALA A O 1
ATOM 5459 N N . ALA A 1 709 ? -41.353 14.537 46.924 1.00 95.25 709 ALA A N 1
ATOM 5460 C CA . ALA A 1 709 ? -41.669 13.720 48.096 1.00 95.25 709 ALA A CA 1
ATOM 5461 C C . ALA A 1 709 ? -40.538 13.659 49.149 1.00 95.25 709 ALA A C 1
ATOM 5463 O O . ALA A 1 709 ? -40.735 13.085 50.219 1.00 95.25 709 ALA A O 1
ATOM 5464 N N . GLY A 1 710 ? -39.358 14.230 48.869 1.00 89.56 710 GLY A N 1
ATOM 5465 C CA . GLY A 1 710 ? -38.257 14.388 49.827 1.00 89.56 710 GLY A CA 1
ATOM 5466 C C . GLY A 1 710 ? -37.373 13.151 50.025 1.00 89.56 710 GLY A C 1
ATOM 5467 O O . GLY A 1 710 ? -36.484 13.170 50.871 1.00 89.56 710 GLY A O 1
ATOM 5468 N N . GLY A 1 711 ? -37.595 12.076 49.260 1.00 86.50 711 GLY A N 1
ATOM 5469 C CA . GLY A 1 711 ? -36.810 10.836 49.339 1.00 86.50 711 GLY A CA 1
ATOM 5470 C C . GLY A 1 711 ? -35.537 10.817 48.483 1.00 86.50 711 GLY A C 1
ATOM 5471 O O . GLY A 1 711 ? -34.788 9.845 48.541 1.00 86.50 711 GLY A O 1
ATOM 5472 N N . ILE A 1 712 ? -35.301 11.853 47.670 1.00 93.75 712 ILE A N 1
ATOM 5473 C CA . ILE A 1 712 ? -34.180 11.935 46.725 1.00 93.75 712 ILE A CA 1
ATOM 5474 C C . ILE A 1 712 ? -33.433 13.258 46.949 1.00 93.75 712 ILE A C 1
ATOM 5476 O O . ILE A 1 712 ? -33.926 14.317 46.577 1.00 93.75 712 ILE A O 1
ATOM 5480 N N . ASP A 1 713 ? -32.236 13.178 47.538 1.00 92.19 713 ASP A N 1
ATOM 5481 C CA . ASP A 1 713 ? -31.289 14.291 47.745 1.00 92.19 713 ASP A CA 1
ATOM 5482 C C . ASP A 1 713 ? -29.860 13.803 47.411 1.00 92.19 713 ASP A C 1
ATOM 5484 O O . ASP A 1 713 ? -29.120 13.369 48.303 1.00 92.19 713 ASP A O 1
ATOM 5488 N N . PRO A 1 714 ? -29.485 13.732 46.118 1.00 93.56 714 PRO A N 1
ATOM 5489 C CA . PRO A 1 714 ? -28.226 13.128 45.695 1.00 93.56 714 PRO A CA 1
ATOM 5490 C C . PRO A 1 714 ? -27.015 13.928 46.194 1.00 93.56 714 PRO A C 1
ATOM 5492 O O . PRO A 1 714 ? -26.989 15.157 46.156 1.00 93.56 714 PRO A O 1
ATOM 5495 N N . ARG A 1 715 ? -25.968 13.218 46.628 1.00 94.38 715 ARG A N 1
ATOM 5496 C CA . ARG A 1 715 ? -24.699 13.814 47.074 1.00 94.38 715 ARG A CA 1
ATOM 5497 C C . ARG A 1 715 ? -23.633 13.695 45.981 1.00 94.38 715 ARG A C 1
ATOM 5499 O O . ARG A 1 715 ? -23.599 12.672 45.298 1.00 94.38 715 ARG A O 1
ATOM 5506 N N . PRO A 1 716 ? -22.732 14.686 45.831 1.00 94.62 716 PRO A N 1
ATOM 5507 C CA . PRO A 1 716 ? -21.586 14.559 44.937 1.00 94.62 716 PRO A CA 1
ATOM 5508 C C . PRO A 1 716 ? -20.719 13.346 45.295 1.00 94.62 716 PRO A C 1
ATOM 5510 O O . PRO A 1 716 ? -20.446 13.095 46.470 1.00 94.62 716 PRO A O 1
ATOM 5513 N N . VAL A 1 717 ? -20.247 12.629 44.275 1.00 94.06 717 VAL A N 1
ATOM 5514 C CA . VAL A 1 717 ? -19.335 11.483 44.406 1.00 94.06 717 VAL A CA 1
ATOM 5515 C C . VAL A 1 717 ? -18.045 11.794 43.646 1.00 94.06 717 VAL A C 1
ATOM 5517 O O . VAL A 1 717 ? -18.086 12.315 42.535 1.00 94.06 717 VAL A O 1
ATOM 5520 N N . SER A 1 718 ? -16.888 11.504 44.248 1.00 96.31 718 SER A N 1
ATOM 5521 C CA . SER A 1 718 ? -15.580 11.736 43.616 1.00 96.31 718 SER A CA 1
ATOM 5522 C C . SER A 1 718 ? -15.386 10.846 42.384 1.00 96.31 718 SER A C 1
ATOM 5524 O O . SER A 1 718 ? -15.644 9.646 42.446 1.00 96.31 718 SER A O 1
ATOM 5526 N N . GLY A 1 719 ? -14.868 11.421 41.294 1.00 95.94 719 GLY A N 1
ATOM 5527 C CA . GLY A 1 719 ? -14.514 10.688 40.071 1.00 95.94 719 GLY A CA 1
ATOM 5528 C C . GLY A 1 719 ? -13.163 9.965 40.118 1.00 95.94 719 GLY A C 1
ATOM 5529 O O . GLY A 1 719 ? -12.913 9.123 39.265 1.00 95.94 719 GLY A O 1
ATOM 5530 N N . ARG A 1 720 ? -12.313 10.257 41.117 1.00 96.94 720 ARG A N 1
ATOM 5531 C CA . ARG A 1 720 ? -11.014 9.590 41.353 1.00 96.94 720 ARG A CA 1
ATOM 5532 C C . ARG A 1 720 ? -10.032 9.617 40.167 1.00 96.94 720 ARG A C 1
ATOM 5534 O O . ARG A 1 720 ? -9.219 8.707 40.042 1.00 96.94 720 ARG A O 1
ATOM 5541 N N . GLN A 1 721 ? -10.066 10.655 39.336 1.00 97.38 721 GLN A N 1
ATOM 5542 C CA . GLN A 1 721 ? -9.273 10.730 38.106 1.00 97.38 721 GLN A CA 1
ATOM 5543 C C . GLN A 1 721 ? -7.768 10.519 38.338 1.00 97.38 721 GLN A C 1
ATOM 5545 O O . GLN A 1 721 ? -7.184 9.615 37.748 1.00 97.38 721 GLN A O 1
ATOM 5550 N N . GLU A 1 722 ? -7.157 11.244 39.274 1.00 98.12 722 GLU A N 1
ATOM 5551 C CA . GLU A 1 722 ? -5.711 11.160 39.525 1.00 98.12 722 GLU A CA 1
ATOM 5552 C C . GLU A 1 722 ? -5.310 9.762 40.026 1.00 98.12 722 GLU A C 1
ATOM 5554 O O . GLU A 1 722 ? -4.200 9.281 39.801 1.00 98.12 722 GLU A O 1
ATOM 5559 N N . GLN A 1 723 ? -6.214 9.064 40.721 1.00 96.31 723 GLN A N 1
ATOM 5560 C CA . GLN A 1 723 ? -5.986 7.683 41.146 1.00 96.31 723 GLN A CA 1
ATOM 5561 C C . GLN A 1 723 ? -5.997 6.716 39.954 1.00 96.31 723 GLN A C 1
ATOM 5563 O O . GLN A 1 723 ? -5.194 5.779 39.938 1.00 96.31 723 GLN A O 1
ATOM 5568 N N . LEU A 1 724 ? -6.895 6.933 38.989 1.00 96.38 724 LEU A N 1
ATOM 5569 C CA . LEU A 1 724 ? -7.016 6.134 37.768 1.00 96.38 724 LEU A CA 1
ATOM 5570 C C . LEU A 1 724 ? -5.816 6.349 36.840 1.00 96.38 724 LEU A C 1
ATOM 5572 O O . LEU A 1 724 ? -5.222 5.379 36.381 1.00 96.38 724 LEU A O 1
ATOM 5576 N N . GLU A 1 725 ? -5.367 7.588 36.664 1.00 96.88 725 GLU A N 1
ATOM 5577 C CA . GLU A 1 725 ? -4.141 7.900 35.914 1.00 96.88 725 GLU A CA 1
ATOM 5578 C C . GLU A 1 725 ? -2.913 7.230 36.556 1.00 96.88 725 GLU A C 1
ATOM 5580 O O . GLU A 1 725 ? -2.086 6.612 35.886 1.00 96.88 725 GLU A O 1
ATOM 5585 N N . ASN A 1 726 ? -2.834 7.228 37.891 1.00 95.94 726 ASN A N 1
ATOM 5586 C CA . ASN A 1 726 ? -1.787 6.503 38.612 1.00 95.94 726 ASN A CA 1
ATOM 5587 C C . ASN A 1 726 ? -1.876 4.972 38.462 1.00 95.94 726 ASN A C 1
ATOM 5589 O O . ASN A 1 726 ? -0.855 4.294 38.594 1.00 95.94 726 ASN A O 1
ATOM 5593 N N . LEU A 1 727 ? -3.065 4.403 38.232 1.00 93.69 727 LEU A N 1
ATOM 5594 C CA . LEU A 1 727 ? -3.217 2.977 37.907 1.00 93.69 727 LEU A CA 1
ATOM 5595 C C . LEU A 1 727 ? -2.618 2.672 36.531 1.00 93.69 727 LEU A C 1
ATOM 5597 O O . LEU A 1 727 ? -1.836 1.728 36.418 1.00 93.69 727 LEU A O 1
ATOM 5601 N N . VAL A 1 728 ? -2.913 3.512 35.535 1.00 95.44 728 VAL A N 1
ATOM 5602 C CA . VAL A 1 728 ? -2.350 3.407 34.181 1.00 95.44 728 VAL A CA 1
ATOM 5603 C C . VAL A 1 728 ? -0.825 3.501 34.230 1.00 95.44 728 VAL A C 1
ATOM 5605 O O . VAL A 1 728 ? -0.144 2.577 33.787 1.00 95.44 728 VAL A O 1
ATOM 5608 N N . ASN A 1 729 ? -0.275 4.521 34.895 1.00 95.25 729 ASN A N 1
ATOM 5609 C CA . ASN A 1 729 ? 1.174 4.692 35.052 1.00 95.25 729 ASN A CA 1
ATOM 5610 C C . ASN A 1 729 ? 1.866 3.467 35.662 1.00 95.25 729 ASN A C 1
ATOM 5612 O O . ASN A 1 729 ? 2.917 3.033 35.187 1.00 95.25 729 ASN A O 1
ATOM 5616 N N . ARG A 1 730 ? 1.264 2.853 36.688 1.00 93.12 730 ARG A N 1
ATOM 5617 C CA . ARG A 1 730 ? 1.817 1.628 37.281 1.00 93.12 730 ARG A CA 1
ATOM 5618 C C . ARG A 1 730 ? 1.844 0.468 36.290 1.00 93.12 730 ARG A C 1
ATOM 5620 O O . ARG A 1 730 ? 2.833 -0.264 36.274 1.00 93.12 730 ARG A O 1
ATOM 5627 N N . ALA A 1 731 ? 0.801 0.295 35.479 1.00 91.88 731 ALA A N 1
ATOM 5628 C CA . ALA A 1 731 ? 0.771 -0.751 34.460 1.00 91.88 731 ALA A CA 1
ATOM 5629 C C . ALA A 1 731 ? 1.854 -0.531 33.393 1.00 91.88 731 ALA A C 1
ATOM 5631 O O . ALA A 1 731 ? 2.576 -1.475 33.072 1.00 91.88 731 ALA A O 1
ATOM 5632 N N . LEU A 1 732 ? 2.043 0.714 32.939 1.00 91.94 732 LEU A N 1
ATOM 5633 C CA . LEU A 1 732 ? 3.104 1.088 31.996 1.00 91.94 732 LEU A CA 1
ATOM 5634 C C . LEU A 1 732 ? 4.494 0.715 32.539 1.00 91.94 732 LEU A C 1
ATOM 5636 O O . LEU A 1 732 ? 5.263 0.017 31.876 1.00 91.94 732 LEU A O 1
ATOM 5640 N N . TRP A 1 733 ? 4.813 1.107 33.778 1.00 90.62 733 TRP A N 1
ATOM 5641 C CA . TRP A 1 733 ? 6.120 0.816 34.386 1.00 90.62 733 TRP A CA 1
ATOM 5642 C C . TRP A 1 733 ? 6.364 -0.676 34.606 1.00 90.62 733 TRP A C 1
ATOM 5644 O O . TRP A 1 733 ? 7.499 -1.144 34.493 1.00 90.62 733 TRP A O 1
ATOM 5654 N N . LEU A 1 734 ? 5.320 -1.425 34.965 1.00 85.69 734 LEU A N 1
ATOM 5655 C CA . LEU A 1 734 ? 5.422 -2.864 35.186 1.00 85.69 734 LEU A CA 1
ATOM 5656 C C . LEU A 1 734 ? 5.604 -3.619 33.873 1.00 85.69 734 LEU A C 1
ATOM 5658 O O . LEU A 1 734 ? 6.466 -4.494 33.823 1.00 85.69 734 LEU A O 1
ATOM 5662 N N . ALA A 1 735 ? 4.879 -3.239 32.818 1.00 80.75 735 ALA A N 1
ATOM 5663 C CA . ALA A 1 735 ? 5.015 -3.845 31.498 1.00 80.75 735 ALA A CA 1
ATOM 5664 C C . ALA A 1 735 ? 6.458 -3.747 30.977 1.00 80.75 735 ALA A C 1
ATOM 5666 O O . ALA A 1 735 ? 6.959 -4.701 30.387 1.00 80.75 735 ALA A O 1
ATOM 5667 N N . ILE A 1 736 ? 7.152 -2.637 31.260 1.00 71.94 736 ILE A N 1
ATOM 5668 C CA . ILE A 1 736 ? 8.568 -2.436 30.907 1.00 71.94 736 ILE A CA 1
ATOM 5669 C C . ILE A 1 736 ? 9.490 -3.383 31.701 1.00 71.94 736 ILE A C 1
ATOM 5671 O O . ILE A 1 736 ? 10.514 -3.833 31.193 1.00 71.94 736 ILE A O 1
ATOM 5675 N N . ARG A 1 737 ? 9.148 -3.714 32.954 1.00 66.25 737 ARG A N 1
ATOM 5676 C CA . ARG A 1 737 ? 9.970 -4.579 33.823 1.00 66.25 737 ARG A CA 1
ATOM 5677 C C . ARG A 1 737 ? 9.815 -6.066 33.525 1.00 66.25 737 ARG A C 1
ATOM 5679 O O . ARG A 1 737 ? 10.792 -6.788 33.642 1.00 66.25 737 ARG A O 1
ATOM 5686 N N . SER A 1 738 ? 8.619 -6.515 33.152 1.00 56.62 738 SER A N 1
ATOM 5687 C CA . SER A 1 738 ? 8.348 -7.908 32.754 1.00 56.62 738 SER A CA 1
ATOM 5688 C C . SER A 1 738 ? 8.817 -8.253 31.335 1.00 56.62 738 SER A C 1
ATOM 5690 O O . SER A 1 738 ? 8.641 -9.387 30.899 1.00 56.62 738 SER A O 1
ATOM 5692 N N . GLY A 1 739 ? 9.359 -7.276 30.602 1.00 48.72 739 GLY A N 1
ATOM 5693 C CA . GLY A 1 739 ? 10.067 -7.501 29.344 1.00 48.72 739 GLY A CA 1
ATOM 5694 C C . GLY A 1 739 ? 11.534 -7.903 29.518 1.00 48.72 739 GLY A C 1
ATOM 5695 O O . GLY A 1 739 ? 12.104 -8.332 28.526 1.00 48.72 739 GLY A O 1
ATOM 5696 N N . ARG A 1 740 ? 12.108 -7.769 30.729 1.00 41.59 740 ARG A N 1
ATOM 5697 C CA . ARG A 1 740 ? 13.475 -8.190 31.100 1.00 41.59 740 ARG A CA 1
ATOM 5698 C C . ARG A 1 740 ? 13.569 -9.648 31.516 1.00 41.59 740 ARG A C 1
ATOM 5700 O O . ARG A 1 740 ? 12.607 -10.129 32.157 1.00 41.59 740 ARG A O 1
#

Sequence (740 aa):
MSSLRWGVISTADIGMAKVIPAMQRAERCEVVAIASRGRERATAAAARLGIPRAYGSYEELLASAEIDAVYVPLPNDAHAEWTIKAAEAGKHVLCEKPLAMSPTQAEQMVRACAAAGVKLAEAFMYRHHPSWVETVRLVRSGVIGRLQAVQSFFSYYNDDPANIRNRLENGGGAIMDIGCYCVNLSRLLFAAEPTGIEAVVHRDPEMGIDILTSAVLEFPGGGQSAFTCSIRAEPYQRVHLFGTSGRIEVEIPFNIPSDRETRILVTAGGDPPAAPATETRAFAPPTRESRNSMTEFFPTVPEPIRFGGPDAGPELAYRVYDPDRLVLGKRMEDHLRIAVCYWHSFAAPGDDMFGSGTFDRPWFAPGLDPMQAARLKMDAAFEFLTKLGIPFFCFHDADIAPAGATFAETKRNLEAMVEYAEGHMHRTGVRLLWGTANLFGHPRYAAGAATNPDPEVFAYAAAQVKNAIDATHRLGGVNYVLWGGREGYETLLNTRLRREADQLARFLHLVVEYKHQIGFPGALLIEPKPQEPTKHQYDYDCATVHGFLDRYGLTGELLINIEANHATLAGHSFHHEVAYAIDNGIFGSIDANRGDAQSGWDTDQFPNSVEEMSLVIYEILRGGGFANGGFNFDAHLRRQSMERDDLFHAHVGGIDTLAQSLLAAARLLEDGTLEAVRNGRYAGWDGPLGASIMDVSLSLAGLEQKVAAGGIDPRPVSGRQEQLENLVNRALWLAIRSGR

Radius of gyration: 33.71 Å; chains: 1; bounding box: 87×77×103 Å